Protein 1YFM (pdb70)

Foldseek 3Di:
DFDWAADPVGTDTHRPPAQFGDLLVVQLVVPCPPHQVQQFDLLLQLLLLLLLLLVLVLCVVVVQDDPLLNVLLNVLSNVSVVPNNSVQRRDGLPGWLLQQNSNLSSLRRSASSSVVVHDSCCRSQQQAASQQPNLQSLLLSLLCLCVPFNLVLLVLLLVLLLVVLVVQQVAKFFDADVHDTAAIDTVSVVSVLLSVLSVVLSCLLVVLNVVSLAGLRQCHPFHNNPSHDPCSQVSSSCSSCVSRVHHHHHHPRNQCSFQFDVSLLRSLVSLLSSLVSLLVVLVCVQQCCDDDPPGNNFKHWDAPDDDDPVDPSDHHSVLSVLSNVLSVLSNVLSVVQVVLRVQGDRRHRSNSSSRSSSSSSNSVSNSVSSNCCSVRTSNDMDGPSVSRVVVVQQDLNLLVLCCVVFHPVLSVQLVVVCVVVSHGSQVSCVVDVGDDPVCCCVRRDSVVPD

Organism: Saccharomyces cerevisiae (strain ATCC 204508 / S288c) (NCBI:txid559292)

InterPro domains:
  IPR000362 Fumarate lyase family [PR00149] (159-177)
  IPR000362 Fumarate lyase family [PR00149] (205-223)
  IPR000362 Fumarate lyase family [PR00149] (296-323)
  IPR000362 Fumarate lyase family [PR00149] (342-358)
  IPR005677 Fumarate hydratase, class II [MF_00743] (28-487)
  IPR005677 Fumarate hydratase, class II [PTHR11444] (20-488)
  IPR005677 Fumarate hydratase, class II [TIGR00979] (28-486)
  IPR005677 Fumarate hydratase, class II [cd01362] (29-484)
  IPR008948 L-Aspartase-like [SSF48557] (28-485)
  IPR018951 Fumarase C, C-terminal [PF10415] (433-485)
  IPR020557 Fumarate lyase, conserved site [PS00163] (342-351)
  IPR022761 Fumarate lyase, N-terminal [PF00206] (36-367)
  IPR024083 Fumarase/histidase, N-terminal [G3DSA:1.10.275.10] (29-163)

Structure (mmCIF, N/CA/C/O backbone):
data_1YFM
#
_entry.id   1YFM
#
_cell.length_a   95.190
_cell.length_b   95.190
_cell.length_c   100.560
_cell.angle_alpha   90.00
_cell.angle_beta   90.00
_cell.angle_gamma   90.00
#
_symmetry.space_group_name_H-M   'P 42 21 2'
#
loop_
_atom_site.group_PDB
_atom_site.id
_atom_site.type_symbol
_atom_site.label_atom_id
_atom_site.label_alt_id
_atom_site.label_comp_id
_atom_site.label_asym_id
_atom_site.label_entity_id
_atom_site.label_seq_id
_atom_site.pdbx_PDB_ins_code
_atom_site.Cartn_x
_atom_site.Cartn_y
_atom_site.Cartn_z
_atom_site.occupancy
_atom_site.B_iso_or_equiv
_atom_site.auth_seq_id
_atom_site.auth_comp_id
_atom_site.auth_asym_id
_atom_site.auth_atom_id
_atom_site.pdbx_PDB_model_num
ATOM 1 N N . SER A 1 27 ? 87.574 82.574 195.793 1.00 59.85 27 SER A N 1
ATOM 2 C CA . SER A 1 27 ? 86.111 82.399 196.003 1.00 59.85 27 SER A CA 1
ATOM 3 C C . SER A 1 27 ? 85.314 82.484 194.706 1.00 59.85 27 SER A C 1
ATOM 4 O O . SER A 1 27 ? 85.625 83.272 193.802 1.00 25.15 27 SER A O 1
ATOM 7 N N . PHE A 1 28 ? 84.283 81.652 194.626 1.00 20.94 28 PHE A N 1
ATOM 8 C CA . PHE A 1 28 ? 83.427 81.609 193.460 1.00 20.94 28 PHE A CA 1
ATOM 9 C C . PHE A 1 28 ? 81.973 81.698 193.852 1.00 20.94 28 PHE A C 1
ATOM 10 O O . PHE A 1 28 ? 81.633 82.052 194.977 1.00 56.19 28 PHE A O 1
ATOM 18 N N . ARG A 1 29 ? 81.117 81.349 192.911 1.00 33.20 29 ARG A N 1
ATOM 19 C CA . ARG A 1 29 ? 79.691 81.401 193.124 1.00 33.20 29 ARG A CA 1
ATOM 20 C C . ARG A 1 29 ? 79.061 80.552 192.044 1.00 33.20 29 ARG A C 1
ATOM 21 O O . ARG A 1 29 ? 79.044 80.922 190.869 1.00 40.47 29 ARG A O 1
ATOM 29 N N . THR A 1 30 ? 78.580 79.389 192.452 1.00 52.62 30 THR A N 1
ATOM 30 C CA . THR A 1 30 ? 77.952 78.475 191.527 1.00 52.62 30 THR A CA 1
ATOM 31 C C . THR A 1 30 ? 76.708 79.136 190.937 1.00 52.62 30 THR A C 1
ATOM 32 O O . THR A 1 30 ? 76.014 79.904 191.611 1.00 33.94 30 THR A O 1
ATOM 36 N N . GLU A 1 31 ? 76.487 78.888 189.651 1.00 40.52 31 GLU A N 1
ATOM 37 C CA . GLU A 1 31 ? 75.347 79.439 188.936 1.00 40.52 31 GLU A CA 1
ATOM 38 C C . GLU A 1 31 ? 74.878 78.413 187.903 1.00 40.52 31 GLU A C 1
ATOM 39 O O . GLU A 1 31 ? 75.473 77.336 187.781 1.00 35.81 31 GLU A O 1
ATOM 45 N N . THR A 1 32 ? 73.667 78.649 187.230 1.00 55.05 32 THR A N 1
ATOM 46 C CA . THR A 1 32 ? 73.080 77.719 186.279 1.00 55.05 32 THR A CA 1
ATOM 47 C C . THR A 1 32 ? 72.763 78.411 184.965 1.00 55.05 32 THR A C 1
ATOM 48 O O . THR A 1 32 ? 72.817 79.639 184.838 1.00 25.60 32 THR A O 1
ATOM 52 N N . ASP A 1 33 ? 72.655 77.661 183.834 1.00 76.25 33 ASP A N 1
ATOM 53 C CA . ASP A 1 33 ? 72.228 78.158 182.539 1.00 76.25 33 ASP A CA 1
ATOM 54 C C . ASP A 1 33 ? 71.378 77.134 181.779 1.00 76.25 33 ASP A C 1
ATOM 55 O O . ASP A 1 33 ? 70.202 77.374 181.502 1.00 65.06 33 ASP A O 1
ATOM 60 N N . ALA A 1 34 ? 71.990 75.998 181.456 1.00 41.91 34 ALA A N 1
ATOM 61 C CA . ALA A 1 34 ? 71.338 74.915 180.714 1.00 41.91 34 ALA A CA 1
ATOM 62 C C . ALA A 1 34 ? 72.335 73.764 180.630 1.00 41.91 34 ALA A C 1
ATOM 63 O O . ALA A 1 34 ? 71.987 72.602 180.854 1.00 32.10 34 ALA A O 1
ATOM 65 N N . PHE A 1 35 ? 73.580 74.101 180.297 1.00 54.20 35 PHE A N 1
ATOM 66 C CA . PHE A 1 35 ? 74.640 73.108 180.225 1.00 54.20 35 PHE A CA 1
ATOM 67 C C . PHE A 1 35 ? 75.079 72.746 181.639 1.00 54.20 35 PHE A C 1
ATOM 68 O O . PHE A 1 35 ? 76.104 72.088 181.840 1.00 54.65 35 PHE A O 1
ATOM 76 N N . GLY A 1 36 ? 74.300 73.219 182.611 1.00 50.02 36 GLY A N 1
ATOM 77 C CA . GLY A 1 36 ? 74.554 72.914 184.003 1.00 50.02 36 GLY A CA 1
ATOM 78 C C . GLY A 1 36 ? 75.262 73.910 184.898 1.00 50.02 36 GLY A C 1
ATOM 79 O O . GLY A 1 36 ? 75.195 75.127 184.711 1.00 49.02 36 GLY A O 1
ATOM 80 N N . GLU A 1 37 ? 75.910 73.335 185.909 1.00 58.84 37 GLU A N 1
ATOM 81 C CA . GLU A 1 37 ? 76.670 74.024 186.951 1.00 58.84 37 GLU A CA 1
ATOM 82 C C . GLU A 1 37 ? 78.004 74.588 186.457 1.00 58.84 37 GLU A C 1
ATOM 83 O O . GLU A 1 37 ? 78.677 73.980 185.616 1.00 84.29 37 GLU A O 1
ATOM 89 N N . ILE A 1 38 ? 78.395 75.732 187.018 1.00 60.24 38 ILE A N 1
ATOM 90 C CA . ILE A 1 38 ? 79.650 76.388 186.654 1.00 60.24 38 ILE A CA 1
ATOM 91 C C . ILE A 1 38 ? 80.085 77.408 187.703 1.00 60.24 38 ILE A C 1
ATOM 92 O O . ILE A 1 38 ? 79.275 78.183 188.217 1.00 26.93 38 ILE A O 1
ATOM 97 N N . HIS A 1 39 ? 81.375 77.411 188.016 1.00 38.08 39 HIS A N 1
ATOM 98 C CA . HIS A 1 39 ? 81.885 78.340 189.000 1.00 38.08 39 HIS A CA 1
ATOM 99 C C . HIS A 1 39 ? 82.200 79.720 188.460 1.00 38.08 39 HIS A C 1
ATOM 100 O O . HIS A 1 39 ? 83.146 79.906 187.691 1.00 61.11 39 HIS A O 1
ATOM 107 N N . VAL A 1 40 ? 81.366 80.675 188.861 1.00 21.49 40 VAL A N 1
ATOM 108 C CA . VAL A 1 40 ? 81.504 82.075 188.478 1.00 21.49 40 VAL A CA 1
ATOM 109 C C . VAL A 1 40 ? 82.177 82.828 189.628 1.00 21.49 40 VAL A C 1
ATOM 110 O O . VAL A 1 40 ? 81.750 82.698 190.779 1.00 43.85 40 VAL A O 1
ATOM 114 N N . PRO A 1 41 ? 83.238 83.621 189.338 1.00 27.53 41 PRO A N 1
ATOM 115 C CA . PRO A 1 41 ? 83.944 84.388 190.374 1.00 27.53 41 PRO A CA 1
ATOM 116 C C . PRO A 1 41 ? 82.951 85.095 191.285 1.00 27.53 41 PRO A C 1
ATOM 117 O O . PRO A 1 41 ? 81.886 85.533 190.844 1.00 28.72 41 PRO A O 1
ATOM 121 N N . ALA A 1 42 ? 83.292 85.183 192.561 1.00 18.64 42 ALA A N 1
ATOM 122 C CA . ALA A 1 42 ? 82.409 85.795 193.540 1.00 18.64 42 ALA A CA 1
ATOM 123 C C . ALA A 1 42 ? 82.128 87.280 193.319 1.00 18.64 42 ALA A C 1
ATOM 124 O O . ALA A 1 42 ? 80.975 87.717 193.374 1.00 52.63 42 ALA A O 1
ATOM 126 N N . ASP A 1 43 ? 83.182 88.040 193.038 1.00 37.96 43 ASP A N 1
ATOM 127 C CA . ASP A 1 43 ? 83.085 89.489 192.851 1.00 37.96 43 ASP A CA 1
ATOM 128 C C . ASP A 1 43 ? 82.631 90.039 191.504 1.00 37.96 43 ASP A C 1
ATOM 129 O O . ASP A 1 43 ? 82.404 91.237 191.382 1.00 27.61 43 ASP A O 1
ATOM 134 N N . LYS A 1 44 ? 82.501 89.185 190.495 1.00 38.18 44 LYS A N 1
ATOM 135 C CA . LYS A 1 44 ? 82.076 89.644 189.175 1.00 38.18 44 LYS A CA 1
ATOM 136 C C . LYS A 1 44 ? 80.559 89.579 188.980 1.00 38.18 44 LYS A C 1
ATOM 137 O O . LYS A 1 44 ? 79.894 88.716 189.538 1.00 33.80 44 LYS A O 1
ATOM 143 N N . TYR A 1 45 ? 80.025 90.502 188.186 1.00 21.90 45 TYR A N 1
ATOM 144 C CA . TYR A 1 45 ? 78.586 90.597 187.929 1.00 21.90 45 TYR A CA 1
ATOM 145 C C . TYR A 1 45 ? 78.000 89.743 186.799 1.00 21.90 45 TYR A C 1
ATOM 146 O O . TYR A 1 45 ? 76.787 89.774 186.582 1.00 48.72 45 TYR A O 1
ATOM 155 N N . TRP A 1 46 ? 78.833 88.996 186.074 1.00 16.65 46 TRP A N 1
ATOM 156 C CA . TRP A 1 46 ? 78.340 88.181 184.962 1.00 16.65 46 TRP A CA 1
ATOM 157 C C . TRP A 1 46 ? 77.808 86.818 185.361 1.00 16.65 46 TRP A C 1
ATOM 158 O O . TRP A 1 46 ? 78.001 86.370 186.496 1.00 18.50 46 TRP A O 1
ATOM 169 N N . GLY A 1 47 ? 77.175 86.147 184.402 1.00 12.65 47 GLY A N 1
ATOM 170 C CA . GLY A 1 47 ? 76.606 84.844 184.668 1.00 12.65 47 GLY A CA 1
ATOM 171 C C . GLY A 1 47 ? 77.330 83.692 184.016 1.00 12.65 47 GLY A C 1
ATOM 172 O O . GLY A 1 47 ? 78.446 83.834 183.533 1.00 12.33 47 GLY A O 1
ATOM 173 N N . ALA A 1 48 ? 76.654 82.552 183.973 1.00 20.46 48 ALA A N 1
ATOM 174 C CA . ALA A 1 48 ? 77.208 81.342 183.401 1.00 20.46 48 ALA A CA 1
ATOM 175 C C . ALA A 1 48 ? 77.672 81.494 181.951 1.00 20.46 48 ALA A C 1
ATOM 176 O O . ALA A 1 48 ? 78.855 81.307 181.653 1.00 18.91 48 ALA A O 1
ATOM 178 N N . GLN A 1 49 ? 76.747 81.846 181.061 1.00 13.94 49 GLN A N 1
ATOM 179 C CA . GLN A 1 49 ? 77.062 82.007 179.642 1.00 13.94 49 GLN A CA 1
ATOM 180 C C . GLN A 1 49 ? 78.336 82.791 179.352 1.00 13.94 49 GLN A C 1
ATOM 181 O O . GLN A 1 49 ? 79.106 82.421 178.462 1.00 29.64 49 GLN A O 1
ATOM 187 N N . THR A 1 50 ? 78.544 83.874 180.097 1.00 24.06 50 THR A N 1
ATOM 188 C CA . THR A 1 50 ? 79.731 84.696 179.921 1.00 24.06 50 THR A CA 1
ATOM 189 C C . THR A 1 50 ? 80.938 83.917 180.410 1.00 24.06 50 THR A C 1
ATOM 190 O O . THR A 1 50 ? 81.970 83.874 179.738 1.00 19.27 50 THR A O 1
ATOM 194 N N . GLN A 1 51 ? 80.787 83.249 181.546 1.00 36.42 51 GLN A N 1
ATOM 195 C CA . GLN A 1 51 ? 81.884 82.463 182.096 1.00 36.42 51 GLN A CA 1
ATOM 196 C C . GLN A 1 51 ? 82.277 81.287 181.170 1.00 36.42 51 GLN A C 1
ATOM 197 O O . GLN A 1 51 ? 83.471 81.040 180.966 1.00 27.12 51 GLN A O 1
ATOM 203 N N . ARG A 1 52 ? 81.291 80.603 180.578 1.00 25.40 52 ARG A N 1
ATOM 204 C CA . ARG A 1 52 ? 81.574 79.475 179.674 1.00 25.40 52 ARG A CA 1
ATOM 205 C C . ARG A 1 52 ? 82.234 79.910 178.363 1.00 25.40 52 ARG A C 1
ATOM 206 O O . ARG A 1 52 ? 83.116 79.221 177.845 1.00 29.94 52 ARG A O 1
ATOM 214 N N . SER A 1 53 ? 81.788 81.043 177.825 1.00 37.76 53 SER A N 1
ATOM 215 C CA . SER A 1 53 ? 82.332 81.563 176.574 1.00 37.76 53 SER A CA 1
ATOM 216 C C . SER A 1 53 ? 83.722 82.149 176.768 1.00 37.76 53 SER A C 1
ATOM 217 O O . SER A 1 53 ? 84.550 82.123 175.845 1.00 21.93 53 SER A O 1
ATOM 220 N N . PHE A 1 54 ? 83.953 82.693 177.965 1.00 30.22 54 PHE A N 1
ATOM 221 C CA . PHE A 1 54 ? 85.230 83.307 178.346 1.00 30.22 54 PHE A CA 1
ATOM 222 C C . PHE A 1 54 ? 86.363 82.280 178.341 1.00 30.22 54 PHE A C 1
ATOM 223 O O . PHE A 1 54 ? 87.526 82.609 178.090 1.00 33.86 54 PHE A O 1
ATOM 231 N N . GLN A 1 55 ? 85.995 81.033 178.611 1.00 34.74 55 GLN A N 1
ATOM 232 C CA . GLN A 1 55 ? 86.940 79.929 178.659 1.00 34.74 55 GLN A CA 1
ATOM 233 C C . GLN A 1 55 ? 86.941 79.132 177.359 1.00 34.74 55 GLN A C 1
ATOM 234 O O . GLN A 1 55 ? 87.577 78.091 177.269 1.00 41.33 55 GLN A O 1
ATOM 240 N N . ASN A 1 56 ? 86.195 79.596 176.368 1.00 22.61 56 ASN A N 1
ATOM 241 C CA . ASN A 1 56 ? 86.139 78.911 175.082 1.00 22.61 56 ASN A CA 1
ATOM 242 C C . ASN A 1 56 ? 86.790 79.738 173.979 1.00 22.61 56 ASN A C 1
ATOM 243 O O . ASN A 1 56 ? 87.260 79.193 172.977 1.00 29.74 56 ASN A O 1
ATOM 248 N N . PHE A 1 57 ? 86.802 81.055 174.165 1.00 17.35 57 PHE A N 1
ATOM 249 C CA . PHE A 1 57 ? 87.380 81.945 173.176 1.00 17.35 57 PHE A CA 1
ATOM 250 C C . PHE A 1 57 ? 88.342 82.907 173.850 1.00 17.35 57 PHE A C 1
ATOM 251 O O . PHE A 1 57 ? 88.011 84.070 174.082 1.00 27.50 57 PHE A O 1
ATOM 259 N N . LYS A 1 58 ? 89.528 82.414 174.187 1.00 7.12 58 LYS A N 1
ATOM 260 C CA . LYS A 1 58 ? 90.529 83.254 174.830 1.00 7.12 58 LYS A CA 1
ATOM 261 C C . LYS A 1 58 ? 91.543 83.753 173.792 1.00 7.12 58 LYS A C 1
ATOM 262 O O . LYS A 1 58 ? 92.692 84.069 174.117 1.00 47.56 58 LYS A O 1
ATOM 268 N N . ILE A 1 59 ? 91.092 83.838 172.545 1.00 14.52 59 ILE A N 1
ATOM 269 C CA . ILE A 1 59 ? 91.920 84.264 171.427 1.00 14.52 59 ILE A CA 1
ATOM 270 C C . ILE A 1 59 ? 92.529 85.649 171.639 1.00 14.52 59 ILE A C 1
ATOM 271 O O . ILE A 1 59 ? 91.816 86.616 171.894 1.00 13.87 59 ILE A O 1
ATOM 276 N N . GLY A 1 60 ? 93.851 85.730 171.550 1.00 13.19 60 GLY A N 1
ATOM 277 C CA . GLY A 1 60 ? 94.535 87.003 171.693 1.00 13.19 60 GLY A CA 1
ATOM 278 C C . GLY A 1 60 ? 94.793 87.590 173.068 1.00 13.19 60 GLY A C 1
ATOM 279 O O . GLY A 1 60 ? 95.521 88.562 173.190 1.00 13.27 60 GLY A O 1
ATOM 280 N N . GLY A 1 61 ? 94.205 87.031 174.110 1.00 9.93 61 GLY A N 1
ATOM 281 C CA . GLY A 1 61 ? 94.448 87.580 175.427 1.00 9.93 61 GLY A CA 1
ATOM 282 C C . GLY A 1 61 ? 93.782 88.925 175.629 1.00 9.93 61 GLY A C 1
ATOM 283 O O . GLY A 1 61 ? 93.063 89.421 174.752 1.00 22.12 61 GLY A O 1
ATOM 284 N N . ALA A 1 62 ? 94.054 89.526 176.782 1.00 29.40 62 ALA A N 1
ATOM 285 C CA . ALA A 1 62 ? 93.484 90.810 177.179 1.00 29.40 62 ALA A CA 1
ATOM 286 C C . ALA A 1 62 ? 93.617 91.955 176.179 1.00 29.40 62 ALA A C 1
ATOM 287 O O . ALA A 1 62 ? 92.884 92.943 176.267 1.00 32.02 62 ALA A O 1
ATOM 289 N N . ARG A 1 63 ? 94.576 91.856 175.263 1.00 13.18 63 ARG A N 1
ATOM 290 C CA . ARG A 1 63 ? 94.749 92.907 174.273 1.00 13.18 63 ARG A CA 1
ATOM 291 C C . ARG A 1 63 ? 93.544 92.965 173.327 1.00 13.18 63 ARG A C 1
ATOM 292 O O . ARG A 1 63 ? 93.173 94.034 172.844 1.00 15.81 63 ARG A O 1
ATOM 300 N N . GLU A 1 64 ? 92.932 91.815 173.066 1.00 18.81 64 GLU A N 1
ATOM 301 C CA . GLU A 1 64 ? 91.784 91.756 172.167 1.00 18.81 64 GLU A CA 1
ATOM 302 C C . GLU A 1 64 ? 90.460 91.901 172.908 1.00 18.81 64 GLU A C 1
ATOM 303 O O . GLU A 1 64 ? 89.391 91.715 172.325 1.00 17.65 64 GLU A O 1
ATOM 309 N N . ARG A 1 65 ? 90.535 92.221 174.194 1.00 29.25 65 ARG A N 1
ATOM 310 C CA . ARG A 1 65 ? 89.342 92.380 175.010 1.00 29.25 65 ARG A CA 1
ATOM 311 C C . ARG A 1 65 ? 88.416 93.380 174.323 1.00 29.25 65 ARG A C 1
ATOM 312 O O . ARG A 1 65 ? 88.843 94.475 173.946 1.00 53.12 65 ARG A O 1
ATOM 320 N N . MET A 1 66 ? 87.180 92.943 174.082 1.00 20.51 66 MET A N 1
ATOM 321 C CA . MET A 1 66 ? 86.140 93.733 173.424 1.00 20.51 66 MET A CA 1
ATOM 322 C C . MET A 1 66 ? 86.250 95.237 173.704 1.00 20.51 66 MET A C 1
ATOM 323 O O . MET A 1 66 ? 86.163 95.669 174.854 1.00 38.78 66 MET A O 1
ATOM 328 N N . PRO A 1 67 ? 86.467 96.048 172.651 1.00 16.15 67 PRO A N 1
ATOM 329 C CA . PRO A 1 67 ? 86.605 97.516 172.710 1.00 16.15 67 PRO A CA 1
ATOM 330 C C . PRO A 1 67 ? 85.600 98.198 173.639 1.00 16.15 67 PRO A C 1
ATOM 331 O O . PRO A 1 67 ? 84.392 98.146 173.417 1.00 16.58 67 PRO A O 1
ATOM 335 N N . LEU A 1 68 ? 86.122 98.865 174.664 1.00 17.56 68 LEU A N 1
ATOM 336 C CA . LEU A 1 68 ? 85.297 99.536 175.661 1.00 17.56 68 LEU A CA 1
ATOM 337 C C . LEU A 1 68 ? 84.139 100.377 175.155 1.00 17.56 68 LEU A C 1
ATOM 338 O O . LEU A 1 68 ? 83.025 100.217 175.640 1.00 33.23 68 LEU A O 1
ATOM 343 N N . PRO A 1 69 ? 84.381 101.309 174.205 1.00 16.20 69 PRO A N 1
ATOM 344 C CA . PRO A 1 69 ? 83.258 102.118 173.711 1.00 16.20 69 PRO A CA 1
ATOM 345 C C . PRO A 1 69 ? 82.069 101.298 173.173 1.00 16.20 69 PRO A C 1
ATOM 346 O O . PRO A 1 69 ? 80.979 101.835 172.949 1.00 17.20 69 PRO A O 1
ATOM 350 N N . LEU A 1 70 ? 82.282 99.997 172.994 1.00 33.86 70 LEU A N 1
ATOM 351 C CA . LEU A 1 70 ? 81.237 99.095 172.522 1.00 33.86 70 LEU A CA 1
ATOM 352 C C . LEU A 1 70 ? 80.447 98.629 173.750 1.00 33.86 70 LEU A C 1
ATOM 353 O O . LEU A 1 70 ? 79.230 98.440 173.687 1.00 32.47 70 LEU A O 1
ATOM 358 N N . VAL A 1 71 ? 81.162 98.447 174.861 1.00 24.79 71 VAL A N 1
ATOM 359 C CA . VAL A 1 71 ? 80.579 98.034 176.141 1.00 24.79 71 VAL A CA 1
ATOM 360 C C . VAL A 1 71 ? 79.599 99.110 176.620 1.00 24.79 71 VAL A C 1
ATOM 361 O O . VAL A 1 71 ? 78.487 98.803 177.053 1.00 22.00 71 VAL A O 1
ATOM 365 N N . HIS A 1 72 ? 80.035 100.368 176.522 1.00 4.44 72 HIS A N 1
ATOM 366 C CA . HIS A 1 72 ? 79.253 101.543 176.914 1.00 4.44 72 HIS A CA 1
ATOM 367 C C . HIS A 1 72 ? 77.997 101.678 176.078 1.00 4.44 72 HIS A C 1
ATOM 368 O O . HIS A 1 72 ? 76.953 102.070 176.590 1.00 17.50 72 HIS A O 1
ATOM 375 N N . ALA A 1 73 ? 78.097 101.360 174.790 1.00 9.82 73 ALA A N 1
ATOM 376 C CA . ALA A 1 73 ? 76.941 101.458 173.903 1.00 9.82 73 ALA A CA 1
ATOM 377 C C . ALA A 1 73 ? 75.854 100.464 174.295 1.00 9.82 73 ALA A C 1
ATOM 378 O O . ALA A 1 73 ? 74.672 100.747 174.119 1.00 12.01 73 ALA A O 1
ATOM 380 N N . PHE A 1 74 ? 76.254 99.305 174.821 1.00 16.67 74 PHE A N 1
ATOM 381 C CA . PHE A 1 74 ? 75.289 98.302 175.273 1.00 16.67 74 PHE A CA 1
ATOM 382 C C . PHE A 1 74 ? 74.426 98.889 176.395 1.00 16.67 74 PHE A C 1
ATOM 383 O O . PHE A 1 74 ? 73.233 98.588 176.491 1.00 20.19 74 PHE A O 1
ATOM 391 N N . GLY A 1 75 ? 75.035 99.719 177.242 1.00 20.08 75 GLY A N 1
ATOM 392 C CA . GLY A 1 75 ? 74.295 100.347 178.322 1.00 20.08 75 GLY A CA 1
ATOM 393 C C . GLY A 1 75 ? 73.204 101.232 177.749 1.00 20.08 75 GLY A C 1
ATOM 394 O O . GLY A 1 75 ? 72.034 101.110 178.109 1.00 37.74 75 GLY A O 1
ATOM 395 N N . VAL A 1 76 ? 73.599 102.101 176.824 1.00 24.29 76 VAL A N 1
ATOM 396 C CA . VAL A 1 76 ? 72.689 103.018 176.147 1.00 24.29 76 VAL A CA 1
ATOM 397 C C . VAL A 1 76 ? 71.541 102.242 175.506 1.00 24.29 76 VAL A C 1
ATOM 398 O O . VAL A 1 76 ? 70.377 102.618 175.628 1.00 22.70 76 VAL A O 1
ATOM 402 N N . LEU A 1 77 ? 71.877 101.138 174.851 1.00 9.44 77 LEU A N 1
ATOM 403 C CA . LEU A 1 77 ? 70.885 100.301 174.195 1.00 9.44 77 LEU A CA 1
ATOM 404 C C . LEU A 1 77 ? 69.970 99.544 175.148 1.00 9.44 77 LEU A C 1
ATOM 405 O O . LEU A 1 77 ? 68.775 99.426 174.898 1.00 12.05 77 LEU A O 1
ATOM 410 N N . LYS A 1 78 ? 70.551 98.958 176.188 1.00 9.70 78 LYS A N 1
ATOM 411 C CA . LYS A 1 78 ? 69.778 98.199 177.160 1.00 9.70 78 LYS A CA 1
ATOM 412 C C . LYS A 1 78 ? 68.919 99.135 178.000 1.00 9.70 78 LYS A C 1
ATOM 413 O O . LYS A 1 78 ? 67.774 98.815 178.325 1.00 13.33 78 LYS A O 1
ATOM 419 N N . LYS A 1 79 ? 69.470 100.301 178.331 1.00 19.56 79 LYS A N 1
ATOM 420 C CA . LYS A 1 79 ? 68.733 101.300 179.092 1.00 19.56 79 LYS A CA 1
ATOM 421 C C . LYS A 1 79 ? 67.553 101.714 178.229 1.00 19.56 79 LYS A C 1
ATOM 422 O O . LYS A 1 79 ? 66.415 101.751 178.691 1.00 31.27 79 LYS A O 1
ATOM 428 N N . SER A 1 80 ? 67.831 101.993 176.960 1.00 23.81 80 SER A N 1
ATOM 429 C CA . SER A 1 80 ? 66.797 102.379 176.007 1.00 23.81 80 SER A CA 1
ATOM 430 C C . SER A 1 80 ? 65.818 101.233 175.752 1.00 23.81 80 SER A C 1
ATOM 431 O O . SER A 1 80 ? 64.639 101.476 175.500 1.00 20.81 80 SER A O 1
ATOM 434 N N . ALA A 1 81 ? 66.317 99.993 175.775 1.00 43.87 81 ALA A N 1
ATOM 435 C CA . ALA A 1 81 ? 65.479 98.814 175.556 1.00 43.87 81 ALA A CA 1
ATOM 436 C C . ALA A 1 81 ? 64.444 98.760 176.669 1.00 43.87 81 ALA A C 1
ATOM 437 O O . ALA A 1 81 ? 63.287 98.416 176.439 1.00 29.44 81 ALA A O 1
ATOM 439 N N . ALA A 1 82 ? 64.857 99.153 177.868 1.00 29.89 82 ALA A N 1
ATOM 440 C CA . ALA A 1 82 ? 63.962 99.173 179.014 1.00 29.89 82 ALA A CA 1
ATOM 441 C C . ALA A 1 82 ? 62.825 100.174 178.790 1.00 29.89 82 ALA A C 1
ATOM 442 O O . ALA A 1 82 ? 61.659 99.783 178.712 1.00 28.35 82 ALA A O 1
ATOM 444 N N . ILE A 1 83 ? 63.181 101.451 178.632 1.00 34.32 83 ILE A N 1
ATOM 445 C CA . ILE A 1 83 ? 62.213 102.536 178.424 1.00 34.32 83 ILE A CA 1
ATOM 446 C C . ILE A 1 83 ? 61.168 102.232 177.351 1.00 34.32 83 ILE A C 1
ATOM 447 O O . ILE A 1 83 ? 59.961 102.359 177.590 1.00 23.86 83 ILE A O 1
ATOM 452 N N . VAL A 1 84 ? 61.638 101.802 176.184 1.00 50.50 84 VAL A N 1
ATOM 453 C CA . VAL A 1 84 ? 60.751 101.508 175.066 1.00 50.50 84 VAL A CA 1
ATOM 454 C C . VAL A 1 84 ? 59.898 100.263 175.234 1.00 50.50 84 VAL A C 1
ATOM 455 O O . VAL A 1 84 ? 58.810 100.197 174.676 1.00 18.04 84 VAL A O 1
ATOM 459 N N . ASN A 1 85 ? 60.389 99.267 175.967 1.00 25.99 85 ASN A N 1
ATOM 460 C CA . ASN A 1 85 ? 59.594 98.062 176.189 1.00 25.99 85 ASN A CA 1
ATOM 461 C C . ASN A 1 85 ? 58.599 98.294 177.325 1.00 25.99 85 ASN A C 1
ATOM 462 O O . ASN A 1 85 ? 57.532 97.672 177.359 1.00 33.85 85 ASN A O 1
ATOM 467 N N . GLU A 1 86 ? 58.945 99.197 178.244 1.00 18.56 86 GLU A N 1
ATOM 468 C CA . GLU A 1 86 ? 58.062 99.534 179.357 1.00 18.56 86 GLU A CA 1
ATOM 469 C C . GLU A 1 86 ? 56.899 100.351 178.780 1.00 18.56 86 GLU A C 1
ATOM 470 O O . GLU A 1 86 ? 55.767 100.283 179.268 1.00 54.13 86 GLU A O 1
ATOM 476 N N . SER A 1 87 ? 57.205 101.128 177.741 1.00 38.94 87 SER A N 1
ATOM 477 C CA . SER A 1 87 ? 56.226 101.958 177.040 1.00 38.94 87 SER A CA 1
ATOM 478 C C . SER A 1 87 ? 55.185 101.051 176.400 1.00 38.94 87 SER A C 1
ATOM 479 O O . SER A 1 87 ? 53.981 101.267 176.540 1.00 50.25 87 SER A O 1
ATOM 482 N N . LEU A 1 88 ? 55.669 100.030 175.700 1.00 45.36 88 LEU A N 1
ATOM 483 C CA . LEU A 1 88 ? 54.807 99.067 175.033 1.00 45.36 88 LEU A CA 1
ATOM 484 C C . LEU A 1 88 ? 54.144 98.138 176.065 1.00 45.36 88 LEU A C 1
ATOM 485 O O . LEU A 1 88 ? 53.512 97.140 175.707 1.00 46.17 88 LEU A O 1
ATOM 490 N N . GLY A 1 89 ? 54.301 98.484 177.346 1.00 17.91 89 GLY A N 1
ATOM 491 C CA . GLY A 1 89 ? 53.712 97.722 178.439 1.00 17.91 89 GLY A CA 1
ATOM 492 C C . GLY A 1 89 ? 54.224 96.313 178.655 1.00 17.91 89 GLY A C 1
ATOM 493 O O . GLY A 1 89 ? 53.649 95.563 179.439 1.00 10.62 89 GLY A O 1
ATOM 494 N N . GLY A 1 90 ? 55.324 95.968 177.994 1.00 35.09 90 GLY A N 1
ATOM 495 C CA . GLY A 1 90 ? 55.880 94.636 178.117 1.00 35.09 90 GLY A CA 1
ATOM 496 C C . GLY A 1 90 ? 56.643 94.333 179.392 1.00 35.09 90 GLY A C 1
ATOM 497 O O . GLY A 1 90 ? 56.880 93.162 179.705 1.00 59.25 90 GLY A O 1
ATOM 498 N N . LEU A 1 91 ? 56.999 95.360 180.156 1.00 23.04 91 LEU A N 1
ATOM 499 C CA . LEU A 1 91 ? 57.765 95.123 181.379 1.00 23.04 91 LEU A CA 1
ATOM 500 C C . LEU A 1 91 ? 57.292 95.911 182.603 1.00 23.04 91 LEU A C 1
ATOM 501 O O . LEU A 1 91 ? 56.834 97.049 182.486 1.00 47.13 91 LEU A O 1
ATOM 506 N N . ASP A 1 92 ? 57.413 95.280 183.774 1.00 34.04 92 ASP A N 1
ATOM 507 C CA . ASP A 1 92 ? 57.023 95.871 185.054 1.00 34.04 92 ASP A CA 1
ATOM 508 C C . ASP A 1 92 ? 57.963 97.029 185.407 1.00 34.04 92 ASP A C 1
ATOM 509 O O . ASP A 1 92 ? 59.182 96.853 185.470 1.00 57.87 92 ASP A O 1
ATOM 514 N N . PRO A 1 93 ? 57.401 98.228 185.655 1.00 36.08 93 PRO A N 1
ATOM 515 C CA . PRO A 1 93 ? 58.134 99.450 186.004 1.00 36.08 93 PRO A CA 1
ATOM 516 C C . PRO A 1 93 ? 59.247 99.301 187.053 1.00 36.08 93 PRO A C 1
ATOM 517 O O . PRO A 1 93 ? 60.298 99.932 186.939 1.00 34.20 93 PRO A O 1
ATOM 521 N N . LYS A 1 94 ? 59.013 98.479 188.070 1.00 25.81 94 LYS A N 1
ATOM 522 C CA . LYS A 1 94 ? 60.010 98.248 189.112 1.00 25.81 94 LYS A CA 1
ATOM 523 C C . LYS A 1 94 ? 61.265 97.655 188.468 1.00 25.81 94 LYS A C 1
ATOM 524 O O . LYS A 1 94 ? 62.368 98.169 188.649 1.00 49.06 94 LYS A O 1
ATOM 530 N N . ILE A 1 95 ? 61.071 96.606 187.672 1.00 47.45 95 ILE A N 1
ATOM 531 C CA . ILE A 1 95 ? 62.157 95.925 186.967 1.00 47.45 95 ILE A CA 1
ATOM 532 C C . ILE A 1 95 ? 62.917 96.906 186.071 1.00 47.45 95 ILE A C 1
ATOM 533 O O . ILE A 1 95 ? 64.154 96.901 186.021 1.00 33.20 95 ILE A O 1
ATOM 538 N N . SER A 1 96 ? 62.155 97.751 185.381 1.00 26.83 96 SER A N 1
ATOM 539 C CA . SER A 1 96 ? 62.702 98.760 184.482 1.00 26.83 96 SER A CA 1
ATOM 540 C C . SER A 1 96 ? 63.618 99.755 185.194 1.00 26.83 96 SER A C 1
ATOM 541 O O . SER A 1 96 ? 64.769 99.938 184.791 1.00 48.78 96 SER A O 1
ATOM 544 N N . LYS A 1 97 ? 63.112 100.398 186.242 1.00 29.13 97 LYS A N 1
ATOM 545 C CA . LYS A 1 97 ? 63.908 101.366 186.986 1.00 29.13 97 LYS A CA 1
ATOM 546 C C . LYS A 1 97 ? 65.229 100.743 187.439 1.00 29.13 97 LYS A C 1
ATOM 547 O O . LYS A 1 97 ? 66.243 101.436 187.554 1.00 37.44 97 LYS A O 1
ATOM 553 N N . ALA A 1 98 ? 65.210 99.430 187.669 1.00 32.11 98 ALA A N 1
ATOM 554 C CA . ALA A 1 98 ? 66.395 98.693 188.094 1.00 32.11 98 ALA A CA 1
ATOM 555 C C . ALA A 1 98 ? 67.368 98.477 186.931 1.00 32.11 98 ALA A C 1
ATOM 556 O O . ALA A 1 98 ? 68.554 98.791 187.041 1.00 29.53 98 ALA A O 1
ATOM 558 N N . ILE A 1 99 ? 66.867 97.943 185.820 1.00 36.68 99 ILE A N 1
ATOM 559 C CA . ILE A 1 99 ? 67.710 97.698 184.657 1.00 36.68 99 ILE A CA 1
ATOM 560 C C . ILE A 1 99 ? 68.311 99.010 184.148 1.00 36.68 99 ILE A C 1
ATOM 561 O O . ILE A 1 99 ? 69.495 99.059 183.801 1.00 39.36 99 ILE A O 1
ATOM 566 N N . GLN A 1 100 ? 67.506 100.076 184.160 1.00 25.82 100 GLN A N 1
ATOM 567 C CA . GLN A 1 100 ? 67.925 101.396 183.679 1.00 25.82 100 GLN A CA 1
ATOM 568 C C . GLN A 1 100 ? 69.151 101.946 184.371 1.00 25.82 100 GLN A C 1
ATOM 569 O O . GLN A 1 100 ? 70.094 102.400 183.720 1.00 37.58 100 GLN A O 1
ATOM 575 N N . GLN A 1 101 ? 69.122 101.923 185.695 1.00 45.07 101 GLN A N 1
ATOM 576 C CA . GLN A 1 101 ? 70.234 102.417 186.499 1.00 45.07 101 GLN A CA 1
ATOM 577 C C . GLN A 1 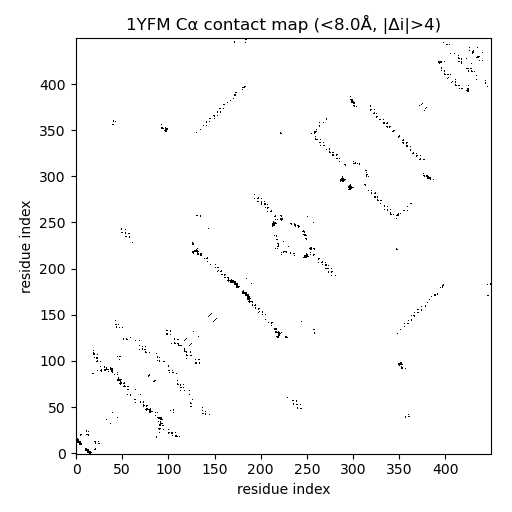101 ? 71.493 101.581 186.229 1.00 45.07 101 GLN A C 1
ATOM 578 O O . GLN A 1 101 ? 72.573 102.129 185.980 1.00 54.87 101 GLN A O 1
ATOM 584 N N . ALA A 1 102 ? 71.325 100.258 186.246 1.00 29.03 102 ALA A N 1
ATOM 585 C CA . ALA A 1 102 ? 72.409 99.310 186.002 1.00 29.03 102 ALA A CA 1
ATOM 586 C C . ALA A 1 102 ? 72.976 99.486 184.594 1.00 29.03 102 ALA A C 1
ATOM 587 O O . ALA A 1 102 ? 74.193 99.436 184.395 1.00 26.83 102 ALA A O 1
ATOM 589 N N . ALA A 1 103 ? 72.080 99.676 183.625 1.00 8.14 103 ALA A N 1
ATOM 590 C CA . ALA A 1 103 ? 72.460 99.879 182.230 1.00 8.14 103 ALA A CA 1
ATOM 591 C C . ALA A 1 103 ? 73.259 101.169 182.059 1.00 8.14 103 ALA A C 1
ATOM 592 O O . ALA A 1 103 ? 74.306 101.171 181.414 1.00 35.16 103 ALA A O 1
ATOM 594 N N . ASP A 1 104 ? 72.769 102.260 182.649 1.00 28.54 104 ASP A N 1
ATOM 595 C CA . ASP A 1 104 ? 73.445 103.557 182.555 1.00 28.54 104 ASP A CA 1
ATOM 596 C C . ASP A 1 104 ? 74.785 103.596 183.305 1.00 28.54 104 ASP A C 1
ATOM 597 O O . ASP A 1 104 ? 75.590 104.499 183.087 1.00 48.23 104 ASP A O 1
ATOM 602 N N . GLU A 1 105 ? 75.000 102.634 184.202 1.00 14.60 105 GLU A N 1
ATOM 603 C CA . GLU A 1 105 ? 76.258 102.526 184.951 1.00 14.60 105 GLU A CA 1
ATOM 604 C C . GLU A 1 105 ? 77.321 101.824 184.100 1.00 14.60 105 GLU A C 1
ATOM 605 O O . GLU A 1 105 ? 78.510 101.814 184.434 1.00 34.44 105 GLU A O 1
ATOM 611 N N . VAL A 1 106 ? 76.857 101.178 183.035 1.00 42.99 106 VAL A N 1
ATOM 612 C CA . VAL A 1 106 ? 77.726 100.516 182.078 1.00 42.99 106 VAL A CA 1
ATOM 613 C C . VAL A 1 106 ? 78.153 101.677 181.182 1.00 42.99 106 VAL A C 1
ATOM 614 O O . VAL A 1 106 ? 79.341 101.985 181.083 1.00 26.61 106 VAL A O 1
ATOM 618 N N . ALA A 1 107 ? 77.159 102.384 180.638 1.00 21.22 107 ALA A N 1
ATOM 619 C CA . ALA A 1 107 ? 77.389 103.540 179.778 1.00 21.22 107 ALA A CA 1
ATOM 620 C C . ALA A 1 107 ? 78.301 104.523 180.491 1.00 21.22 107 ALA A C 1
ATOM 621 O O . ALA A 1 107 ? 79.093 105.208 179.851 1.00 17.10 107 ALA A O 1
ATOM 623 N N . SER A 1 108 ? 78.210 104.544 181.821 1.00 30.52 108 SER A N 1
ATOM 624 C CA . SER A 1 108 ? 79.021 105.421 182.666 1.00 30.52 108 SER A CA 1
ATOM 625 C C . SER A 1 108 ? 80.482 104.999 182.685 1.00 30.52 108 SER A C 1
ATOM 626 O O . SER A 1 108 ? 81.371 105.850 182.677 1.00 64.02 108 SER A O 1
ATOM 629 N N . GLY A 1 109 ? 80.722 103.688 182.713 1.00 17.66 109 GLY A N 1
ATOM 630 C CA . GLY A 1 109 ? 82.082 103.172 182.734 1.00 17.66 109 GLY A CA 1
ATOM 631 C C . GLY A 1 109 ? 82.520 102.609 184.080 1.00 17.66 109 GLY A C 1
ATOM 632 O O . GLY A 1 109 ? 83.720 102.402 184.313 1.00 21.78 109 GLY A O 1
ATOM 633 N N . LYS A 1 110 ? 81.556 102.344 184.963 1.00 36.25 110 LYS A N 1
ATOM 634 C CA . LYS A 1 110 ? 81.842 101.806 186.299 1.00 36.25 110 LYS A CA 1
ATOM 635 C C . LYS A 1 110 ? 81.946 100.292 186.345 1.00 36.25 110 LYS A C 1
ATOM 636 O O . LYS A 1 110 ? 82.676 99.737 187.175 1.00 34.00 110 LYS A O 1
ATOM 642 N N . LEU A 1 111 ? 81.201 99.629 185.463 1.00 43.72 111 LEU A N 1
ATOM 643 C CA . LEU A 1 111 ? 81.196 98.173 185.405 1.00 43.72 111 LEU A CA 1
ATOM 644 C C . LEU A 1 111 ? 81.978 97.616 184.216 1.00 43.72 111 LEU A C 1
ATOM 645 O O . LEU A 1 111 ? 81.632 96.554 183.691 1.00 25.31 111 LEU A O 1
ATOM 650 N N . ASP A 1 112 ? 83.046 98.314 183.822 1.00 32.67 112 ASP A N 1
ATOM 651 C CA . ASP A 1 112 ? 83.889 97.894 182.698 1.00 32.67 112 ASP A CA 1
ATOM 652 C C . ASP A 1 112 ? 84.627 96.575 182.925 1.00 32.67 112 ASP A C 1
ATOM 653 O O . ASP A 1 112 ? 84.792 95.789 181.994 1.00 29.56 112 ASP A O 1
ATOM 658 N N . ASP A 1 113 ? 85.056 96.332 184.161 1.00 25.91 113 ASP A N 1
ATOM 659 C CA . ASP A 1 113 ? 85.790 95.112 184.520 1.00 25.91 113 ASP A CA 1
ATOM 660 C C . ASP A 1 113 ? 84.942 93.848 184.560 1.00 25.91 113 ASP A C 1
ATOM 661 O O . ASP A 1 113 ? 85.378 92.812 185.074 1.00 55.15 113 ASP A O 1
ATOM 666 N N . HIS A 1 114 ? 83.726 93.939 184.039 1.00 34.60 114 HIS A N 1
ATOM 667 C CA . HIS A 1 114 ? 82.820 92.805 184.029 1.00 34.60 114 HIS A CA 1
ATOM 668 C C . HIS A 1 114 ? 82.537 92.339 182.612 1.00 34.60 114 HIS A C 1
ATOM 669 O O . HIS A 1 114 ? 81.664 91.496 182.377 1.00 24.58 114 HIS A O 1
ATOM 676 N N . PHE A 1 115 ? 83.307 92.886 181.673 1.00 16.81 115 PHE A N 1
ATOM 677 C CA . PHE A 1 115 ? 83.200 92.530 180.268 1.00 16.81 115 PHE A CA 1
ATOM 678 C C . PHE A 1 115 ? 84.574 92.011 179.880 1.00 16.81 115 PHE A C 1
ATOM 679 O O . PHE A 1 115 ? 85.409 92.766 179.383 1.00 27.59 115 PHE A O 1
ATOM 687 N N . PRO A 1 116 ? 84.851 90.724 180.178 1.00 28.96 116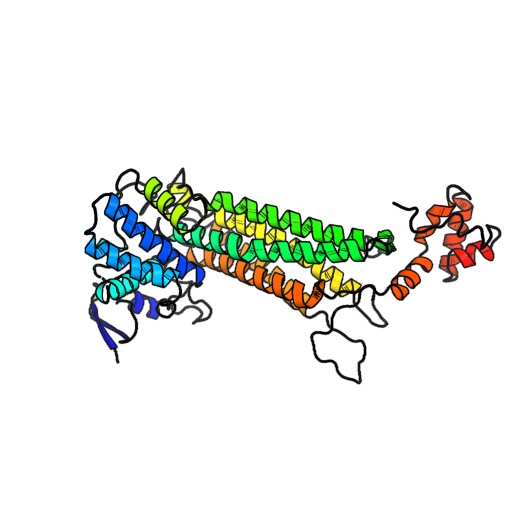 PRO A N 1
ATOM 688 C CA . PRO A 1 116 ? 86.132 90.070 179.881 1.00 28.96 116 PRO A CA 1
ATOM 689 C C . PRO A 1 116 ? 86.207 89.366 178.536 1.00 28.96 116 PRO A C 1
ATOM 690 O O . PRO A 1 116 ? 87.197 88.675 178.261 1.00 7.39 116 PRO A O 1
ATOM 694 N N . LEU A 1 117 ? 85.181 89.530 177.707 1.00 14.74 117 LEU A N 1
ATOM 695 C CA . LEU A 1 117 ? 85.145 88.850 176.412 1.00 14.74 117 LEU A CA 1
ATOM 696 C C . LEU A 1 117 ? 86.009 89.457 175.305 1.00 14.74 117 LEU A C 1
ATOM 697 O O . LEU A 1 117 ? 86.179 90.677 175.220 1.00 22.20 117 LEU A O 1
ATOM 702 N N . VAL A 1 118 ? 86.589 88.582 174.486 1.00 17.90 118 VAL A N 1
ATOM 703 C CA . VAL A 1 118 ? 87.446 89.010 173.391 1.00 17.90 118 VAL A CA 1
ATOM 704 C C . VAL A 1 118 ? 86.655 89.237 172.104 1.00 17.90 118 VAL A C 1
ATOM 705 O O . VAL A 1 118 ? 85.454 88.964 172.037 1.00 7.34 118 VAL A O 1
ATOM 709 N N . VAL A 1 119 ? 87.335 89.768 171.095 1.00 21.58 119 VAL A N 1
ATOM 710 C CA . VAL A 1 119 ? 86.725 90.060 169.801 1.00 21.58 119 VAL A CA 1
ATOM 711 C C . VAL A 1 119 ? 86.386 88.799 169.010 1.00 21.58 119 VAL A C 1
ATOM 712 O O . VAL A 1 119 ? 85.318 88.692 168.409 1.00 10.22 119 VAL A O 1
ATOM 716 N N . PHE A 1 120 ? 87.306 87.847 169.020 1.00 11.32 120 PHE A N 1
ATOM 717 C CA . PHE A 1 120 ? 87.120 86.611 168.291 1.00 11.32 120 PHE A CA 1
ATOM 718 C C . PHE A 1 120 ? 86.314 85.655 169.147 1.00 11.32 120 PHE A C 1
ATOM 719 O O . PHE A 1 120 ? 86.851 84.862 169.924 1.00 22.63 120 PHE A O 1
ATOM 727 N N . GLN A 1 121 ? 85.002 85.853 169.064 1.00 18.64 121 GLN A N 1
ATOM 728 C CA . GLN A 1 121 ? 83.988 85.082 169.773 1.00 18.64 121 GLN A CA 1
ATOM 729 C C . GLN A 1 121 ? 82.995 84.735 168.668 1.00 18.64 121 GLN A C 1
ATOM 730 O O . GLN A 1 121 ? 83.401 84.589 167.517 1.00 22.48 121 GLN A O 1
ATOM 736 N N . THR A 1 122 ? 81.711 84.608 168.996 1.00 27.71 122 THR A N 1
ATOM 737 C CA . THR A 1 122 ? 80.704 84.310 167.977 1.00 27.71 122 THR A CA 1
ATOM 738 C C . THR A 1 122 ? 80.646 85.508 167.023 1.00 27.71 122 THR A C 1
ATOM 739 O O . THR A 1 122 ? 80.596 86.658 167.464 1.00 19.04 122 THR A O 1
ATOM 743 N N . GLY A 1 123 ? 80.650 85.232 165.720 1.00 14.86 123 GLY A N 1
ATOM 744 C CA . GLY A 1 123 ? 80.621 86.291 164.726 1.00 14.86 123 GLY A CA 1
ATOM 745 C C . GLY A 1 123 ? 79.411 87.211 164.708 1.00 14.86 123 GLY A C 1
ATOM 746 O O . GLY A 1 123 ? 79.380 88.170 163.939 1.00 21.46 123 GLY A O 1
ATOM 747 N N . SER A 1 124 ? 78.408 86.916 165.525 1.00 17.79 124 SER A N 1
ATOM 748 C CA . SER A 1 124 ? 77.197 87.730 165.595 1.00 17.79 124 SER A CA 1
ATOM 749 C C . SER A 1 124 ? 77.236 88.664 166.805 1.00 17.79 124 SER A C 1
ATOM 750 O O . SER A 1 124 ? 76.351 89.504 166.990 1.00 19.36 124 SER A O 1
ATOM 753 N N . GLY A 1 125 ? 78.258 88.495 167.636 1.00 27.02 125 GLY A N 1
ATOM 754 C CA . GLY A 1 125 ? 78.392 89.307 168.830 1.00 27.02 125 GLY A CA 1
ATOM 755 C C . GLY A 1 125 ? 77.480 88.827 169.945 1.00 27.02 125 GLY A C 1
ATOM 756 O O . GLY A 1 125 ? 77.316 89.525 170.942 1.00 2.00 125 GLY A O 1
ATOM 757 N N . THR A 1 126 ? 76.908 87.632 169.779 1.00 17.99 126 THR A N 1
ATOM 758 C CA . THR A 1 126 ? 75.994 87.049 170.760 1.00 17.99 126 THR A CA 1
ATOM 759 C C . THR A 1 126 ? 76.541 86.998 172.186 1.00 17.99 126 THR A C 1
ATOM 760 O O . THR A 1 126 ? 75.836 87.324 173.150 1.00 22.82 126 THR A O 1
ATOM 764 N N . GLN A 1 127 ? 77.799 86.591 172.303 1.00 10.49 127 GLN A N 1
ATOM 765 C CA . GLN A 1 127 ? 78.457 86.445 173.593 1.00 10.49 127 GLN A CA 1
ATOM 766 C C . GLN A 1 127 ? 78.602 87.734 174.406 1.00 10.49 127 GLN A C 1
ATOM 767 O O . GLN A 1 127 ? 78.461 87.708 175.632 1.00 43.25 127 GLN A O 1
ATOM 773 N N . SER A 1 128 ? 78.903 88.849 173.737 1.00 31.47 128 SER A N 1
ATOM 774 C CA . SER A 1 128 ? 79.043 90.137 174.420 1.00 31.47 128 SER A CA 1
ATOM 775 C C . SER A 1 128 ? 77.674 90.702 174.752 1.00 31.47 128 SER A C 1
ATOM 776 O O . SER A 1 128 ? 77.514 91.390 175.757 1.00 18.18 128 SER A O 1
ATOM 779 N N . ASN A 1 129 ? 76.687 90.421 173.905 1.00 16.18 129 ASN A N 1
ATOM 780 C CA . ASN A 1 129 ? 75.328 90.888 174.163 1.00 16.18 129 ASN A CA 1
ATOM 781 C C . ASN A 1 129 ? 74.800 90.186 175.404 1.00 16.18 129 ASN A C 1
ATOM 782 O O . ASN A 1 129 ? 74.089 90.790 176.208 1.00 29.49 129 ASN A O 1
ATOM 787 N N . MET A 1 130 ? 75.121 88.896 175.528 1.00 45.26 130 MET A N 1
ATOM 788 C CA . MET A 1 130 ? 74.691 88.091 176.668 1.00 45.26 130 MET A CA 1
ATOM 789 C C . MET A 1 130 ? 75.503 88.497 177.898 1.00 45.26 130 MET A C 1
ATOM 790 O O . MET A 1 130 ? 75.049 88.349 179.034 1.00 44.75 130 MET A O 1
ATOM 795 N N . ASN A 1 131 ? 76.689 89.052 177.651 1.00 11.74 131 ASN A N 1
ATOM 796 C CA . ASN A 1 131 ? 77.571 89.517 178.707 1.00 11.74 131 ASN A CA 1
ATOM 797 C C . ASN A 1 131 ? 76.922 90.753 179.310 1.00 11.74 131 ASN A C 1
ATOM 798 O O . ASN A 1 131 ? 76.848 90.895 180.536 1.00 27.07 131 ASN A O 1
ATOM 803 N N . ALA A 1 132 ? 76.444 91.640 178.441 1.00 30.75 132 ALA A N 1
ATOM 804 C CA . ALA A 1 132 ? 75.787 92.870 178.873 1.00 30.75 132 ALA A CA 1
ATOM 805 C C . ALA A 1 132 ? 74.545 92.524 179.693 1.00 30.75 132 ALA A C 1
ATOM 806 O O . ALA A 1 132 ? 74.341 93.044 180.795 1.00 3.60 132 ALA A O 1
ATOM 808 N N . ASN A 1 133 ? 73.744 91.605 179.159 1.00 26.20 133 ASN A N 1
ATOM 809 C CA . ASN A 1 133 ? 72.525 91.165 179.820 1.00 26.20 133 ASN A CA 1
ATOM 810 C C . ASN A 1 133 ? 72.768 90.542 181.191 1.00 26.20 133 ASN A C 1
ATOM 811 O O . ASN A 1 133 ? 72.135 90.948 182.162 1.00 28.63 133 ASN A O 1
ATOM 816 N N . GLU A 1 134 ? 73.713 89.606 181.278 1.00 17.83 134 GLU A N 1
ATOM 817 C CA . GLU A 1 134 ? 74.017 88.960 182.548 1.00 17.83 134 GLU A CA 1
ATOM 818 C C . GLU A 1 134 ? 74.422 89.959 183.633 1.00 17.83 134 GLU A C 1
ATOM 819 O O . GLU A 1 134 ? 73.864 89.933 184.730 1.00 27.15 134 GLU A O 1
ATOM 825 N N . VAL A 1 135 ? 75.305 90.902 183.307 1.00 9.04 135 VAL A N 1
ATOM 826 C CA . VAL A 1 135 ? 75.742 91.872 184.311 1.00 9.04 135 VAL A CA 1
ATOM 827 C C . VAL A 1 135 ? 74.726 92.963 184.625 1.00 9.04 135 VAL A C 1
ATOM 828 O O . VAL A 1 135 ? 74.626 93.392 185.768 1.00 29.25 135 VAL A O 1
ATOM 832 N N . ILE A 1 136 ? 73.986 93.418 183.613 1.00 33.39 136 ILE A N 1
ATOM 833 C CA . ILE A 1 136 ? 72.966 94.449 183.803 1.00 33.39 136 ILE A CA 1
ATOM 834 C C . ILE A 1 136 ? 71.782 93.817 184.538 1.00 33.39 136 ILE A C 1
ATOM 835 O O . ILE A 1 136 ? 70.908 94.513 185.059 1.00 30.58 136 ILE A O 1
ATOM 840 N N . SER A 1 137 ? 71.776 92.486 184.591 1.00 26.72 137 SER A N 1
ATOM 841 C CA . SER A 1 137 ? 70.723 91.746 185.273 1.00 26.72 137 SER A CA 1
ATOM 842 C C . SER A 1 137 ? 71.096 91.567 186.741 1.00 26.72 137 SER A C 1
ATOM 843 O O . SER A 1 137 ? 70.283 91.812 187.632 1.00 32.31 137 SER A O 1
ATOM 846 N N . ASN A 1 138 ? 72.335 91.152 186.987 1.00 45.36 138 ASN A N 1
ATOM 847 C CA . ASN A 1 138 ? 72.809 90.942 188.349 1.00 45.36 138 ASN A CA 1
ATOM 848 C C . ASN A 1 138 ? 72.994 92.243 189.125 1.00 45.36 138 ASN A C 1
ATOM 849 O O . ASN A 1 138 ? 73.068 92.231 190.351 1.00 27.28 138 ASN A O 1
ATOM 854 N N . ARG A 1 139 ? 73.090 93.360 188.413 1.00 37.87 139 ARG A N 1
ATOM 855 C CA . ARG A 1 139 ? 73.216 94.662 189.060 1.00 37.87 139 ARG A CA 1
ATOM 856 C C . ARG A 1 139 ? 71.783 95.126 189.365 1.00 37.87 139 ARG A C 1
ATOM 857 O O . ARG A 1 139 ? 71.510 95.670 190.438 1.00 47.06 139 ARG A O 1
ATOM 865 N N . ALA A 1 140 ? 70.869 94.853 188.432 1.00 32.65 140 ALA A N 1
ATOM 866 C CA . ALA A 1 140 ? 69.465 95.218 188.574 1.00 32.65 140 ALA A CA 1
ATOM 867 C C . ALA A 1 140 ? 68.906 94.618 189.863 1.00 32.65 140 ALA A C 1
ATOM 868 O O . ALA A 1 140 ? 68.202 95.306 190.619 1.00 30.80 140 ALA A O 1
ATOM 870 N N . ILE A 1 141 ? 69.252 93.350 190.114 1.00 27.34 141 ILE A N 1
ATOM 871 C CA . ILE A 1 141 ? 68.814 92.605 191.299 1.00 27.34 141 ILE A CA 1
ATOM 872 C C . ILE A 1 141 ? 69.275 93.415 192.509 1.00 27.34 141 ILE A C 1
ATOM 873 O O . ILE A 1 141 ? 68.471 93.974 193.258 1.00 34.43 141 ILE A O 1
ATOM 878 N N . GLU A 1 142 ? 70.598 93.477 192.630 1.00 14.21 142 GLU A N 1
ATOM 879 C CA . GLU A 1 142 ? 71.295 94.190 193.687 1.00 14.21 142 GLU A CA 1
ATOM 880 C C . GLU A 1 142 ? 70.658 95.531 194.077 1.00 14.21 142 GLU A C 1
ATOM 881 O O . GLU A 1 142 ? 70.586 95.862 195.225 1.00 39.76 142 GLU A O 1
ATOM 887 N N . ILE A 1 143 ? 70.311 96.338 193.086 1.00 42.43 143 ILE A N 1
ATOM 888 C CA . ILE A 1 143 ? 69.678 97.654 193.315 1.00 42.43 143 ILE A CA 1
ATOM 889 C C . ILE A 1 143 ? 68.428 97.677 194.255 1.00 42.43 143 ILE A C 1
ATOM 890 O O . ILE A 1 143 ? 67.539 96.805 194.080 1.00 19.88 143 ILE A O 1
ATOM 895 N N . VAL A 1 153 ? 65.302 91.364 186.571 1.00 35.01 153 VAL A N 1
ATOM 896 C CA . VAL A 1 153 ? 65.889 90.131 187.169 1.00 35.01 153 VAL A CA 1
ATOM 897 C C . VAL A 1 153 ? 66.336 89.105 186.133 1.00 35.01 153 VAL A C 1
ATOM 898 O O . VAL A 1 153 ? 67.408 88.522 186.288 1.00 20.88 153 VAL A O 1
ATOM 902 N N . HIS A 1 154 ? 65.561 88.923 185.061 1.00 47.01 154 HIS A N 1
ATOM 903 C CA . HIS A 1 154 ? 65.885 87.919 184.032 1.00 47.01 154 HIS A CA 1
ATOM 904 C C . HIS A 1 154 ? 66.758 88.383 182.871 1.00 47.01 154 HIS A C 1
ATOM 905 O O . HIS A 1 154 ? 66.387 89.284 182.121 1.00 33.90 154 HIS A O 1
ATOM 912 N N . PRO A 1 155 ? 67.894 87.702 182.653 1.00 30.36 155 PRO A N 1
ATOM 913 C CA . PRO A 1 155 ? 68.821 88.050 181.574 1.00 30.36 155 PRO A CA 1
ATOM 914 C C . PRO A 1 155 ? 68.177 88.004 180.182 1.00 30.36 155 PRO A C 1
ATOM 915 O O . PRO A 1 155 ? 68.395 88.896 179.361 1.00 19.00 155 PRO A O 1
ATOM 919 N N . ASN A 1 156 ? 67.369 86.981 179.919 1.00 19.13 156 ASN A N 1
ATOM 920 C CA . ASN A 1 156 ? 66.736 86.879 178.614 1.00 19.13 156 ASN A CA 1
ATOM 921 C C . ASN A 1 156 ? 65.395 87.610 178.488 1.00 19.13 156 ASN A C 1
ATOM 922 O O . ASN A 1 156 ? 65.248 88.493 177.640 1.00 45.68 156 ASN A O 1
ATOM 927 N N . ASN A 1 157 ? 64.444 87.295 179.365 1.00 45.91 157 ASN A N 1
ATOM 928 C CA . ASN A 1 157 ? 63.112 87.906 179.306 1.00 45.91 157 ASN A CA 1
ATOM 929 C C . ASN A 1 157 ? 62.995 89.393 179.600 1.00 45.91 157 ASN A C 1
ATOM 930 O O . ASN A 1 157 ? 62.080 90.048 179.100 1.00 42.70 157 ASN A O 1
ATOM 935 N N . HIS A 1 158 ? 63.887 89.925 180.424 1.00 24.76 158 HIS A N 1
ATOM 936 C CA . HIS A 1 158 ? 63.821 91.343 180.756 1.00 24.76 158 HIS A CA 1
ATOM 937 C C . HIS A 1 158 ? 64.750 92.243 179.937 1.00 24.76 158 HIS A C 1
ATOM 938 O O . HIS A 1 158 ? 64.275 93.036 179.119 1.00 31.60 158 HIS A O 1
ATOM 945 N N . CYS A 1 159 ? 66.061 92.087 180.119 1.00 18.16 159 CYS A N 1
ATOM 946 C CA . CYS A 1 159 ? 67.060 92.899 179.413 1.00 18.16 159 CYS A CA 1
ATOM 947 C C . CYS A 1 159 ? 67.103 92.693 177.899 1.00 18.16 159 CYS A C 1
ATOM 948 O O . CYS A 1 159 ? 67.319 93.647 177.138 1.00 33.15 159 CYS A O 1
ATOM 951 N N . ASN A 1 160 ? 66.917 91.448 177.463 1.00 21.14 160 ASN A N 1
ATOM 952 C CA . ASN A 1 160 ? 66.932 91.153 176.041 1.00 21.14 160 ASN A CA 1
ATOM 953 C C . ASN A 1 160 ? 65.532 91.100 175.462 1.00 21.14 160 ASN A C 1
ATOM 954 O O . ASN A 1 160 ? 65.337 90.614 174.346 1.00 28.17 160 ASN A O 1
ATOM 959 N N . GLN A 1 161 ? 64.564 91.634 176.201 1.00 14.84 161 GLN A N 1
ATOM 960 C CA . GLN A 1 161 ? 63.178 91.642 175.750 1.00 14.84 161 GLN A CA 1
ATOM 961 C C . GLN A 1 161 ? 63.021 92.412 174.445 1.00 14.84 161 GLN A C 1
ATOM 962 O O . GLN A 1 161 ? 63.596 93.493 174.278 1.00 29.97 161 GLN A O 1
ATOM 968 N N . SER A 1 162 ? 62.274 91.806 173.520 1.00 17.79 162 SER A N 1
ATOM 969 C CA . SER A 1 162 ? 61.975 92.351 172.188 1.00 17.79 162 SER A CA 1
ATOM 970 C C . SER A 1 162 ? 63.207 92.590 171.291 1.00 17.79 162 SER A C 1
ATOM 971 O O . SER A 1 162 ? 63.185 93.431 170.388 1.00 43.89 162 SER A O 1
ATOM 974 N N . GLN A 1 163 ? 64.261 91.807 171.508 1.00 29.56 163 GLN A N 1
ATOM 975 C CA . GLN A 1 163 ? 65.495 91.959 170.740 1.00 29.56 163 GLN A CA 1
ATOM 976 C C . GLN A 1 163 ? 66.273 90.657 170.585 1.00 29.56 163 GLN A C 1
ATOM 977 O O . GLN A 1 163 ? 66.130 89.723 171.377 1.00 14.01 163 GLN A O 1
ATOM 983 N N . SER A 1 164 ? 67.071 90.593 169.529 1.00 42.93 164 SER A N 1
ATOM 984 C CA . SER A 1 164 ? 67.887 89.421 169.240 1.00 42.93 164 SER A CA 1
ATOM 985 C C . SER A 1 164 ? 69.348 89.811 169.367 1.00 42.93 164 SER A C 1
ATOM 986 O O . SER A 1 164 ? 69.659 90.970 169.633 1.00 19.51 164 SER A O 1
ATOM 989 N N . SER A 1 165 ? 70.242 88.840 169.201 1.00 15.18 165 SER A N 1
ATOM 990 C CA . SER A 1 165 ? 71.677 89.113 169.257 1.00 15.18 165 SER A CA 1
ATOM 991 C C . SER A 1 165 ? 72.088 89.580 167.866 1.00 15.18 165 SER A C 1
ATOM 992 O O . SER A 1 165 ? 73.199 90.079 167.663 1.00 52.63 165 SER A O 1
ATOM 995 N N . ASN A 1 166 ? 71.148 89.468 166.930 1.00 8.13 166 ASN A N 1
ATOM 996 C CA . ASN A 1 166 ? 71.384 89.819 165.542 1.00 8.13 166 ASN A CA 1
ATOM 997 C C . ASN A 1 166 ? 71.097 91.256 165.140 1.00 8.13 166 ASN A C 1
ATOM 998 O O . ASN A 1 166 ? 71.850 91.837 164.359 1.00 14.84 166 ASN A O 1
ATOM 1003 N N . ASP A 1 167 ? 69.983 91.808 165.613 1.00 26.78 167 ASP A N 1
ATOM 1004 C CA . ASP A 1 167 ? 69.634 93.183 165.270 1.00 26.78 167 ASP A CA 1
ATOM 1005 C C . ASP A 1 167 ? 70.284 94.115 166.268 1.00 26.78 167 ASP A C 1
ATOM 1006 O O . ASP A 1 167 ? 70.674 95.227 165.933 1.00 26.30 167 ASP A O 1
ATOM 1011 N N . THR A 1 168 ? 70.386 93.550 167.491 1.00 21.58 168 THR A N 1
ATOM 1012 C CA . THR A 1 168 ? 70.965 94.333 168.570 1.00 21.58 168 THR A CA 1
ATOM 1013 C C . THR A 1 168 ? 72.436 94.705 168.408 1.00 21.58 168 THR A C 1
ATOM 1014 O O . THR A 1 168 ? 72.791 95.868 168.586 1.00 10.10 168 THR A O 1
ATOM 1018 N N . PHE A 1 169 ? 73.342 93.817 168.034 1.00 12.29 169 PHE A N 1
ATOM 1019 C CA . PHE A 1 169 ? 74.779 94.091 167.900 1.00 12.29 169 PHE A CA 1
ATOM 1020 C C . PHE A 1 169 ? 75.142 95.158 166.861 1.00 12.29 169 PHE A C 1
ATOM 1021 O O . PHE A 1 169 ? 75.890 96.089 167.158 1.00 10.96 169 PHE A O 1
ATOM 1029 N N . PRO A 1 170 ? 74.644 95.028 165.622 1.00 33.95 170 PRO A N 1
ATOM 1030 C CA . PRO A 1 170 ? 74.976 96.050 164.618 1.00 33.95 170 PRO A CA 1
ATOM 1031 C C . PRO A 1 170 ? 74.405 97.441 164.937 1.00 33.95 170 PRO A C 1
ATOM 1032 O O . PRO A 1 170 ? 74.624 98.398 164.195 1.00 37.07 170 PRO A O 1
ATOM 1036 N N . THR A 1 171 ? 73.662 97.528 166.039 1.00 30.64 171 THR A N 1
ATOM 1037 C CA . THR A 1 171 ? 73.062 98.775 166.517 1.00 30.64 171 THR A CA 1
ATOM 1038 C C . THR A 1 171 ? 74.043 99.375 167.521 1.00 30.64 171 THR A C 1
ATOM 1039 O O . THR A 1 171 ? 74.172 100.590 167.642 1.00 7.25 171 THR A O 1
ATOM 1043 N N . VAL A 1 172 ? 74.734 98.505 168.243 1.00 17.64 172 VAL A N 1
ATOM 1044 C CA . VAL A 1 172 ? 75.698 98.936 169.243 1.00 17.64 172 VAL A CA 1
ATOM 1045 C C . VAL A 1 172 ? 76.964 99.418 168.519 1.00 17.64 172 VAL A C 1
ATOM 1046 O O . VAL A 1 172 ? 77.662 100.322 168.988 1.00 20.74 172 VAL A O 1
ATOM 1050 N N . MET A 1 173 ? 77.201 98.848 167.338 1.00 21.86 173 MET A N 1
ATOM 1051 C CA . MET A 1 173 ? 78.342 99.190 166.500 1.00 21.86 173 MET A CA 1
ATOM 1052 C C . MET A 1 173 ? 78.192 100.622 166.015 1.00 21.86 173 MET A C 1
ATOM 1053 O O . MET A 1 173 ? 79.081 101.439 166.230 1.00 17.62 173 MET A O 1
ATOM 1058 N N . HIS A 1 174 ? 77.045 100.920 165.400 1.00 20.52 174 HIS A N 1
ATOM 1059 C CA . HIS A 1 174 ? 76.733 102.248 164.860 1.00 20.52 174 HIS A CA 1
ATOM 1060 C C . HIS A 1 174 ? 76.711 103.367 165.898 1.00 20.52 174 HIS A C 1
ATOM 1061 O O . HIS A 1 174 ? 77.137 104.492 165.615 1.00 24.41 174 HIS A O 1
ATOM 1068 N N . ILE A 1 175 ? 76.172 103.062 167.078 1.00 5.75 175 ILE A N 1
ATOM 1069 C CA . ILE A 1 175 ? 76.093 104.021 168.177 1.00 5.75 175 ILE A CA 1
ATOM 1070 C C . ILE A 1 175 ? 77.485 104.400 168.662 1.00 5.75 175 ILE A C 1
ATOM 1071 O O . ILE A 1 175 ? 77.828 105.575 168.712 1.00 19.88 175 ILE A O 1
ATOM 1076 N N . ALA A 1 176 ? 78.274 103.401 169.037 1.00 27.18 176 ALA A N 1
ATOM 1077 C CA . ALA A 1 176 ? 79.628 103.639 169.521 1.00 27.18 176 ALA A CA 1
ATOM 1078 C C . ALA A 1 176 ? 80.453 104.370 168.474 1.00 27.18 176 ALA A C 1
ATOM 1079 O O . ALA A 1 176 ? 81.019 105.417 168.756 1.00 17.92 176 ALA A O 1
ATOM 1081 N N . ALA A 1 177 ? 80.493 103.830 167.260 1.00 16.77 177 ALA A N 1
ATOM 1082 C CA . ALA A 1 177 ? 81.246 104.448 166.172 1.00 16.77 177 ALA A CA 1
ATOM 1083 C C . ALA A 1 177 ? 80.869 105.923 166.022 1.00 16.77 177 ALA A C 1
ATOM 1084 O O . ALA A 1 177 ? 81.745 106.793 165.975 1.00 6.28 177 ALA A O 1
ATOM 1086 N N . SER A 1 178 ? 79.566 106.199 165.998 1.00 10.52 178 SER A N 1
ATOM 1087 C CA . SER A 1 178 ? 79.067 107.561 165.851 1.00 10.52 178 SER A CA 1
ATOM 1088 C C . SER A 1 178 ? 79.553 108.446 166.991 1.00 10.52 178 SER A C 1
ATOM 1089 O O . SER A 1 178 ? 79.933 109.601 166.770 1.00 10.35 178 SER A O 1
ATOM 1092 N N . LEU A 1 179 ? 79.587 107.876 168.195 1.00 7.92 179 LEU A N 1
ATOM 1093 C CA . LEU A 1 179 ? 80.022 108.587 169.393 1.00 7.92 179 LEU A CA 1
ATOM 1094 C C . LEU A 1 179 ? 81.535 108.835 169.440 1.00 7.92 179 LEU A C 1
ATOM 1095 O O . LEU A 1 179 ? 81.990 109.863 169.954 1.00 7.21 179 LEU A O 1
ATOM 1100 N N . GLN A 1 180 ? 82.315 107.901 168.905 1.00 25.86 180 GLN A N 1
ATOM 1101 C CA . GLN A 1 180 ? 83.770 108.049 168.884 1.00 25.86 180 GLN A CA 1
ATOM 1102 C C . GLN A 1 180 ? 84.198 109.103 167.872 1.00 25.86 180 GLN A C 1
ATOM 1103 O O . GLN A 1 180 ? 85.241 109.743 168.006 1.00 18.82 180 GLN A O 1
ATOM 1109 N N . ILE A 1 181 ? 83.373 109.282 166.857 1.00 23.26 181 ILE A N 1
ATOM 1110 C CA . ILE A 1 181 ? 83.655 110.244 165.817 1.00 23.26 181 ILE A CA 1
ATOM 1111 C C . ILE A 1 181 ? 83.180 111.648 166.191 1.00 23.26 181 ILE A C 1
ATOM 1112 O O . ILE A 1 181 ? 83.962 112.596 166.216 1.00 13.83 181 ILE A O 1
ATOM 1117 N N . GLN A 1 182 ? 81.906 111.761 166.544 1.00 39.09 182 GLN A N 1
ATOM 1118 C CA . GLN A 1 182 ? 81.319 113.045 166.898 1.00 39.09 182 GLN A CA 1
ATOM 1119 C C . GLN A 1 182 ? 81.943 113.672 168.136 1.00 39.09 182 GLN A C 1
ATOM 1120 O O . GLN A 1 182 ? 82.205 114.875 168.167 1.00 29.19 182 GLN A O 1
ATOM 1126 N N . ASN A 1 183 ? 82.208 112.838 169.135 1.00 11.97 183 ASN A N 1
ATOM 1127 C CA . ASN A 1 183 ? 82.749 113.291 170.413 1.00 11.97 183 ASN A CA 1
ATOM 1128 C C . ASN A 1 183 ? 84.265 113.264 170.566 1.00 11.97 183 ASN A C 1
ATOM 1129 O O . ASN A 1 183 ? 84.823 114.069 171.310 1.00 24.94 183 ASN A O 1
ATOM 1134 N N . GLU A 1 184 ? 84.929 112.326 169.894 1.00 12.57 184 GLU A N 1
ATOM 1135 C CA . GLU A 1 184 ? 86.378 112.192 170.013 1.00 12.57 184 GLU A CA 1
ATOM 1136 C C . GLU A 1 184 ? 87.171 112.656 168.816 1.00 12.57 184 GLU A C 1
ATOM 1137 O O . GLU A 1 184 ? 87.978 113.575 168.912 1.00 18.82 184 GLU A O 1
ATOM 1143 N N . LEU A 1 185 ? 86.958 111.983 167.694 1.00 4.29 185 LEU A N 1
ATOM 1144 C CA . LEU A 1 185 ? 87.679 112.275 166.480 1.00 4.29 185 LEU A CA 1
ATOM 1145 C C . LEU A 1 185 ? 87.507 113.690 165.961 1.00 4.29 185 LEU A C 1
ATOM 1146 O O . LEU A 1 185 ? 88.409 114.518 166.122 1.00 13.89 185 LEU A O 1
ATOM 1151 N N . ILE A 1 186 ? 86.351 113.961 165.343 1.00 2.00 186 ILE A N 1
ATOM 1152 C CA . ILE A 1 186 ? 86.035 115.274 164.772 1.00 2.00 186 ILE A CA 1
ATOM 1153 C C . ILE A 1 186 ? 86.572 116.449 165.587 1.00 2.00 186 ILE A C 1
ATOM 1154 O O . ILE A 1 186 ? 87.214 117.338 165.034 1.00 29.27 186 ILE A O 1
ATOM 1159 N N . PRO A 1 187 ? 86.304 116.478 166.908 1.00 3.88 187 PRO A N 1
ATOM 1160 C CA . PRO A 1 187 ? 86.785 117.562 167.768 1.00 3.88 187 PRO A CA 1
ATOM 1161 C C . PRO A 1 187 ? 88.297 117.756 167.650 1.00 3.88 187 PRO A C 1
ATOM 1162 O O . PRO A 1 187 ? 88.764 118.834 167.299 1.00 23.81 187 PRO A O 1
ATOM 1166 N N . GLU A 1 188 ? 89.055 116.693 167.910 1.00 2.78 188 GLU A N 1
ATOM 1167 C CA . GLU A 1 188 ? 90.521 116.741 167.847 1.00 2.78 188 GLU A CA 1
ATOM 1168 C C . GLU A 1 188 ? 91.068 116.947 166.438 1.00 2.78 188 GLU A C 1
ATOM 1169 O O . GLU A 1 188 ? 92.207 117.363 166.259 1.00 29.42 188 GLU A O 1
ATOM 1175 N N . LEU A 1 189 ? 90.243 116.643 165.447 1.00 15.27 189 LEU A N 1
ATOM 1176 C CA . LEU A 1 189 ? 90.596 116.797 164.043 1.00 15.27 189 LEU A CA 1
ATOM 1177 C C . LEU A 1 189 ? 90.520 118.282 163.655 1.00 15.27 189 LEU A C 1
ATOM 1178 O O . LEU A 1 189 ? 91.288 118.761 162.826 1.00 20.57 189 LEU A O 1
ATOM 1183 N N . THR A 1 190 ? 89.581 118.998 164.263 1.00 10.28 190 THR A N 1
ATOM 1184 C CA . THR A 1 190 ? 89.392 120.420 164.012 1.00 10.28 190 THR A CA 1
ATOM 1185 C C . THR A 1 190 ? 90.552 121.210 164.609 1.00 10.28 190 THR A C 1
ATOM 1186 O O . THR A 1 190 ? 91.043 122.163 164.002 1.00 20.97 190 THR A O 1
ATOM 1190 N N . ASN A 1 191 ? 90.972 120.817 165.809 1.00 15.98 191 ASN A N 1
ATOM 1191 C CA . ASN A 1 191 ? 92.077 121.483 166.488 1.00 15.98 191 ASN A CA 1
ATOM 1192 C C . ASN A 1 191 ? 93.320 121.346 165.634 1.00 15.98 191 ASN A C 1
ATOM 1193 O O . ASN A 1 191 ? 94.115 122.271 165.514 1.00 20.46 191 ASN A O 1
ATOM 1198 N N . LEU A 1 192 ? 93.478 120.163 165.057 1.00 19.66 192 LEU A N 1
ATOM 1199 C CA . LEU A 1 192 ? 94.610 119.853 164.207 1.00 19.66 192 LEU A CA 1
ATOM 1200 C C . LEU A 1 192 ? 94.620 120.803 163.009 1.00 19.66 192 LEU A C 1
ATOM 1201 O O . LEU A 1 192 ? 95.672 121.286 162.607 1.00 7.28 192 LEU A O 1
ATOM 1206 N N . LYS A 1 193 ? 93.433 121.112 162.493 1.00 21.33 193 LYS A N 1
ATOM 1207 C CA . LYS A 1 193 ? 93.274 122.012 161.353 1.00 21.33 193 LYS A CA 1
ATOM 1208 C C . LYS A 1 193 ? 93.523 123.468 161.758 1.00 21.33 193 LYS A C 1
ATOM 1209 O O . LYS A 1 193 ? 94.129 124.237 161.009 1.00 24.14 193 LYS A O 1
ATOM 1215 N N . ASN A 1 194 ? 93.040 123.854 162.932 1.00 17.82 194 ASN A N 1
ATOM 1216 C CA . ASN A 1 194 ? 93.236 125.221 163.386 1.00 17.82 194 ASN A CA 1
ATOM 1217 C C . ASN A 1 194 ? 94.725 125.482 163.660 1.00 17.82 194 ASN A C 1
ATOM 1218 O O . ASN A 1 194 ? 95.279 126.476 163.194 1.00 12.76 194 ASN A O 1
ATOM 1223 N N . ALA A 1 195 ? 95.378 124.559 164.364 1.00 23.64 195 ALA A N 1
ATOM 1224 C CA . ALA A 1 195 ? 96.803 124.686 164.683 1.00 23.64 195 ALA A CA 1
ATOM 1225 C C . ALA A 1 195 ? 97.638 124.760 163.401 1.00 23.64 195 ALA A C 1
ATOM 1226 O O . ALA A 1 195 ? 98.658 125.456 163.343 1.00 27.42 195 ALA A O 1
ATOM 1228 N N . LEU A 1 196 ? 97.203 124.019 162.386 1.00 11.23 196 LEU A N 1
ATOM 1229 C CA . LEU A 1 196 ? 97.868 124.025 161.092 1.00 11.23 196 LEU A CA 1
ATOM 1230 C C . LEU A 1 196 ? 97.609 125.351 160.384 1.00 11.23 196 LEU A C 1
ATOM 1231 O O . LEU A 1 196 ? 98.506 125.878 159.735 1.00 10.12 196 LEU A O 1
ATOM 1236 N N . GLU A 1 197 ? 96.386 125.874 160.492 1.00 2.00 197 GLU A N 1
ATOM 1237 C CA . GLU A 1 197 ? 96.034 127.140 159.843 1.00 2.00 197 GLU A CA 1
ATOM 1238 C C . GLU A 1 197 ? 96.680 128.391 160.486 1.00 2.00 197 GLU A C 1
ATOM 1239 O O . GLU A 1 197 ? 96.864 129.420 159.828 1.00 27.36 197 GLU A O 1
ATOM 1245 N N . ALA A 1 198 ? 97.013 128.290 161.770 1.00 22.72 198 ALA A N 1
ATOM 1246 C CA . ALA A 1 198 ? 97.649 129.375 162.505 1.00 22.72 198 ALA A CA 1
ATOM 1247 C C . ALA A 1 198 ? 99.032 129.588 161.910 1.00 22.72 198 ALA A C 1
ATOM 1248 O O . ALA A 1 198 ? 99.411 130.710 161.575 1.00 32.70 198 ALA A O 1
ATOM 1250 N N . LYS A 1 199 ? 99.764 128.484 161.774 1.00 22.53 199 LYS A N 1
ATOM 1251 C CA . LYS A 1 199 ? 101.114 128.457 161.222 1.00 22.53 199 LYS A CA 1
ATOM 1252 C C . LYS A 1 199 ? 101.100 128.854 159.744 1.00 22.53 199 LYS A C 1
ATOM 1253 O O . LYS A 1 199 ? 102.059 129.444 159.230 1.00 35.22 199 LYS A O 1
ATOM 1259 N N . SER A 1 200 ? 100.022 128.482 159.057 1.00 12.23 200 SER A N 1
ATOM 1260 C CA . SER A 1 200 ? 99.832 128.820 157.657 1.00 12.23 200 SER A CA 1
ATOM 1261 C C . SER A 1 200 ? 99.829 130.344 157.594 1.00 12.23 200 SER A C 1
ATOM 1262 O O . SER A 1 200 ? 100.509 130.931 156.755 1.00 22.31 200 SER A O 1
ATOM 1265 N N . LYS A 1 201 ? 99.096 130.973 158.522 1.00 12.66 201 LYS A N 1
ATOM 1266 C CA . LYS A 1 201 ? 98.995 132.435 158.620 1.00 12.66 201 LYS A CA 1
ATOM 1267 C C . LYS A 1 201 ? 100.340 132.997 159.037 1.00 12.66 201 LYS A C 1
ATOM 1268 O O . LYS A 1 201 ? 100.798 134.005 158.508 1.00 35.90 201 LYS A O 1
ATOM 1274 N N . GLU A 1 202 ? 100.965 132.322 1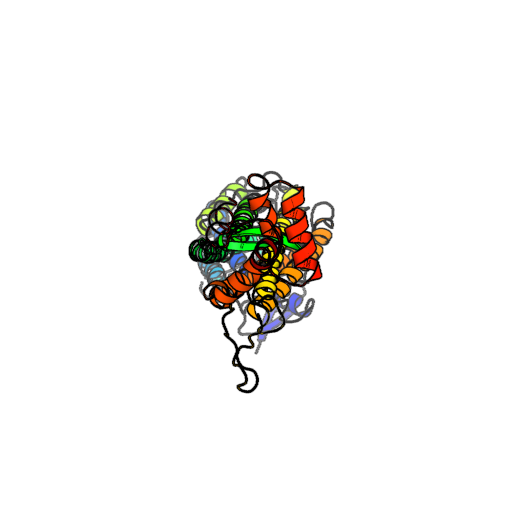59.990 1.00 13.77 202 GLU A N 1
ATOM 1275 C CA . GLU A 1 202 ? 102.259 132.709 160.534 1.00 13.77 202 GLU A CA 1
ATOM 1276 C C . GLU A 1 202 ? 103.438 132.704 159.553 1.00 13.77 202 GLU A C 1
ATOM 1277 O O . GLU A 1 202 ? 104.365 133.507 159.686 1.00 27.35 202 GLU A O 1
ATOM 1283 N N . PHE A 1 203 ? 103.418 131.795 158.585 1.00 11.33 203 PHE A N 1
ATOM 1284 C CA . PHE A 1 203 ? 104.503 131.703 157.611 1.00 11.33 203 PHE A CA 1
ATOM 1285 C C . PHE A 1 203 ? 104.062 132.226 156.263 1.00 11.33 203 PHE A C 1
ATOM 1286 O O . PHE A 1 203 ? 104.724 131.962 155.256 1.00 16.48 203 PHE A O 1
ATOM 1294 N N . ASP A 1 204 ? 102.946 132.950 156.230 1.00 25.87 204 ASP A N 1
ATOM 1295 C CA . ASP A 1 204 ? 102.413 133.466 154.967 1.00 25.87 204 ASP A CA 1
ATOM 1296 C C . ASP A 1 204 ? 103.311 134.434 154.189 1.00 25.87 204 ASP A C 1
ATOM 1297 O O . ASP A 1 204 ? 103.173 134.557 152.970 1.00 31.34 204 ASP A O 1
ATOM 1302 N N . HIS A 1 205 ? 104.252 135.075 154.881 1.00 16.21 205 HIS A N 1
ATOM 1303 C CA . HIS A 1 205 ? 105.172 136.032 154.263 1.00 16.21 205 HIS A CA 1
ATOM 1304 C C . HIS A 1 205 ? 106.455 135.392 153.730 1.00 16.21 205 HIS A C 1
ATOM 1305 O O . HIS A 1 205 ? 107.187 136.002 152.946 1.00 23.86 205 HIS A O 1
ATOM 1312 N N . ILE A 1 206 ? 106.732 134.174 154.188 1.00 18.53 206 ILE A N 1
ATOM 1313 C CA . ILE A 1 206 ? 107.940 133.453 153.813 1.00 18.53 206 ILE A CA 1
ATOM 1314 C C . ILE A 1 206 ? 107.836 132.755 152.476 1.00 18.53 206 ILE A C 1
ATOM 1315 O O . ILE A 1 206 ? 107.062 131.821 152.317 1.00 20.37 206 ILE A O 1
ATOM 1320 N N . VAL A 1 207 ? 108.651 133.206 151.526 1.00 16.50 207 VAL A N 1
ATOM 1321 C CA . VAL A 1 207 ? 108.679 132.654 150.176 1.00 16.50 207 VAL A CA 1
ATOM 1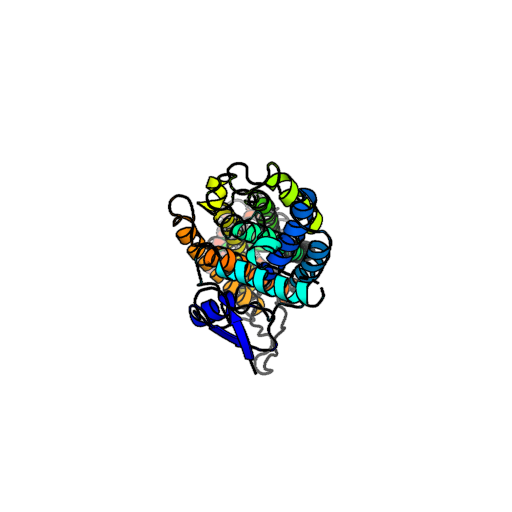322 C C . VAL A 1 207 ? 109.678 131.504 150.124 1.00 16.50 207 VAL A C 1
ATOM 1323 O O . VAL A 1 207 ? 110.806 131.640 150.597 1.00 18.25 207 VAL A O 1
ATOM 1327 N N . LYS A 1 208 ? 109.268 130.370 149.559 1.00 9.39 208 LYS A N 1
ATOM 1328 C CA . LYS A 1 208 ? 110.147 129.201 149.474 1.00 9.39 208 LYS A CA 1
ATOM 1329 C C . LYS A 1 208 ? 110.088 128.575 148.083 1.00 9.39 208 LYS A C 1
ATOM 1330 O O . LYS A 1 208 ? 109.257 128.969 147.259 1.00 25.37 208 LYS A O 1
ATOM 1336 N N . ILE A 1 209 ? 110.970 127.604 147.832 1.00 41.58 209 ILE A N 1
ATOM 1337 C CA . ILE A 1 209 ? 111.032 126.890 146.548 1.00 41.58 209 ILE A CA 1
ATOM 1338 C C . ILE A 1 209 ? 110.094 125.678 146.521 1.00 41.58 209 ILE A C 1
ATOM 1339 O O . ILE A 1 209 ? 109.938 124.980 147.526 1.00 37.57 209 ILE A O 1
ATOM 1344 N N . GLY A 1 210 ? 109.450 125.457 145.377 1.00 18.53 210 GLY A N 1
ATOM 1345 C CA . GLY A 1 210 ? 108.550 124.326 145.233 1.00 18.53 210 GLY A CA 1
ATOM 1346 C C . GLY A 1 210 ? 109.313 123.095 144.779 1.00 18.53 210 GLY A C 1
ATOM 1347 O O . GLY A 1 210 ? 110.318 123.222 144.078 1.00 52.80 210 GLY A O 1
ATOM 1348 N N . ARG A 1 211 ? 108.844 121.906 145.154 1.00 23.53 211 ARG A N 1
ATOM 1349 C CA . ARG A 1 211 ? 109.534 120.684 144.767 1.00 23.53 211 ARG A CA 1
ATOM 1350 C C . ARG A 1 211 ? 108.707 119.572 144.103 1.00 23.53 211 ARG A C 1
ATOM 1351 O O . ARG A 1 211 ? 108.170 118.675 144.764 1.00 15.58 211 ARG A O 1
ATOM 1359 N N . THR A 1 212 ? 108.637 119.639 142.775 1.00 8.45 212 THR A N 1
ATOM 1360 C CA . THR A 1 212 ? 107.940 118.640 141.971 1.00 8.45 212 THR A CA 1
ATOM 1361 C C . THR A 1 212 ? 108.978 117.605 141.494 1.00 8.45 212 THR A C 1
ATOM 1362 O O . THR A 1 212 ? 110.106 117.967 141.167 1.00 8.95 212 THR A O 1
ATOM 1366 N N . HIS A 1 213 ? 108.598 116.326 141.464 1.00 13.46 213 HIS A N 1
ATOM 1367 C CA . HIS A 1 213 ? 109.516 115.252 141.074 1.00 13.46 213 HIS A CA 1
ATOM 1368 C C . HIS A 1 213 ? 110.743 115.363 141.975 1.00 13.46 213 HIS A C 1
ATOM 1369 O O . HIS A 1 213 ? 111.845 114.953 141.603 1.00 12.20 213 HIS A O 1
ATOM 1376 N N . LEU A 1 214 ? 110.528 115.949 143.154 1.00 3.81 214 LEU A N 1
ATOM 1377 C CA . LEU A 1 214 ? 111.564 116.193 144.159 1.00 3.81 214 LEU A CA 1
ATOM 1378 C C . LEU A 1 214 ? 112.588 117.229 143.692 1.00 3.81 214 LEU A C 1
ATOM 1379 O O . LEU A 1 214 ? 113.506 117.577 144.435 1.00 11.71 214 LEU A O 1
ATOM 1384 N N . GLN A 1 215 ? 112.405 117.732 142.471 1.00 17.61 215 GLN A N 1
ATOM 1385 C CA . GLN A 1 215 ? 113.301 118.722 141.867 1.00 17.61 215 GLN A CA 1
ATOM 1386 C C . GLN A 1 215 ? 112.910 120.175 142.153 1.00 17.61 215 GLN A C 1
ATOM 1387 O O . GLN A 1 215 ? 111.797 120.452 142.603 1.00 19.84 215 GLN A O 1
ATOM 1393 N N . ASP A 1 216 ? 113.842 121.090 141.878 1.00 27.75 216 ASP A N 1
ATOM 1394 C CA . ASP A 1 216 ? 113.650 122.534 142.063 1.00 27.75 216 ASP A CA 1
ATOM 1395 C C . ASP A 1 216 ? 112.560 123.039 141.099 1.00 27.75 216 ASP A C 1
ATOM 1396 O O . ASP A 1 216 ? 112.581 122.714 139.908 1.00 28.79 216 ASP A O 1
ATOM 1401 N N . ALA A 1 217 ? 111.630 123.842 141.615 1.00 13.40 217 ALA A N 1
ATOM 1402 C CA . ALA A 1 217 ? 110.531 124.404 140.817 1.00 13.40 217 ALA A CA 1
ATOM 1403 C C . ALA A 1 217 ? 110.336 125.886 141.139 1.00 13.40 217 ALA A C 1
ATOM 1404 O O . ALA A 1 217 ? 111.142 126.478 141.859 1.00 7.11 217 ALA A O 1
ATOM 1406 N N . THR A 1 218 ? 109.279 126.488 140.593 1.00 16.24 218 THR A N 1
ATOM 1407 C CA . THR A 1 218 ? 108.990 127.901 140.851 1.00 16.24 218 THR A CA 1
ATOM 1408 C C . THR A 1 218 ? 108.522 128.097 142.306 1.00 16.24 218 THR A C 1
ATOM 1409 O O . THR A 1 218 ? 108.028 127.154 142.934 1.00 28.64 218 THR A O 1
ATOM 1413 N N . PRO A 1 219 ? 108.654 129.323 142.853 1.00 34.33 219 PRO A N 1
ATOM 1414 C CA . PRO A 1 219 ? 108.271 129.651 144.235 1.00 34.33 219 PRO A CA 1
ATOM 1415 C C . PRO A 1 219 ? 106.804 129.649 144.670 1.00 34.33 219 PRO A C 1
ATOM 1416 O O . PRO A 1 219 ? 105.876 129.698 143.856 1.00 14.31 219 PRO A O 1
ATOM 1420 N N . LEU A 1 220 ? 106.637 129.599 145.990 1.00 7.88 220 LEU A N 1
ATOM 1421 C CA . LEU A 1 220 ? 105.343 129.647 146.674 1.00 7.88 220 LEU A CA 1
ATOM 1422 C C . LEU A 1 220 ? 105.656 129.956 148.133 1.00 7.88 220 LEU A C 1
ATOM 1423 O O . LEU A 1 220 ? 106.779 129.736 148.600 1.00 13.47 220 LEU A O 1
ATOM 1428 N N . THR A 1 221 ? 104.691 130.521 148.843 1.00 20.64 221 THR A N 1
ATOM 1429 C CA . THR A 1 221 ? 104.915 130.833 150.242 1.00 20.64 221 THR A CA 1
ATOM 1430 C C . THR A 1 221 ? 104.833 129.536 151.039 1.00 20.64 221 THR A C 1
ATOM 1431 O O . THR A 1 221 ? 104.163 128.589 150.620 1.00 20.86 221 THR A O 1
ATOM 1435 N N . LEU A 1 222 ? 105.561 129.474 152.150 1.00 26.19 222 LEU A N 1
ATOM 1436 C CA . LEU A 1 222 ? 105.532 128.298 153.018 1.00 26.19 222 LEU A CA 1
ATOM 1437 C C . LEU A 1 222 ? 104.125 128.182 153.626 1.00 26.19 222 LEU A C 1
ATOM 1438 O O . LEU A 1 222 ? 103.685 127.093 154.022 1.00 23.30 222 LEU A O 1
ATOM 1443 N N . GLY A 1 223 ? 103.428 129.320 153.664 1.00 23.58 223 GLY A N 1
ATOM 1444 C CA . GLY A 1 223 ? 102.078 129.379 154.185 1.00 23.58 223 GLY A CA 1
ATOM 1445 C C . GLY A 1 223 ? 101.129 128.692 153.227 1.00 23.58 223 GLY A C 1
ATOM 1446 O O . GLY A 1 223 ? 100.155 128.073 153.656 1.00 31.82 223 GLY A O 1
ATOM 1447 N N . GLN A 1 224 ? 101.395 128.823 151.929 1.00 19.98 224 GLN A N 1
ATOM 1448 C CA . GLN A 1 224 ? 100.571 128.171 150.912 1.00 19.98 224 GLN A CA 1
ATOM 1449 C C . GLN A 1 224 ? 100.798 126.671 150.967 1.00 19.98 224 GLN A C 1
ATOM 1450 O O . GLN A 1 224 ? 99.880 125.894 150.724 1.00 15.39 224 GLN A O 1
ATOM 1456 N N . GLU A 1 225 ? 102.029 126.275 151.289 1.00 10.64 225 GLU A N 1
ATOM 1457 C CA . GLU A 1 225 ? 102.387 124.869 151.415 1.00 10.64 225 GLU A CA 1
ATOM 1458 C C . GLU A 1 225 ? 101.553 124.279 152.529 1.00 10.64 225 GLU A C 1
ATOM 1459 O O . GLU A 1 225 ? 100.940 123.232 152.364 1.00 8.42 225 GLU A O 1
ATOM 1465 N N . PHE A 1 226 ? 101.520 124.986 153.656 1.00 5.98 226 PHE A N 1
ATOM 1466 C CA . PHE A 1 226 ? 100.758 124.566 154.820 1.00 5.98 226 PHE A CA 1
ATOM 1467 C C . PHE A 1 226 ? 99.253 124.707 154.660 1.00 5.98 226 PHE A C 1
ATOM 1468 O O . PHE A 1 226 ? 98.505 124.166 155.463 1.00 22.54 226 PHE A O 1
ATOM 1476 N N . SER A 1 227 ? 98.805 125.463 153.663 1.00 5.41 227 SER A N 1
ATOM 1477 C CA . SER A 1 227 ? 97.370 125.627 153.436 1.00 5.41 227 SER A CA 1
ATOM 1478 C C . SER A 1 227 ? 96.850 124.432 152.635 1.00 5.41 227 SER A C 1
ATOM 1479 O O . SER A 1 227 ? 95.644 124.272 152.432 1.00 12.92 227 SER A O 1
ATOM 1482 N N . GLY A 1 228 ? 97.786 123.619 152.149 1.00 4.13 228 GLY A N 1
ATOM 1483 C CA . GLY A 1 228 ? 97.445 122.421 151.403 1.00 4.13 228 GLY A CA 1
ATOM 1484 C C . GLY A 1 228 ? 97.204 121.353 152.447 1.00 4.13 228 GLY A C 1
ATOM 1485 O O . GLY A 1 228 ? 96.313 120.509 152.312 1.00 13.47 228 GLY A O 1
ATOM 1486 N N . TYR A 1 229 ? 98.000 121.411 153.510 1.00 2.00 229 TYR A N 1
ATOM 1487 C CA . TYR A 1 229 ? 97.881 120.475 154.607 1.00 2.00 229 TYR A CA 1
ATOM 1488 C C . TYR A 1 229 ? 96.532 120.756 155.269 1.00 2.00 229 TYR A C 1
ATOM 1489 O O . TYR A 1 229 ? 95.753 119.842 155.548 1.00 14.30 229 TYR A O 1
ATOM 1498 N N . VAL A 1 230 ? 96.248 122.037 155.481 1.00 11.46 230 VAL A N 1
ATOM 1499 C CA . VAL A 1 230 ? 94.998 122.477 156.105 1.00 11.46 230 VAL A CA 1
ATOM 1500 C C . VAL A 1 230 ? 93.764 122.030 155.320 1.00 11.46 230 VAL A C 1
ATOM 1501 O O . VAL A 1 230 ? 92.777 121.585 155.909 1.00 14.40 230 VAL A O 1
ATOM 1505 N N . GLN A 1 231 ? 93.833 122.136 153.992 1.00 4.88 231 GLN A N 1
ATOM 1506 C CA . GLN A 1 231 ? 92.718 121.753 153.130 1.00 4.88 231 GLN A CA 1
ATOM 1507 C C . GLN A 1 231 ? 92.493 120.253 153.179 1.00 4.88 231 GLN A C 1
ATOM 1508 O O . GLN A 1 231 ? 91.352 119.795 153.150 1.00 22.50 231 GLN A O 1
ATOM 1514 N N . GLN A 1 232 ? 93.582 119.490 153.236 1.00 10.24 232 GLN A N 1
ATOM 1515 C CA . GLN A 1 232 ? 93.487 118.037 153.295 1.00 10.24 232 GLN A CA 1
ATOM 1516 C C . GLN A 1 232 ? 92.789 117.643 154.576 1.00 10.24 232 GLN A C 1
ATOM 1517 O O . GLN A 1 232 ? 91.881 116.807 154.566 1.00 23.24 232 GLN A O 1
ATOM 1523 N N . VAL A 1 233 ? 93.192 118.274 155.674 1.00 16.27 233 VAL A N 1
ATOM 1524 C CA . VAL A 1 233 ? 92.577 118.002 156.960 1.00 16.27 233 VAL A CA 1
ATOM 1525 C C . VAL A 1 233 ? 91.093 118.369 156.928 1.00 16.27 233 VAL A C 1
ATOM 1526 O O . VAL A 1 233 ? 90.257 117.587 157.371 1.00 15.20 233 VAL A O 1
ATOM 1530 N N . GLU A 1 234 ? 90.769 119.537 156.376 1.00 25.26 234 GLU A N 1
ATOM 1531 C CA . GLU A 1 234 ? 89.380 119.989 156.271 1.00 25.26 234 GLU A CA 1
ATOM 1532 C C . GLU A 1 234 ? 88.521 118.973 155.494 1.00 25.26 234 GLU A C 1
ATOM 1533 O O . GLU A 1 234 ? 87.442 118.573 155.948 1.00 33.12 234 GLU A O 1
ATOM 1539 N N . ASN A 1 235 ? 89.012 118.555 154.330 1.00 21.74 235 ASN A N 1
ATOM 1540 C CA . ASN A 1 235 ? 88.311 117.582 153.508 1.00 21.74 235 ASN A CA 1
ATOM 1541 C C . ASN A 1 235 ? 88.126 116.309 154.299 1.00 21.74 235 ASN A C 1
ATOM 1542 O O . ASN A 1 235 ? 87.067 115.688 154.238 1.00 21.49 235 ASN A O 1
ATOM 1547 N N . GLY A 1 236 ? 89.154 115.949 155.066 1.00 6.86 236 GLY A N 1
ATOM 1548 C CA . GLY A 1 236 ? 89.108 114.738 155.869 1.00 6.86 236 GLY A CA 1
ATOM 1549 C C . GLY A 1 236 ? 87.976 114.740 156.871 1.00 6.86 236 GLY A C 1
ATOM 1550 O O . GLY A 1 236 ? 87.321 113.716 157.085 1.00 39.02 236 GLY A O 1
ATOM 1551 N N . ILE A 1 237 ? 87.731 115.906 157.460 1.00 15.37 237 ILE A N 1
ATOM 1552 C CA . ILE A 1 237 ? 86.674 116.081 158.448 1.00 15.37 237 ILE A CA 1
ATOM 1553 C C . ILE A 1 237 ? 85.307 115.859 157.804 1.00 15.37 237 ILE A C 1
ATOM 1554 O O . ILE A 1 237 ? 84.494 115.096 158.329 1.00 16.96 237 ILE A O 1
ATOM 1559 N N . GLN A 1 238 ? 85.072 116.509 156.663 1.00 13.34 238 GLN A N 1
ATOM 1560 C CA . GLN A 1 238 ? 83.799 116.384 155.952 1.00 13.34 238 GLN A CA 1
ATOM 1561 C C . GLN A 1 238 ? 83.577 114.947 155.483 1.00 13.34 238 GLN A C 1
ATOM 1562 O O . GLN A 1 238 ? 82.443 114.480 155.355 1.00 27.95 238 GLN A O 1
ATOM 1568 N N . ARG A 1 239 ? 84.676 114.247 155.234 1.00 7.08 239 ARG A N 1
ATOM 1569 C CA . ARG A 1 239 ? 84.608 112.880 154.778 1.00 7.08 239 ARG A CA 1
ATOM 1570 C C . ARG A 1 239 ? 84.152 111.938 155.877 1.00 7.08 239 ARG A C 1
ATOM 1571 O O . ARG A 1 239 ? 83.329 111.057 155.647 1.00 17.42 239 ARG A O 1
ATOM 1579 N N . VAL A 1 240 ? 84.688 112.119 157.074 1.00 16.16 240 VAL A N 1
ATOM 1580 C CA . VAL A 1 240 ? 84.295 111.272 158.187 1.00 16.16 240 VAL A CA 1
ATOM 1581 C C . VAL A 1 240 ? 82.964 111.746 158.768 1.00 16.16 240 VAL A C 1
ATOM 1582 O O . VAL A 1 240 ? 82.191 110.936 159.276 1.00 8.43 240 VAL A O 1
ATOM 1586 N N . ALA A 1 241 ? 82.713 113.056 158.710 1.00 11.36 241 ALA A N 1
ATOM 1587 C CA . ALA A 1 241 ? 81.470 113.631 159.220 1.00 11.36 241 ALA A CA 1
ATOM 1588 C C . ALA A 1 241 ? 80.314 113.121 158.366 1.00 11.36 241 ALA A C 1
ATOM 1589 O O . ALA A 1 241 ? 79.227 112.840 158.873 1.00 22.40 241 ALA A O 1
ATOM 1591 N N . HIS A 1 242 ? 80.570 112.983 157.069 1.00 25.40 242 HIS A N 1
ATOM 1592 C CA . HIS A 1 242 ? 79.570 112.495 156.135 1.00 25.40 242 HIS A CA 1
ATOM 1593 C C . HIS A 1 242 ? 79.235 111.037 156.414 1.00 25.40 242 HIS A C 1
ATOM 1594 O O . HIS A 1 242 ? 78.078 110.628 156.257 1.00 15.85 242 HIS A O 1
ATOM 1601 N N . SER A 1 243 ? 80.245 110.258 156.816 1.00 7.99 243 SER A N 1
ATOM 1602 C CA . SER A 1 243 ? 80.040 108.842 157.096 1.00 7.99 243 SER A CA 1
ATOM 1603 C C . SER A 1 243 ? 79.026 108.611 158.202 1.00 7.99 243 SER A C 1
ATOM 1604 O O . SER A 1 243 ? 78.372 107.571 158.221 1.00 21.50 243 SER A O 1
ATOM 1607 N N . LEU A 1 244 ? 78.860 109.599 159.083 1.00 6.72 244 LEU A N 1
ATOM 1608 C CA . LEU A 1 244 ? 77.898 109.528 160.186 1.00 6.72 244 LEU A CA 1
ATOM 1609 C C . LEU A 1 244 ? 76.493 109.214 159.686 1.00 6.72 244 LEU A C 1
ATOM 1610 O O . LEU A 1 244 ? 75.660 108.665 160.419 1.00 15.08 244 LEU A O 1
ATOM 1615 N N . LYS A 1 245 ? 76.242 109.579 158.433 1.00 10.61 245 LYS A N 1
ATOM 1616 C CA . LYS A 1 245 ? 74.952 109.376 157.806 1.00 10.61 245 LYS A CA 1
ATOM 1617 C C . LYS A 1 245 ? 74.557 107.923 157.623 1.00 10.61 245 LYS A C 1
ATOM 1618 O O . LYS A 1 245 ? 73.458 107.553 158.016 1.00 25.91 245 LYS A O 1
ATOM 1624 N N . THR A 1 246 ? 75.436 107.097 157.051 1.00 25.57 246 THR A N 1
ATOM 1625 C CA . THR A 1 246 ? 75.125 105.671 156.863 1.00 25.57 246 THR A CA 1
ATOM 1626 C C . THR A 1 246 ? 75.011 104.955 158.195 1.00 25.57 246 THR A C 1
ATOM 1627 O O . THR A 1 246 ? 74.320 103.938 158.306 1.00 16.78 246 THR A O 1
ATOM 1631 N N . LEU A 1 247 ? 75.714 105.490 159.192 1.00 17.87 247 LEU A N 1
ATOM 1632 C CA . LEU A 1 247 ? 75.709 104.937 160.537 1.00 17.87 247 LEU A CA 1
ATOM 1633 C C . LEU A 1 247 ? 74.455 105.366 161.300 1.00 17.87 247 LEU A C 1
ATOM 1634 O O . LEU A 1 247 ? 74.081 104.738 162.289 1.00 14.99 247 LEU A O 1
ATOM 1639 N N . SER A 1 248 ? 73.796 106.421 160.828 1.00 34.00 248 SER A N 1
ATOM 1640 C CA . SER A 1 248 ? 72.594 106.918 161.489 1.00 34.00 248 SER A CA 1
ATOM 1641 C C . SER A 1 248 ? 71.458 105.900 161.445 1.00 34.00 248 SER A C 1
ATOM 1642 O O . SER A 1 248 ? 70.575 105.912 162.305 1.00 11.92 248 SER A O 1
ATOM 1645 N N . PHE A 1 249 ? 71.500 105.004 160.461 1.00 11.94 249 PHE A N 1
ATOM 1646 C CA . PHE A 1 249 ? 70.472 103.972 160.309 1.00 11.94 249 PHE A CA 1
ATOM 1647 C C . PHE A 1 249 ? 70.761 102.772 161.200 1.00 11.94 249 PHE A C 1
ATOM 1648 O O . PHE A 1 249 ? 71.789 102.119 161.060 1.00 29.36 249 PHE A O 1
ATOM 1656 N N . LEU A 1 250 ? 69.835 102.502 162.115 1.00 18.76 250 LEU A N 1
ATOM 1657 C CA . LEU A 1 250 ? 69.947 101.417 163.082 1.00 18.76 250 LEU A CA 1
ATOM 1658 C C . LEU A 1 250 ? 69.101 100.178 162.777 1.00 18.76 250 LEU A C 1
ATOM 1659 O O . LEU A 1 250 ? 67.920 100.284 162.443 1.00 22.82 250 LEU A O 1
ATOM 1664 N N . ALA A 1 251 ? 69.708 99.007 162.975 1.00 29.64 251 ALA A N 1
ATOM 1665 C CA . ALA A 1 251 ? 69.074 97.705 162.735 1.00 29.64 251 ALA A CA 1
ATOM 1666 C C . ALA A 1 251 ? 68.005 97.328 163.746 1.00 29.64 251 ALA A C 1
ATOM 1667 O O . ALA A 1 251 ? 67.004 96.719 163.376 1.00 18.34 251 ALA A O 1
ATOM 1669 N N . GLN A 1 252 ? 68.226 97.677 165.012 1.00 10.60 252 GLN A N 1
ATOM 1670 C CA . GLN A 1 252 ? 67.284 97.364 166.085 1.00 10.60 252 GLN A CA 1
ATOM 1671 C C . GLN A 1 252 ? 65.836 97.361 165.599 1.00 10.60 252 GLN A C 1
ATOM 1672 O O . GLN A 1 252 ? 65.358 98.333 165.014 1.00 14.87 252 GLN A O 1
ATOM 1678 N N . GLY A 1 253 ? 65.177 96.223 165.778 1.00 13.21 253 GLY A N 1
ATOM 1679 C CA . GLY A 1 253 ? 63.801 96.081 165.354 1.00 13.21 253 GLY A CA 1
ATOM 1680 C C . GLY A 1 253 ? 63.670 94.991 164.314 1.00 13.21 253 GLY A C 1
ATOM 1681 O O . GLY A 1 253 ? 62.560 94.553 163.999 1.00 25.39 253 GLY A O 1
ATOM 1682 N N . GLY A 1 254 ? 64.809 94.543 163.795 1.00 8.77 254 GLY A N 1
ATOM 1683 C CA . GLY A 1 254 ? 64.811 93.508 162.775 1.00 8.77 254 GLY A CA 1
ATOM 1684 C C . GLY A 1 254 ? 65.024 92.108 163.306 1.00 8.77 254 GLY A C 1
ATOM 1685 O O . GLY A 1 254 ? 64.954 91.146 162.552 1.00 11.20 254 GLY A O 1
ATOM 1686 N N . THR A 1 255 ? 65.291 91.999 164.602 1.00 10.37 255 THR A N 1
ATOM 1687 C CA . THR A 1 255 ? 65.519 90.723 165.264 1.00 10.37 255 THR A CA 1
ATOM 1688 C C . THR A 1 255 ? 66.472 89.725 164.588 1.00 10.37 255 THR A C 1
ATOM 1689 O O . THR A 1 255 ? 67.555 90.093 164.134 1.00 11.14 255 THR A O 1
ATOM 1693 N N . ALA A 1 256 ? 66.050 88.463 164.532 1.00 20.70 256 ALA A N 1
ATOM 1694 C CA . ALA A 1 256 ? 66.852 87.374 163.982 1.00 20.70 256 ALA A CA 1
ATOM 1695 C C . ALA A 1 256 ? 67.132 87.351 162.489 1.00 20.70 256 ALA A C 1
ATOM 1696 O O . ALA A 1 256 ? 68.177 86.849 162.076 1.00 24.95 256 ALA A O 1
ATOM 1698 N N . VAL A 1 257 ? 66.232 87.886 161.671 1.00 28.70 257 VAL A N 1
ATOM 1699 C CA . VAL A 1 257 ? 66.456 87.845 160.226 1.00 28.70 257 VAL A CA 1
ATOM 1700 C C . VAL A 1 257 ? 66.134 89.121 159.441 1.00 28.70 257 VAL A C 1
ATOM 1701 O O . VAL A 1 257 ? 66.314 89.163 158.218 1.00 18.70 257 VAL A O 1
ATOM 1705 N N . GLY A 1 258 ? 65.723 90.174 160.143 1.00 23.51 258 GLY A N 1
ATOM 1706 C CA . GLY A 1 258 ? 65.367 91.418 159.477 1.00 23.51 258 GLY A CA 1
ATOM 1707 C C . GLY A 1 258 ? 63.858 91.515 159.378 1.00 23.51 258 GLY A C 1
ATOM 1708 O O . GLY A 1 258 ? 63.306 92.536 158.963 1.00 41.69 258 GLY A O 1
ATOM 1709 N N . THR A 1 259 ? 63.204 90.409 159.726 1.00 59.63 259 THR A N 1
ATOM 1710 C CA . THR A 1 259 ? 61.750 90.281 159.735 1.00 59.63 259 THR A CA 1
ATOM 1711 C C . THR A 1 259 ? 61.297 90.845 161.084 1.00 59.63 259 THR A C 1
ATOM 1712 O O . THR A 1 259 ? 62.000 90.713 162.082 1.00 18.96 259 THR A O 1
ATOM 1716 N N . GLY A 1 260 ? 60.145 91.494 161.118 1.00 27.78 260 GLY A N 1
ATOM 1717 C CA . GLY A 1 260 ? 59.689 92.070 162.373 1.00 27.78 260 GLY A CA 1
ATOM 1718 C C . GLY A 1 260 ? 59.370 91.155 163.555 1.00 27.78 260 GLY A C 1
ATOM 1719 O O . GLY A 1 260 ? 59.320 91.631 164.692 1.00 10.67 260 GLY A O 1
ATOM 1720 N N . LEU A 1 261 ? 59.180 89.858 163.301 1.00 35.54 261 LEU A N 1
ATOM 1721 C CA . LEU A 1 261 ? 58.832 88.873 164.330 1.00 35.54 261 LEU A CA 1
ATOM 1722 C C . LEU A 1 261 ? 59.450 89.063 165.719 1.00 35.54 261 LEU A C 1
ATOM 1723 O O . LEU A 1 261 ? 60.626 89.415 165.848 1.00 27.66 261 LEU A O 1
ATOM 1728 N N . ASN A 1 262 ? 58.640 88.783 166.744 1.00 28.63 262 ASN A N 1
ATOM 1729 C CA . ASN A 1 262 ? 59.004 88.891 168.163 1.00 28.63 262 ASN A CA 1
ATOM 1730 C C . ASN A 1 262 ? 59.265 90.320 168.625 1.00 28.63 262 ASN A C 1
ATOM 1731 O O . ASN A 1 262 ? 59.965 90.550 169.614 1.00 53.47 262 ASN A O 1
ATOM 1736 N N . THR A 1 263 ? 58.644 91.265 167.926 1.00 26.09 263 THR A N 1
ATOM 1737 C CA . THR A 1 263 ? 58.770 92.688 168.222 1.00 26.09 263 THR A CA 1
ATOM 1738 C C . THR A 1 263 ? 57.404 93.367 168.074 1.00 26.09 263 THR A C 1
ATOM 1739 O O . THR A 1 263 ? 56.617 92.998 167.198 1.00 28.22 263 THR A O 1
ATOM 1743 N N . LYS A 1 264 ? 57.113 94.346 168.929 1.00 44.83 264 LYS A N 1
ATOM 1744 C CA . LYS A 1 264 ? 55.848 95.070 168.818 1.00 44.83 264 LYS A CA 1
ATOM 1745 C C . LYS A 1 264 ? 56.007 96.084 167.691 1.00 44.83 264 LYS A C 1
ATOM 1746 O O . LYS A 1 264 ? 57.106 96.582 167.451 1.00 46.22 264 LYS A O 1
ATOM 1752 N N . PRO A 1 265 ? 54.916 96.369 166.956 1.00 33.77 265 PRO A N 1
ATOM 1753 C CA . PRO A 1 265 ? 54.978 97.333 165.847 1.00 33.77 265 PRO A CA 1
ATOM 1754 C C . PRO A 1 265 ? 55.347 98.741 166.294 1.00 33.77 265 PRO A C 1
ATOM 1755 O O . PRO A 1 265 ? 54.749 99.294 167.224 1.00 27.81 265 PRO A O 1
ATOM 1759 N N . GLY A 1 266 ? 56.360 99.301 165.632 1.00 38.01 266 GLY A N 1
ATOM 1760 C CA . GLY A 1 266 ? 56.832 100.633 165.961 1.00 38.01 266 GLY A CA 1
ATOM 1761 C C . GLY A 1 266 ? 57.956 100.626 166.982 1.00 38.01 266 GLY A C 1
ATOM 1762 O O . GLY A 1 266 ? 58.428 101.683 167.391 1.00 27.10 266 GLY A O 1
ATOM 1763 N N . PHE A 1 267 ? 58.377 99.442 167.414 1.00 14.95 267 PHE A N 1
ATOM 1764 C CA . PHE A 1 267 ? 59.458 99.337 168.386 1.00 14.95 267 PHE A CA 1
ATOM 1765 C C . PHE A 1 267 ? 60.707 99.967 167.787 1.00 14.95 267 PHE A C 1
ATOM 1766 O O . PHE A 1 267 ? 61.425 100.696 168.457 1.00 21.13 267 PHE A O 1
ATOM 1774 N N . ASP A 1 268 ? 60.950 99.692 166.515 1.00 33.16 268 ASP A N 1
ATOM 1775 C CA . ASP A 1 268 ? 62.106 100.248 165.829 1.00 33.16 268 ASP A CA 1
ATOM 1776 C C . ASP A 1 268 ? 62.120 101.773 165.960 1.00 33.16 268 ASP A C 1
ATOM 1777 O O . ASP A 1 268 ? 63.022 102.337 166.573 1.00 32.95 268 ASP A O 1
ATOM 1782 N N . VAL A 1 269 ? 61.066 102.414 165.463 1.00 24.91 269 VAL A N 1
ATOM 1783 C CA . VAL A 1 269 ? 60.919 103.868 165.498 1.00 24.91 269 VAL A CA 1
ATOM 1784 C C . VAL A 1 269 ? 61.019 104.476 166.899 1.00 24.91 269 VAL A C 1
ATOM 1785 O O . VAL A 1 269 ? 61.581 105.559 167.058 1.00 21.81 269 VAL A O 1
ATOM 1789 N N . LYS A 1 270 ? 60.453 103.793 167.897 1.00 11.07 270 LYS A N 1
ATOM 1790 C CA . LYS A 1 270 ? 60.469 104.247 169.291 1.00 11.07 270 LYS A CA 1
ATOM 1791 C C . LYS A 1 270 ? 61.863 104.102 169.883 1.00 11.07 270 LYS A C 1
ATOM 1792 O O . LYS A 1 270 ? 62.422 105.056 170.423 1.00 47.15 270 LYS A O 1
ATOM 1798 N N . ILE A 1 271 ? 62.423 102.902 169.771 1.00 23.14 271 ILE A N 1
ATOM 1799 C CA . ILE A 1 271 ? 63.756 102.623 170.293 1.00 23.14 271 ILE A CA 1
ATOM 1800 C C . ILE A 1 271 ? 64.818 103.509 169.623 1.00 23.14 271 ILE A C 1
ATOM 1801 O O . ILE A 1 271 ? 65.624 104.132 170.309 1.00 27.69 271 ILE A O 1
ATOM 1806 N N . ALA A 1 272 ? 64.770 103.617 168.295 1.00 19.14 272 ALA A N 1
ATOM 1807 C CA . ALA A 1 272 ? 65.733 104.428 167.538 1.00 19.14 272 ALA A CA 1
ATOM 1808 C C . ALA A 1 272 ? 65.548 105.906 167.819 1.00 19.14 272 ALA A C 1
ATOM 1809 O O . ALA A 1 272 ? 66.380 106.735 167.449 1.00 29.35 272 ALA A O 1
ATOM 1811 N N . GLU A 1 273 ? 64.420 106.223 168.436 1.00 27.03 273 GLU A N 1
ATOM 1812 C CA . GLU A 1 273 ? 64.070 107.581 168.785 1.00 27.03 273 GLU A CA 1
ATOM 1813 C C . GLU A 1 273 ? 64.556 107.790 170.206 1.00 27.03 273 GLU A C 1
ATOM 1814 O O . GLU A 1 273 ? 65.130 108.824 170.537 1.00 36.64 273 GLU A O 1
ATOM 1820 N N . GLN A 1 274 ? 64.334 106.773 171.034 1.00 12.98 274 GLN A N 1
ATOM 1821 C CA . GLN A 1 274 ? 64.734 106.804 172.431 1.00 12.98 274 GLN A CA 1
ATOM 1822 C C . GLN A 1 274 ? 66.248 106.861 172.562 1.00 12.98 274 GLN A C 1
ATOM 1823 O O . GLN A 1 274 ? 66.773 107.497 173.467 1.00 24.78 274 GLN A O 1
ATOM 1829 N N . ILE A 1 275 ? 66.933 106.203 171.632 1.00 35.10 275 ILE A N 1
ATOM 1830 C CA . ILE A 1 275 ? 68.394 106.160 171.598 1.00 35.10 275 ILE A CA 1
ATOM 1831 C C . ILE A 1 275 ? 68.956 107.513 171.151 1.00 35.10 275 ILE A C 1
ATOM 1832 O O . ILE A 1 275 ? 70.026 107.938 171.601 1.00 18.58 275 ILE A O 1
ATOM 1837 N N . SER A 1 276 ? 68.223 108.188 170.271 1.00 15.00 276 SER A N 1
ATOM 1838 C CA . SER A 1 276 ? 68.630 109.498 169.778 1.00 15.00 276 SER A CA 1
ATOM 1839 C C . SER A 1 276 ? 68.603 110.505 170.919 1.00 15.00 276 SER A C 1
ATOM 1840 O O . SER A 1 276 ? 69.465 111.377 171.008 1.00 31.85 276 SER A O 1
ATOM 1843 N N . LYS A 1 277 ? 67.602 110.384 171.788 1.00 12.03 277 LYS A N 1
ATOM 1844 C CA . LYS A 1 277 ? 67.470 111.295 172.915 1.00 12.03 277 LYS A CA 1
ATOM 1845 C C . LYS A 1 277 ? 68.499 110.971 173.985 1.00 12.03 277 LYS A C 1
ATOM 1846 O O . LYS A 1 277 ? 68.926 111.851 174.730 1.00 50.77 277 LYS A O 1
ATOM 1852 N N . GLU A 1 278 ? 68.910 109.706 174.037 1.00 34.16 278 GLU A N 1
ATOM 1853 C CA . GLU A 1 278 ? 69.893 109.240 175.012 1.00 34.16 278 GLU A CA 1
ATOM 1854 C C . GLU A 1 278 ? 71.342 109.590 174.649 1.00 34.16 278 GLU A C 1
ATOM 1855 O O . GLU A 1 278 ? 72.166 109.866 175.526 1.00 47.43 278 GLU A O 1
ATOM 1861 N N . THR A 1 279 ? 71.633 109.620 173.353 1.00 48.89 279 THR A N 1
ATOM 1862 C CA . THR A 1 279 ? 72.980 109.906 172.865 1.00 48.89 279 THR A CA 1
ATOM 1863 C C . THR A 1 279 ? 73.273 111.369 172.544 1.00 48.89 279 THR A C 1
ATOM 1864 O O . THR A 1 279 ? 74.414 111.824 172.674 1.00 32.31 279 THR A O 1
ATOM 1868 N N . GLY A 1 280 ? 72.242 112.098 172.131 1.00 15.09 280 GLY A N 1
ATOM 1869 C CA . GLY A 1 280 ? 72.408 113.497 171.772 1.00 15.09 280 GLY A CA 1
ATOM 1870 C C . GLY A 1 280 ? 72.597 113.619 170.271 1.00 15.09 280 GLY A C 1
ATOM 1871 O O . GLY A 1 280 ? 72.773 114.715 169.728 1.00 16.94 280 GLY A O 1
ATOM 1872 N N . LEU A 1 281 ? 72.586 112.462 169.613 1.00 17.03 281 LEU A N 1
ATOM 1873 C CA . LEU A 1 281 ? 72.750 112.362 168.171 1.00 17.03 281 LEU A CA 1
ATOM 1874 C C . LEU A 1 281 ? 71.461 111.829 167.554 1.00 17.03 281 LEU A C 1
ATOM 1875 O O . LEU A 1 281 ? 70.705 111.110 168.203 1.00 33.30 281 LEU A O 1
ATOM 1880 N N . LYS A 1 282 ? 71.222 112.181 166.294 1.00 29.52 282 LYS A N 1
ATOM 1881 C CA . LYS A 1 282 ? 70.023 111.750 165.583 1.00 29.52 282 LYS A CA 1
ATOM 1882 C C . LYS A 1 282 ? 70.269 110.427 164.860 1.00 29.52 282 LYS A C 1
ATOM 1883 O O . LYS A 1 282 ? 71.197 110.290 164.057 1.00 55.03 282 LYS A O 1
ATOM 1889 N N . PHE A 1 283 ? 69.422 109.452 165.165 1.00 39.10 283 PHE A N 1
ATOM 1890 C CA . PHE A 1 283 ? 69.510 108.126 164.581 1.00 39.10 283 PHE A CA 1
ATOM 1891 C C . PHE A 1 283 ? 68.142 107.725 164.041 1.00 39.10 283 PHE A C 1
ATOM 1892 O O . PHE A 1 283 ? 67.130 107.945 164.703 1.00 21.50 283 PHE A O 1
ATOM 1900 N N . GLN A 1 284 ? 68.118 107.172 162.830 1.00 20.99 284 GLN A N 1
ATOM 1901 C CA . GLN A 1 284 ? 66.888 106.669 162.213 1.00 20.99 284 GLN A CA 1
ATOM 1902 C C . GLN A 1 284 ? 67.003 105.160 162.282 1.00 20.99 284 GLN A C 1
ATOM 1903 O O . GLN A 1 284 ? 68.029 104.634 162.687 1.00 46.14 284 GLN A O 1
ATOM 1909 N N . THR A 1 285 ? 65.957 104.460 161.871 1.00 22.18 285 THR A N 1
ATOM 1910 C CA . THR A 1 285 ? 66.001 103.010 161.869 1.00 22.18 285 THR A CA 1
ATOM 1911 C C . THR A 1 285 ? 66.258 102.591 160.416 1.00 22.18 285 THR A C 1
ATOM 1912 O O . THR A 1 285 ? 65.894 103.315 159.486 1.00 13.48 285 THR A O 1
ATOM 1916 N N . ALA A 1 286 ? 66.821 101.544 160.270 1.00 14.35 286 ALA A N 1
ATOM 1917 C CA . ALA A 1 286 ? 67.167 101.114 158.924 1.00 14.35 286 ALA A CA 1
ATOM 1918 C C . ALA A 1 286 ? 65.940 100.810 158.051 1.00 14.35 286 ALA A C 1
ATOM 1919 O O . ALA A 1 286 ? 65.044 100.072 158.462 1.00 49.67 286 ALA A O 1
ATOM 1921 N N . PRO A 1 287 ? 65.930 101.376 156.832 1.00 20.61 287 PRO A N 1
ATOM 1922 C CA . PRO A 1 287 ? 64.784 101.215 155.929 1.00 20.61 287 PRO A CA 1
ATOM 1923 C C . PRO A 1 287 ? 64.585 99.765 155.515 1.00 20.61 287 PRO A C 1
ATOM 1924 O O . PRO A 1 287 ? 63.454 99.309 155.363 1.00 15.28 287 PRO A O 1
ATOM 1928 N N . ASN A 1 288 ? 65.689 99.058 155.295 1.00 12.36 288 ASN A N 1
ATOM 1929 C CA . ASN A 1 288 ? 65.651 97.641 154.939 1.00 12.36 288 ASN A CA 1
ATOM 1930 C C . ASN A 1 288 ? 66.458 96.884 155.996 1.00 12.36 288 ASN A C 1
ATOM 1931 O O . ASN A 1 288 ? 67.691 96.920 156.012 1.00 10.13 288 ASN A O 1
ATOM 1936 N N . ARG A 1 289 ? 65.742 96.232 156.905 1.00 16.39 289 ARG A N 1
ATOM 1937 C CA . ARG A 1 289 ? 66.370 95.505 157.993 1.00 16.39 289 ARG A CA 1
ATOM 1938 C C . ARG A 1 289 ? 67.234 94.309 157.574 1.00 16.39 289 ARG A C 1
ATOM 1939 O O . ARG A 1 289 ? 68.113 93.869 158.321 1.00 32.59 289 ARG A O 1
ATOM 1947 N N . PHE A 1 290 ? 67.004 93.802 156.371 1.00 2.13 290 PHE A N 1
ATOM 1948 C CA . PHE A 1 290 ? 67.756 92.665 155.868 1.00 2.13 290 PHE A CA 1
ATOM 1949 C C . PHE A 1 290 ? 69.160 93.116 155.491 1.00 2.13 290 PHE A C 1
ATOM 1950 O O . PHE A 1 290 ? 70.146 92.581 155.988 1.00 23.50 290 PHE A O 1
ATOM 1958 N N . GLU A 1 291 ? 69.236 94.150 154.662 1.00 10.34 291 GLU A N 1
ATOM 1959 C CA . GLU A 1 291 ? 70.501 94.720 154.227 1.00 10.34 291 GLU A CA 1
ATOM 1960 C C . GLU A 1 291 ? 71.340 95.098 155.451 1.00 10.34 291 GLU A C 1
ATOM 1961 O O . GLU A 1 291 ? 72.568 94.993 155.432 1.00 19.88 291 GLU A O 1
ATOM 1967 N N . ALA A 1 292 ? 70.663 95.525 156.513 1.00 9.45 292 ALA A N 1
ATOM 1968 C CA . ALA A 1 292 ? 71.315 95.937 157.761 1.00 9.45 292 ALA A CA 1
ATOM 1969 C C . ALA A 1 292 ? 71.934 94.812 158.613 1.00 9.45 292 ALA A C 1
ATOM 1970 O O . ALA A 1 292 ? 72.798 95.077 159.451 1.00 6.13 292 ALA A O 1
ATOM 1972 N N . LEU A 1 293 ? 71.475 93.575 158.429 1.00 21.11 293 LEU A N 1
ATOM 1973 C CA . LEU A 1 293 ? 72.019 92.438 159.178 1.00 21.11 293 LEU A CA 1
ATOM 1974 C C . LEU A 1 293 ? 72.946 91.590 158.295 1.00 21.11 293 LEU A C 1
ATOM 1975 O O . LEU A 1 293 ? 73.994 91.120 158.743 1.00 2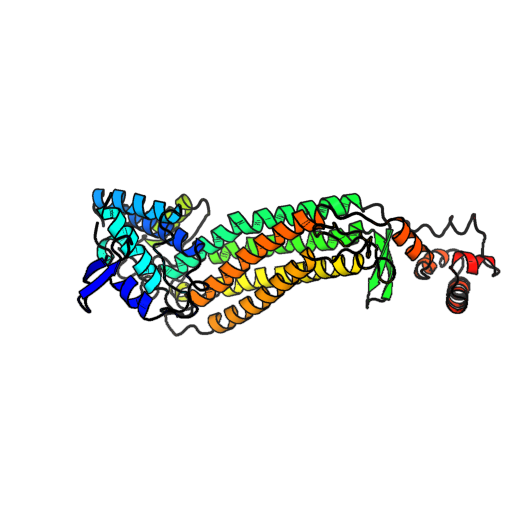9.53 293 LEU A O 1
ATOM 1980 N N . ALA A 1 294 ? 72.549 91.406 157.039 1.00 2.00 294 ALA A N 1
ATOM 1981 C CA . ALA A 1 294 ? 73.308 90.598 156.094 1.00 2.00 294 ALA A CA 1
ATOM 1982 C C . ALA A 1 294 ? 74.624 91.212 155.667 1.00 2.00 294 ALA A C 1
ATOM 1983 O O . ALA A 1 294 ? 75.486 90.518 155.136 1.00 10.32 294 ALA A O 1
ATOM 1985 N N . ALA A 1 295 ? 74.780 92.511 155.885 1.00 34.40 295 ALA A N 1
ATOM 1986 C CA . ALA A 1 295 ? 75.997 93.196 155.473 1.00 34.40 295 ALA A CA 1
ATOM 1987 C C . ALA A 1 295 ? 76.256 94.487 156.247 1.00 34.40 295 ALA A C 1
ATOM 1988 O O . ALA A 1 295 ? 75.326 95.191 156.668 1.00 8.02 295 ALA A O 1
ATOM 1990 N N . HIS A 1 296 ? 77.532 94.811 156.411 1.00 16.25 296 HIS A N 1
ATOM 1991 C CA . HIS A 1 296 ? 77.896 96.023 157.126 1.00 16.25 296 HIS A CA 1
ATOM 1992 C C . HIS A 1 296 ? 78.650 97.042 156.267 1.00 16.25 296 HIS A C 1
ATOM 1993 O O . HIS A 1 296 ? 79.648 97.630 156.672 1.00 16.45 296 HIS A O 1
ATOM 2000 N N . ASP A 1 297 ? 78.064 97.313 155.108 1.00 3.52 297 ASP A N 1
ATOM 2001 C CA . ASP A 1 297 ? 78.598 98.243 154.125 1.00 3.52 297 ASP A CA 1
ATOM 2002 C C . ASP A 1 297 ? 78.843 99.637 154.682 1.00 3.52 297 ASP A C 1
ATOM 2003 O O . ASP A 1 297 ? 79.683 100.369 154.173 1.00 16.20 297 ASP A O 1
ATOM 2008 N N . ALA A 1 298 ? 78.104 99.997 155.726 1.00 12.28 298 ALA A N 1
ATOM 2009 C CA . ALA A 1 298 ? 78.244 101.306 156.353 1.00 12.28 298 ALA A CA 1
ATOM 2010 C C . ALA A 1 298 ? 79.551 101.415 157.114 1.00 12.28 298 ALA A C 1
ATOM 2011 O O . ALA A 1 298 ? 79.995 102.521 157.410 1.00 12.94 298 ALA A O 1
ATOM 2013 N N . ILE A 1 299 ? 80.152 100.266 157.438 1.00 8.17 299 ILE A N 1
ATOM 2014 C CA . ILE A 1 299 ? 81.428 100.219 158.157 1.00 8.17 299 ILE A CA 1
ATOM 2015 C C . ILE A 1 299 ? 82.541 100.285 157.132 1.00 8.17 299 ILE A C 1
ATOM 2016 O O . ILE A 1 299 ? 83.560 100.931 157.355 1.00 25.57 299 ILE A O 1
ATOM 2021 N N . VAL A 1 300 ? 82.329 99.609 156.006 1.00 3.85 300 VAL A N 1
ATOM 2022 C CA . VAL A 1 300 ? 83.298 99.589 154.914 1.00 3.85 300 VAL A CA 1
ATOM 2023 C C . VAL A 1 300 ? 83.424 100.989 154.310 1.00 3.85 300 VAL A C 1
ATOM 2024 O O . VAL A 1 300 ? 84.509 101.395 153.892 1.00 13.41 300 VAL A O 1
ATOM 2028 N N . GLU A 1 301 ? 82.315 101.725 154.268 1.00 2.00 301 GLU A N 1
ATOM 2029 C CA . GLU A 1 301 ? 82.320 103.087 153.740 1.00 2.00 301 GLU A CA 1
ATOM 2030 C C . GLU A 1 301 ? 83.107 103.997 154.676 1.00 2.00 301 GLU A C 1
ATOM 2031 O O . GLU A 1 301 ? 84.088 104.635 154.276 1.00 20.26 301 GLU A O 1
ATOM 2037 N N . CYS A 1 302 ? 82.641 104.060 155.921 1.00 9.91 302 CYS A N 1
ATOM 2038 C CA . CYS A 1 302 ? 83.254 104.874 156.956 1.00 9.91 302 CYS A CA 1
ATOM 2039 C C . CYS A 1 302 ? 84.737 104.582 157.072 1.00 9.91 302 CYS A C 1
ATOM 2040 O O . CYS A 1 302 ? 85.551 105.491 157.171 1.00 18.43 302 CYS A O 1
ATOM 2043 N N . SER A 1 303 ? 85.083 103.304 157.058 1.00 2.22 303 SER A N 1
ATOM 2044 C CA . SER A 1 303 ? 86.469 102.913 157.155 1.00 2.22 303 SER A CA 1
ATOM 2045 C C . SER A 1 303 ? 87.208 103.490 155.956 1.00 2.22 303 SER A C 1
ATOM 2046 O O . SER A 1 303 ? 88.328 103.977 156.092 1.00 5.31 303 SER A O 1
ATOM 2049 N N . GLY A 1 304 ? 86.558 103.450 154.794 1.00 2.46 304 GLY A N 1
ATOM 2050 C CA . GLY A 1 304 ? 87.149 103.977 153.578 1.00 2.46 304 GLY A CA 1
ATOM 2051 C C . GLY A 1 304 ? 87.398 105.469 153.669 1.00 2.46 304 GLY A C 1
ATOM 2052 O O . GLY A 1 304 ? 88.258 105.997 152.974 1.00 17.31 304 GLY A O 1
ATOM 2053 N N . ALA A 1 305 ? 86.633 106.150 154.517 1.00 9.78 305 ALA A N 1
ATOM 2054 C CA . ALA A 1 305 ? 86.775 107.590 154.712 1.00 9.78 305 ALA A CA 1
ATOM 2055 C C . ALA A 1 305 ? 87.916 107.856 155.674 1.00 9.78 305 ALA A C 1
ATOM 2056 O O . ALA A 1 305 ? 88.640 108.842 155.535 1.00 8.97 305 ALA A O 1
ATOM 2058 N N . LEU A 1 306 ? 88.040 107.002 156.686 1.00 15.67 306 LEU A N 1
ATOM 2059 C CA . LEU A 1 306 ? 89.115 107.123 157.664 1.00 15.67 306 LEU A CA 1
ATOM 2060 C C . LEU A 1 306 ? 90.405 106.793 156.927 1.00 15.67 306 LEU A C 1
ATOM 2061 O O . LEU A 1 306 ? 91.440 107.405 157.165 1.00 15.66 306 LEU A O 1
ATOM 2066 N N . ASN A 1 307 ? 90.301 105.839 156.003 1.00 8.40 307 ASN A N 1
ATOM 2067 C CA . ASN A 1 307 ? 91.415 105.380 155.179 1.00 8.40 307 ASN A CA 1
ATOM 2068 C C . ASN A 1 307 ? 91.912 106.502 154.283 1.00 8.40 307 ASN A C 1
ATOM 2069 O O . ASN A 1 307 ? 93.110 106.638 154.050 1.00 19.01 307 ASN A O 1
ATOM 2074 N N . THR A 1 308 ? 90.988 107.306 153.772 1.00 29.49 308 THR A N 1
ATOM 2075 C CA . THR A 1 308 ? 91.360 108.429 152.924 1.00 29.49 308 THR A CA 1
ATOM 2076 C C . THR A 1 308 ? 92.082 109.477 153.785 1.00 29.49 308 THR A C 1
ATOM 2077 O O . THR A 1 308 ? 93.078 110.061 153.355 1.00 16.17 308 THR A O 1
ATOM 2081 N N . LEU A 1 309 ? 91.591 109.674 155.013 1.00 5.33 309 LEU A N 1
ATOM 2082 C CA . LEU A 1 309 ? 92.176 110.623 155.956 1.00 5.33 309 LEU A CA 1
ATOM 2083 C C . LEU A 1 309 ? 93.613 110.235 156.303 1.00 5.33 309 LEU A C 1
ATOM 2084 O O . LEU A 1 309 ? 94.497 111.094 156.366 1.00 13.90 309 LEU A O 1
ATOM 2089 N N . ALA A 1 310 ? 93.839 108.936 156.501 1.00 22.54 310 ALA A N 1
ATOM 2090 C CA . ALA A 1 310 ? 95.162 108.405 156.827 1.00 22.54 310 ALA A CA 1
ATOM 2091 C C . ALA A 1 310 ? 96.186 108.723 155.737 1.00 22.54 310 ALA A C 1
ATOM 2092 O O . ALA A 1 310 ? 97.358 108.982 156.036 1.00 8.66 310 ALA A O 1
ATOM 2094 N N . CYS A 1 311 ? 95.750 108.692 154.476 1.00 12.81 311 CYS A N 1
ATOM 2095 C CA . CYS A 1 311 ? 96.628 109.010 153.353 1.00 12.81 311 CYS A CA 1
ATOM 2096 C C . CYS A 1 311 ? 97.031 110.471 153.464 1.00 12.81 311 CYS A C 1
ATOM 2097 O O . CYS A 1 311 ? 98.206 110.813 153.334 1.00 19.24 311 CYS A O 1
ATOM 2100 N N . SER A 1 312 ? 96.043 111.322 153.736 1.00 7.72 312 SER A N 1
ATOM 2101 C CA . SER A 1 312 ? 96.256 112.759 153.865 1.00 7.72 312 SER A CA 1
ATOM 2102 C C . SER A 1 312 ? 97.228 113.111 154.968 1.00 7.72 312 SER A C 1
ATOM 2103 O O . SER A 1 312 ? 98.071 113.987 154.791 1.00 15.60 312 SER A O 1
ATOM 2106 N N . LEU A 1 313 ? 97.109 112.429 156.105 1.00 11.09 313 LEU A N 1
ATOM 2107 C CA . LEU A 1 313 ? 97.992 112.673 157.242 1.00 11.09 313 LEU A CA 1
ATOM 2108 C C . LEU A 1 313 ? 99.387 112.079 157.062 1.00 11.09 313 LEU A C 1
ATOM 2109 O O . LEU A 1 313 ? 100.334 112.517 157.712 1.00 11.49 313 LEU A O 1
ATOM 2114 N N . PHE A 1 314 ? 99.521 111.067 156.209 1.00 14.77 314 PHE A N 1
ATOM 2115 C CA . PHE A 1 314 ? 100.838 110.475 155.979 1.00 14.77 314 PHE A CA 1
ATOM 2116 C C . PHE A 1 314 ? 101.682 111.490 155.215 1.00 14.77 314 PHE A C 1
ATOM 2117 O O . PHE A 1 314 ? 102.814 111.774 155.606 1.00 19.93 314 PHE A O 1
ATOM 2125 N N . LYS A 1 315 ? 101.097 112.076 154.168 1.00 12.43 315 LYS A N 1
ATOM 2126 C CA . LYS A 1 315 ? 101.787 113.053 153.327 1.00 12.43 315 LYS A CA 1
ATOM 2127 C C . LYS A 1 315 ? 102.253 114.278 154.099 1.00 12.43 315 LYS A C 1
ATOM 2128 O O . LYS A 1 315 ? 103.386 114.726 153.931 1.00 14.74 315 LYS A O 1
ATOM 2134 N N . ILE A 1 316 ? 101.379 114.811 154.946 1.00 17.95 316 ILE A N 1
ATOM 2135 C CA . ILE A 1 316 ? 101.697 115.987 155.748 1.00 17.95 316 ILE A CA 1
ATOM 2136 C C . ILE A 1 316 ? 102.842 115.672 156.717 1.00 17.95 316 ILE A C 1
ATOM 2137 O O . ILE A 1 316 ? 103.817 116.427 156.812 1.00 3.77 316 ILE A O 1
ATOM 2142 N N . ALA A 1 317 ? 102.738 114.530 157.396 1.00 21.64 317 ALA A N 1
ATOM 2143 C CA . ALA A 1 317 ? 103.745 114.106 158.367 1.00 21.64 317 ALA A CA 1
ATOM 2144 C C . ALA A 1 317 ? 105.113 113.799 157.765 1.00 21.64 317 ALA A C 1
ATOM 2145 O O . ALA A 1 317 ? 106.136 114.042 158.402 1.00 19.34 317 ALA A O 1
ATOM 2147 N N . GLN A 1 318 ? 105.141 113.274 156.544 1.00 12.38 318 GLN A N 1
ATOM 2148 C CA . GLN A 1 318 ? 106.409 112.955 155.899 1.00 12.38 318 GLN A CA 1
ATOM 2149 C C . GLN A 1 318 ? 107.096 114.234 155.422 1.00 12.38 318 GLN A C 1
ATOM 2150 O O . GLN A 1 318 ? 108.310 114.370 155.550 1.00 24.39 318 GLN A O 1
ATOM 2156 N N . ASP A 1 319 ? 106.303 115.168 154.896 1.00 13.83 319 ASP A N 1
ATOM 2157 C CA . ASP A 1 319 ? 106.786 116.460 154.392 1.00 13.83 319 ASP A CA 1
ATOM 2158 C C . ASP A 1 319 ? 107.513 117.202 155.479 1.00 13.83 319 ASP A C 1
ATOM 2159 O O . ASP A 1 319 ? 108.643 117.641 155.310 1.00 14.56 319 ASP A O 1
ATOM 2164 N N . ILE A 1 320 ? 106.798 117.390 156.578 1.00 9.26 320 ILE A N 1
ATOM 2165 C CA . ILE A 1 320 ? 107.308 118.101 157.724 1.00 9.26 320 ILE A CA 1
ATOM 2166 C C . ILE A 1 320 ? 108.639 117.540 158.227 1.00 9.26 320 ILE A C 1
ATOM 2167 O O . ILE A 1 320 ? 109.559 118.306 158.497 1.00 16.18 320 ILE A O 1
ATOM 2172 N N . ARG A 1 321 ? 108.775 116.215 158.262 1.00 10.41 321 ARG A N 1
ATOM 2173 C CA . ARG A 1 321 ? 110.017 115.603 158.725 1.00 10.41 321 ARG A CA 1
ATOM 2174 C C . ARG A 1 321 ? 111.138 115.772 157.724 1.00 10.41 321 ARG A C 1
ATOM 2175 O O . ARG A 1 321 ? 112.305 115.851 158.111 1.00 20.91 321 ARG A O 1
ATOM 2183 N N . TYR A 1 322 ? 110.795 115.822 156.440 1.00 4.78 322 TYR A N 1
ATOM 2184 C CA . TYR A 1 322 ? 111.808 116.042 155.412 1.00 4.78 322 TYR A CA 1
ATOM 2185 C C . TYR A 1 322 ? 112.177 117.525 155.452 1.00 4.78 322 TYR A C 1
ATOM 2186 O O . TYR A 1 322 ? 113.347 117.873 155.545 1.00 9.71 322 TYR A O 1
ATOM 2195 N N . LEU A 1 323 ? 111.163 118.385 155.441 1.00 6.26 323 LEU A N 1
ATOM 2196 C CA . LEU A 1 323 ? 111.341 119.834 155.498 1.00 6.26 323 LEU A CA 1
ATOM 2197 C C . LEU A 1 323 ? 112.165 120.217 156.712 1.00 6.26 323 LEU A C 1
ATOM 2198 O O . LEU A 1 323 ? 112.984 121.121 156.640 1.00 17.98 323 LEU A O 1
ATOM 2203 N N . GLY A 1 324 ? 111.968 119.513 157.820 1.00 14.00 324 GLY A N 1
ATOM 2204 C CA . GLY A 1 324 ? 112.714 119.822 159.029 1.00 14.00 324 GLY A CA 1
ATOM 2205 C C . GLY A 1 324 ? 114.009 119.057 159.285 1.00 14.00 324 GLY A C 1
ATOM 2206 O O . GLY A 1 324 ? 114.636 119.263 160.329 1.00 21.53 324 GLY A O 1
ATOM 2207 N N . SER A 1 325 ? 114.427 118.205 158.346 1.00 25.37 325 SER A N 1
ATOM 2208 C CA . SER A 1 325 ? 115.648 117.404 158.505 1.00 25.37 325 SER A CA 1
ATOM 2209 C C . SER A 1 325 ? 116.951 118.199 158.428 1.00 25.37 325 SER A C 1
ATOM 2210 O O . SER A 1 325 ? 117.018 119.230 157.766 1.00 20.76 325 SER A O 1
ATOM 2213 N N . GLY A 1 326 ? 117.982 117.708 159.114 1.00 18.43 326 GLY A N 1
ATOM 2214 C CA . GLY A 1 326 ? 119.268 118.380 159.114 1.00 18.43 326 GLY A CA 1
ATOM 2215 C C . GLY A 1 326 ? 120.157 117.951 160.271 1.00 18.43 326 GLY A C 1
ATOM 2216 O O . GLY A 1 326 ? 120.144 116.780 160.653 1.00 17.91 326 GLY A O 1
ATOM 2217 N N . PRO A 1 327 ? 120.915 118.884 160.882 1.00 15.05 327 PRO A N 1
ATOM 2218 C CA . PRO A 1 327 ? 120.967 120.312 160.545 1.00 15.05 327 PRO A CA 1
ATOM 2219 C C . PRO A 1 327 ? 121.773 120.723 159.293 1.00 15.05 327 PRO A C 1
ATOM 2220 O O . PRO A 1 327 ? 121.378 121.646 158.575 1.00 31.11 327 PRO A O 1
ATOM 2224 N N . ARG A 1 328 ? 122.874 120.028 159.014 1.00 17.86 328 ARG A N 1
ATOM 2225 C CA . ARG A 1 328 ? 123.741 120.388 157.885 1.00 17.86 328 ARG A CA 1
ATOM 2226 C C . ARG A 1 328 ? 123.548 119.643 156.568 1.00 17.86 328 ARG A C 1
ATOM 2227 O O . ARG A 1 328 ? 123.873 120.180 155.506 1.00 34.34 328 ARG A O 1
ATOM 2235 N N . CYS A 1 329 ? 123.043 118.411 156.633 1.00 16.98 329 CYS A N 1
ATOM 2236 C CA . CYS A 1 329 ? 122.861 117.585 155.432 1.00 16.98 329 CYS A CA 1
ATOM 2237 C C . CYS A 1 329 ? 121.409 117.244 155.107 1.00 16.98 329 CYS A C 1
ATOM 2238 O O . CYS A 1 329 ? 121.090 116.102 154.805 1.00 18.53 329 CYS A O 1
ATOM 2241 N N . GLY A 1 330 ? 120.532 118.237 155.152 1.00 14.42 330 GLY A N 1
ATOM 2242 C CA . GLY A 1 330 ? 119.132 118.004 154.851 1.00 14.42 330 GLY A CA 1
ATOM 2243 C C . GLY A 1 330 ? 118.501 119.323 154.474 1.00 14.42 330 GLY A C 1
ATOM 2244 O O . GLY A 1 330 ? 119.205 120.333 154.367 1.00 35.63 330 GLY A O 1
ATOM 2245 N N . TYR A 1 331 ? 117.180 119.337 154.313 1.00 9.81 331 TYR A N 1
ATOM 2246 C CA . TYR A 1 331 ? 116.472 120.560 153.933 1.00 9.81 331 TYR A CA 1
ATOM 2247 C C . TYR A 1 331 ? 116.542 121.645 155.002 1.00 9.81 331 TYR A C 1
ATOM 2248 O O . TYR A 1 331 ? 116.842 122.800 154.695 1.00 21.69 331 TYR A O 1
ATOM 2257 N N . HIS A 1 332 ? 116.256 121.266 156.246 1.00 11.26 332 HIS A N 1
ATOM 2258 C CA . HIS A 1 332 ? 116.277 122.168 157.402 1.00 11.26 332 HIS A CA 1
ATOM 2259 C C . HIS A 1 332 ? 115.510 123.474 157.192 1.00 11.26 332 HIS A C 1
ATOM 2260 O O . HIS A 1 332 ? 115.930 124.536 157.660 1.00 31.53 332 HIS A O 1
ATOM 2267 N N . GLU A 1 333 ? 114.377 123.387 156.499 1.00 8.55 333 GLU A N 1
ATOM 2268 C CA . GLU A 1 333 ? 113.547 124.556 156.221 1.00 8.55 333 GLU A CA 1
ATOM 2269 C C . GLU A 1 333 ? 112.732 124.945 157.429 1.00 8.55 333 GLU A C 1
ATOM 2270 O O . GLU A 1 333 ? 112.493 126.125 157.677 1.00 13.85 333 GLU A O 1
ATOM 2276 N N . LEU A 1 334 ? 112.273 123.928 158.148 1.00 32.54 334 LEU A N 1
ATOM 2277 C CA . LEU A 1 334 ? 111.485 124.099 159.359 1.00 32.54 334 LEU A CA 1
ATOM 2278 C C . LEU A 1 334 ? 112.329 123.646 160.541 1.00 32.54 334 LEU A C 1
ATOM 2279 O O . LEU A 1 334 ? 113.331 122.947 160.373 1.00 10.22 334 LEU A O 1
ATOM 2284 N N . MET A 1 335 ? 111.941 124.082 161.732 1.00 5.20 335 MET A N 1
ATOM 2285 C CA . MET A 1 335 ? 112.631 123.685 162.946 1.00 5.20 335 MET A CA 1
ATOM 2286 C C . MET A 1 335 ? 111.599 123.031 163.858 1.00 5.20 335 MET A C 1
ATOM 2287 O O . MET A 1 335 ? 110.681 123.688 164.351 1.00 30.31 335 MET A O 1
ATOM 2292 N N . LEU A 1 336 ? 111.738 121.721 164.039 1.00 8.04 336 LEU A N 1
ATOM 2293 C CA . LEU A 1 336 ? 110.821 120.934 164.862 1.00 8.04 336 LEU A CA 1
ATOM 2294 C C . LEU A 1 336 ? 111.147 120.969 166.360 1.00 8.04 336 LEU A C 1
ATOM 2295 O O . LEU A 1 336 ? 112.319 121.008 166.755 1.00 9.81 336 LEU A O 1
ATOM 2300 N N . PRO A 1 337 ? 110.108 120.954 167.218 1.00 27.73 337 PRO A N 1
ATOM 2301 C CA . PRO A 1 337 ? 110.326 120.976 168.668 1.00 27.73 337 PRO A CA 1
ATOM 2302 C C . PRO A 1 337 ? 111.141 119.763 169.132 1.00 27.73 337 PRO A C 1
ATOM 2303 O O . PRO A 1 337 ? 111.115 118.695 168.506 1.00 16.82 337 PRO A O 1
ATOM 2307 N N . GLU A 1 338 ? 111.889 119.949 170.212 1.00 27.75 338 GLU A N 1
ATOM 2308 C CA . GLU A 1 338 ? 112.699 118.879 170.762 1.00 27.75 338 GLU A CA 1
ATOM 2309 C C . GLU A 1 338 ? 112.052 118.375 172.045 1.00 27.75 338 GLU A C 1
ATOM 2310 O O . GLU A 1 338 ? 112.473 118.730 173.151 1.00 56.13 338 GLU A O 1
ATOM 2316 N N . ASN A 1 339 ? 110.984 117.596 171.888 1.00 56.36 339 ASN A N 1
ATOM 2317 C CA . ASN A 1 339 ? 110.275 117.040 173.032 1.00 56.36 339 ASN A CA 1
ATOM 2318 C C . ASN A 1 339 ? 111.069 115.911 173.698 1.00 56.36 339 ASN A C 1
ATOM 2319 O O . ASN A 1 339 ? 110.765 115.511 174.822 1.00 44.92 339 ASN A O 1
ATOM 2324 N N . GLU A 1 340 ? 112.113 115.439 173.018 1.00 70.73 340 GLU A N 1
ATOM 2325 C CA . GLU A 1 340 ? 112.969 114.375 173.544 1.00 70.73 340 GLU A CA 1
ATOM 2326 C C . GLU A 1 340 ? 114.313 114.928 174.036 1.00 70.73 340 GLU A C 1
ATOM 2327 O O . GLU A 1 340 ? 114.838 115.884 173.462 1.00 65.59 340 GLU A O 1
ATOM 2333 N N . PRO A 1 341 ? 114.870 114.353 175.124 1.00 75.02 341 PRO A N 1
ATOM 2334 C CA . PRO A 1 341 ? 116.155 114.789 175.697 1.00 75.02 341 PRO A CA 1
ATOM 2335 C C . PRO A 1 341 ? 117.359 114.514 174.788 1.00 75.02 341 PRO A C 1
ATOM 2336 O O . PRO A 1 341 ? 117.651 113.364 174.459 1.00 57.27 341 PRO A O 1
ATOM 2340 N N . GLY A 1 342 ? 118.063 115.576 174.405 1.00 77.02 342 GLY A N 1
ATOM 2341 C CA . GLY A 1 342 ? 119.216 115.434 173.526 1.00 77.02 342 GLY A CA 1
ATOM 2342 C C . GLY A 1 342 ? 120.597 115.394 174.166 1.00 77.02 342 GLY A C 1
ATOM 2343 O O . GLY A 1 342 ? 120.853 116.058 175.177 1.00 53.19 342 GLY A O 1
ATOM 2344 N N . SER A 1 343 ? 121.498 114.625 173.554 1.00 60.71 343 SER A N 1
ATOM 2345 C CA . SER A 1 343 ? 122.871 114.486 174.031 1.00 60.71 343 SER A CA 1
ATOM 2346 C C . SER A 1 343 ? 123.664 115.745 173.672 1.00 60.71 343 SER A C 1
ATOM 2347 O O . SER A 1 343 ? 123.567 116.244 172.548 1.00 49.87 343 SER A O 1
ATOM 2350 N N . SER A 1 344 ? 124.434 116.257 174.634 1.00 64.62 344 SER A N 1
ATOM 2351 C CA . SER A 1 344 ? 125.239 117.467 174.443 1.00 64.62 344 SER A CA 1
ATOM 2352 C C . SER A 1 344 ? 126.225 117.376 173.280 1.00 64.62 344 SER A C 1
ATOM 2353 O O . SER A 1 344 ? 126.500 118.374 172.606 1.00 80.74 344 SER A O 1
ATOM 2356 N N . ILE A 1 345 ? 126.750 116.173 173.058 1.00 71.37 345 ILE A N 1
ATOM 2357 C CA . ILE A 1 345 ? 127.713 115.909 171.989 1.00 71.37 345 ILE A CA 1
ATOM 2358 C C . ILE A 1 345 ? 127.088 116.099 170.600 1.00 71.37 345 ILE A C 1
ATOM 2359 O O . ILE A 1 345 ? 127.797 116.350 169.623 1.00 69.36 345 ILE A O 1
ATOM 2364 N N . MET A 1 346 ? 125.761 115.992 170.526 1.00 30.99 346 MET A N 1
ATOM 2365 C CA . MET A 1 346 ? 125.027 116.147 169.269 1.00 30.99 346 MET A CA 1
ATOM 2366 C C . MET A 1 346 ? 124.025 117.287 169.432 1.00 30.99 346 MET A C 1
ATOM 2367 O O . MET A 1 346 ? 122.847 117.042 169.711 1.00 51.89 346 MET A O 1
ATOM 2372 N N . PRO A 1 347 ? 124.491 118.548 169.363 1.00 58.40 347 PRO A N 1
ATOM 2373 C CA . PRO A 1 347 ? 123.537 119.654 169.512 1.00 58.40 347 PRO A CA 1
ATOM 2374 C C . PRO A 1 347 ? 122.711 119.846 168.240 1.00 58.40 347 PRO A C 1
ATOM 2375 O O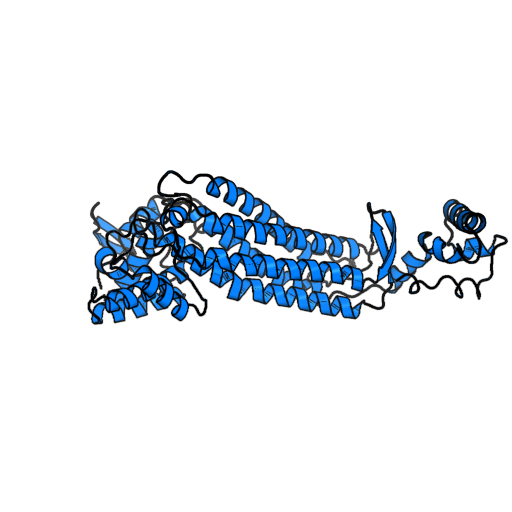 . PRO A 1 347 ? 123.056 119.325 167.181 1.00 22.16 347 PRO A O 1
ATOM 2379 N N . GLY A 1 348 ? 121.585 120.536 168.364 1.00 79.44 348 GLY A N 1
ATOM 2380 C CA . GLY A 1 348 ? 120.739 120.779 167.207 1.00 79.44 348 GLY A CA 1
ATOM 2381 C C . GLY A 1 348 ? 120.130 119.574 166.499 1.00 79.44 348 GLY A C 1
ATOM 2382 O O . GLY A 1 348 ? 119.525 119.732 165.431 1.00 62.63 348 GLY A O 1
ATOM 2383 N N . LYS A 1 349 ? 120.317 118.375 167.051 1.00 41.46 349 LYS A N 1
ATOM 2384 C CA . LYS A 1 349 ? 119.737 117.172 166.458 1.00 41.46 349 LYS A CA 1
ATOM 2385 C C . LYS A 1 349 ? 118.410 116.838 167.132 1.00 41.46 349 LYS A C 1
ATOM 2386 O O . LYS A 1 349 ? 118.335 116.662 168.351 1.00 52.17 349 LYS A O 1
ATOM 2392 N N . VAL A 1 350 ? 117.359 116.774 166.323 1.00 22.87 350 VAL A N 1
ATOM 2393 C CA . VAL A 1 350 ? 116.033 116.454 166.808 1.00 22.87 350 VAL A CA 1
ATOM 2394 C C . VAL A 1 350 ? 115.337 115.518 165.832 1.00 22.87 350 VAL A C 1
ATOM 2395 O O . VAL A 1 350 ? 115.200 115.817 164.642 1.00 12.98 350 VAL A O 1
ATOM 2399 N N . ASN A 1 351 ? 115.013 114.333 166.336 1.00 22.60 351 ASN A N 1
ATOM 2400 C CA . ASN A 1 351 ? 114.325 113.319 165.561 1.00 22.60 351 ASN A CA 1
ATOM 2401 C C . ASN A 1 351 ? 112.847 113.648 165.622 1.00 22.60 351 ASN A C 1
ATOM 2402 O O . ASN A 1 351 ? 112.316 113.933 166.698 1.00 22.48 351 ASN A O 1
ATOM 2407 N N . PRO A 1 352 ? 112.180 113.680 164.456 1.00 22.69 352 PRO A N 1
ATOM 2408 C CA . PRO A 1 352 ? 110.749 113.978 164.328 1.00 22.69 352 PRO A CA 1
ATOM 2409 C C . PRO A 1 352 ? 109.934 112.793 164.821 1.00 22.69 352 PRO A C 1
ATOM 2410 O O . PRO A 1 352 ? 109.231 112.141 164.055 1.00 24.27 352 PRO A O 1
ATOM 2414 N N . THR A 1 353 ? 110.017 112.543 166.120 1.00 6.97 353 THR A N 1
ATOM 2415 C CA . THR A 1 353 ? 109.336 111.418 166.730 1.00 6.97 353 THR A CA 1
ATOM 2416 C C . THR A 1 353 ? 107.815 111.465 166.715 1.00 6.97 353 THR A C 1
ATOM 2417 O O . THR A 1 353 ? 107.170 110.419 166.811 1.00 30.43 353 THR A O 1
ATOM 2421 N N . GLN A 1 354 ? 107.230 112.656 166.611 1.00 24.58 354 GLN A N 1
ATOM 2422 C CA . GLN A 1 354 ? 105.770 112.745 166.550 1.00 24.58 354 GLN A CA 1
ATOM 2423 C C . GLN A 1 354 ? 105.313 112.438 165.122 1.00 24.58 354 GLN A C 1
ATOM 2424 O O . GLN A 1 354 ? 104.139 112.147 164.875 1.00 13.45 354 GLN A O 1
ATOM 2430 N N . ASN A 1 355 ? 106.308 112.418 164.185 1.00 15.37 355 ASN A N 1
ATOM 2431 C CA . ASN A 1 355 ? 106.031 112.153 162.790 1.00 15.37 355 ASN A CA 1
ATOM 2432 C C . ASN A 1 355 ? 106.138 110.670 162.527 1.00 15.37 355 ASN A C 1
ATOM 2433 O O . ASN A 1 355 ? 105.434 110.113 161.687 1.00 14.32 355 ASN A O 1
ATOM 2438 N N . GLU A 1 356 ? 106.980 110.117 163.275 1.00 11.17 356 GLU A N 1
ATOM 2439 C CA . GLU A 1 356 ? 107.238 108.704 163.128 1.00 11.17 356 GLU A CA 1
ATOM 2440 C C . GLU A 1 356 ? 106.079 107.936 163.732 1.00 11.17 356 GLU A C 1
ATOM 2441 O O . GLU A 1 356 ? 105.565 106.995 163.130 1.00 19.62 356 GLU A O 1
ATOM 2447 N N . ALA A 1 357 ? 105.590 108.418 164.867 1.00 20.23 357 ALA A N 1
ATOM 2448 C CA . ALA A 1 357 ? 104.476 107.770 165.544 1.00 20.23 357 ALA A CA 1
ATOM 2449 C C . ALA A 1 357 ? 103.178 107.919 164.743 1.00 20.23 357 ALA A C 1
ATOM 2450 O O . ALA A 1 357 ? 102.357 107.004 164.682 1.00 24.65 357 ALA A O 1
ATOM 2452 N N . LEU A 1 358 ? 103.025 109.067 164.100 1.00 7.68 358 LEU A N 1
ATOM 2453 C CA . LEU A 1 358 ? 101.845 109.382 163.301 1.00 7.68 358 LEU A CA 1
ATOM 2454 C C . LEU A 1 358 ? 101.788 108.511 162.042 1.00 7.68 358 LEU A C 1
ATOM 2455 O O . LEU A 1 358 ? 100.742 107.955 161.720 1.00 35.55 358 LEU A O 1
ATOM 2460 N N . THR A 1 359 ? 102.925 108.371 161.356 1.00 9.80 359 THR A N 1
ATOM 2461 C CA . THR A 1 359 ? 103.001 107.572 160.134 1.00 9.80 359 THR A CA 1
ATOM 2462 C C . THR A 1 359 ? 102.845 106.092 160.424 1.00 9.80 359 THR A C 1
ATOM 2463 O O . THR A 1 359 ? 102.442 105.318 159.554 1.00 8.74 359 THR A O 1
ATOM 2467 N N . GLN A 1 360 ? 103.221 105.692 161.632 1.00 7.14 360 GLN A N 1
ATOM 2468 C CA . GLN A 1 360 ? 103.094 104.295 162.024 1.00 7.14 360 GLN A CA 1
ATOM 2469 C C . GLN A 1 360 ? 101.615 104.003 162.231 1.00 7.14 360 GLN A C 1
ATOM 2470 O O . GLN A 1 360 ? 101.126 102.930 161.893 1.00 11.54 360 GLN A O 1
ATOM 2476 N N . VAL A 1 361 ? 100.913 104.991 162.775 1.00 13.31 361 VAL A N 1
ATOM 2477 C CA . VAL A 1 361 ? 99.484 104.890 163.028 1.00 13.31 361 VAL A CA 1
ATOM 2478 C C . VAL A 1 361 ? 98.768 104.760 161.684 1.00 13.31 361 VAL A C 1
ATOM 2479 O O . VAL A 1 361 ? 98.069 103.777 161.428 1.00 2.00 361 VAL A O 1
ATOM 2483 N N . CYS A 1 362 ? 99.022 105.727 160.807 1.00 14.37 362 CYS A N 1
ATOM 2484 C CA . CYS A 1 362 ? 98.418 105.773 159.482 1.00 14.37 362 CYS A CA 1
ATOM 2485 C C . CYS A 1 362 ? 98.468 104.461 158.714 1.00 14.37 362 CYS A C 1
ATOM 2486 O O . CYS A 1 362 ? 97.485 104.060 158.097 1.00 19.30 362 CYS A O 1
ATOM 2489 N N . VAL A 1 363 ? 99.612 103.795 158.738 1.00 15.27 363 VAL A N 1
ATOM 2490 C CA . VAL A 1 363 ? 99.743 102.533 158.039 1.00 15.27 363 VAL A CA 1
ATOM 2491 C C . VAL A 1 363 ? 98.811 101.483 158.656 1.00 15.27 363 VAL A C 1
ATOM 2492 O O . VAL A 1 363 ? 98.099 100.778 157.940 1.00 12.73 363 VAL A O 1
ATOM 2496 N N . GLN A 1 364 ? 98.788 101.436 159.988 1.00 8.48 364 GLN A N 1
ATOM 2497 C CA . GLN A 1 364 ? 97.952 100.510 160.743 1.00 8.48 364 GLN A CA 1
ATOM 2498 C C . GLN A 1 364 ? 96.517 100.603 160.248 1.00 8.48 364 GLN A C 1
ATOM 2499 O O . GLN A 1 364 ? 95.828 99.594 160.106 1.00 5.94 364 GLN A O 1
ATOM 2505 N N . VAL A 1 365 ? 96.077 101.823 159.972 1.00 13.73 365 VAL A N 1
ATOM 2506 C CA . VAL A 1 365 ? 94.722 102.063 159.495 1.00 13.73 365 VAL A CA 1
ATOM 2507 C C . VAL A 1 365 ? 94.528 101.499 158.092 1.00 13.73 365 VAL A C 1
ATOM 2508 O O . VAL A 1 365 ? 93.482 100.937 157.772 1.00 18.44 365 VAL A O 1
ATOM 2512 N N . MET A 1 366 ? 95.544 101.639 157.258 1.00 10.61 366 MET A N 1
ATOM 2513 C CA . MET A 1 366 ? 95.460 101.122 155.910 1.00 10.61 366 MET A CA 1
ATOM 2514 C C . MET A 1 366 ? 95.265 99.615 155.988 1.00 10.61 366 MET A C 1
ATOM 2515 O O . MET A 1 366 ? 94.456 99.050 155.253 1.00 21.70 366 MET A O 1
ATOM 2520 N N . GLY A 1 367 ? 95.965 98.995 156.939 1.00 11.51 367 GLY A N 1
ATOM 2521 C CA . GLY A 1 367 ? 95.874 97.560 157.143 1.00 11.51 367 GLY A CA 1
ATOM 2522 C C . GLY A 1 367 ? 94.540 97.161 157.739 1.00 11.51 367 GLY A C 1
ATOM 2523 O O . GLY A 1 367 ? 93.921 96.180 157.324 1.00 18.79 367 GLY A O 1
ATOM 2524 N N . ASN A 1 368 ? 94.105 97.924 158.730 1.00 2.02 368 ASN A N 1
ATOM 2525 C CA . ASN A 1 368 ? 92.833 97.678 159.378 1.00 2.02 368 ASN A CA 1
ATOM 2526 C C . ASN A 1 368 ? 91.692 97.765 158.357 1.00 2.02 368 ASN A C 1
ATOM 2527 O O . ASN A 1 368 ? 90.789 96.931 158.364 1.00 22.02 368 ASN A O 1
ATOM 2532 N N . ASN A 1 369 ? 91.755 98.742 157.454 1.00 6.36 369 ASN A N 1
ATOM 2533 C CA 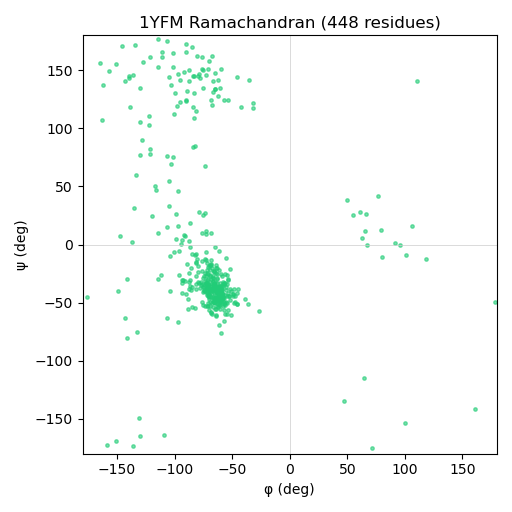. ASN A 1 369 ? 90.715 98.897 156.433 1.00 6.36 369 ASN A CA 1
ATOM 2534 C C . ASN A 1 369 ? 90.704 97.662 155.523 1.00 6.36 369 ASN A C 1
ATOM 2535 O O . ASN A 1 369 ? 89.641 97.158 155.159 1.00 12.21 369 ASN A O 1
ATOM 2540 N N . ALA A 1 370 ? 91.895 97.161 155.196 1.00 12.52 370 ALA A N 1
ATOM 2541 C CA . ALA A 1 370 ? 92.032 95.983 154.346 1.00 12.52 370 ALA A CA 1
ATOM 2542 C C . ALA A 1 370 ? 91.273 94.851 155.006 1.00 12.52 370 ALA A C 1
ATOM 2543 O O . ALA A 1 370 ? 90.400 94.238 154.399 1.00 4.13 370 ALA A O 1
ATOM 2545 N N . ALA A 1 371 ? 91.566 94.630 156.281 1.00 7.84 371 ALA A N 1
ATOM 2546 C CA . ALA A 1 371 ? 90.912 93.581 157.038 1.00 7.84 371 ALA A CA 1
ATOM 2547 C C . ALA A 1 371 ? 89.392 93.768 157.039 1.00 7.84 371 ALA A C 1
ATOM 2548 O O . ALA A 1 371 ? 88.633 92.800 157.005 1.00 2.00 371 ALA A O 1
ATOM 2550 N N . ILE A 1 372 ? 88.959 95.026 157.027 1.00 2.00 372 ILE A N 1
ATOM 2551 C CA . ILE A 1 372 ? 87.542 95.361 157.051 1.00 2.00 372 ILE A CA 1
ATOM 2552 C C . ILE A 1 372 ? 86.797 95.093 155.748 1.00 2.00 372 ILE A C 1
ATOM 2553 O O . ILE A 1 372 ? 85.626 94.716 155.769 1.00 25.31 372 ILE A O 1
ATOM 2558 N N . THR A 1 373 ? 87.466 95.253 154.614 1.00 9.33 373 THR A N 1
ATOM 2559 C CA . THR A 1 373 ? 86.775 95.019 153.361 1.00 9.33 373 THR A CA 1
ATOM 2560 C C . THR A 1 373 ? 86.537 93.543 153.037 1.00 9.33 373 THR A C 1
ATOM 2561 O O . THR A 1 373 ? 85.465 93.207 152.541 1.00 25.90 373 THR A O 1
ATOM 2565 N N . PHE A 1 374 ? 87.477 92.657 153.371 1.00 10.57 374 PHE A N 1
ATOM 2566 C CA . PHE A 1 374 ? 87.288 91.220 153.088 1.00 10.57 374 PHE A CA 1
ATOM 2567 C C . PHE A 1 374 ? 86.126 90.717 153.931 1.00 10.57 374 PHE A C 1
ATOM 2568 O O . PHE A 1 374 ? 85.209 90.062 153.430 1.00 43.13 374 PHE A O 1
ATOM 2576 N N . ALA A 1 375 ? 86.189 91.033 155.221 1.00 12.85 375 ALA A N 1
ATOM 2577 C CA . ALA A 1 375 ? 85.158 90.656 156.167 1.00 12.85 375 ALA A CA 1
ATOM 2578 C C . ALA A 1 375 ? 83.841 91.245 155.681 1.00 12.85 375 ALA A C 1
ATOM 2579 O O . ALA A 1 375 ? 82.788 90.623 155.816 1.00 14.61 375 ALA A O 1
ATOM 2581 N N . GLY A 1 376 ? 83.933 92.425 155.064 1.00 16.29 376 GLY A N 1
ATOM 2582 C CA . GLY A 1 376 ? 82.769 93.121 154.541 1.00 16.29 376 GLY A CA 1
ATOM 2583 C C . GLY A 1 376 ? 82.091 92.469 153.348 1.00 16.29 376 GLY A C 1
ATOM 2584 O O . GLY A 1 376 ? 80.953 92.802 153.020 1.00 39.11 376 GLY A O 1
ATOM 2585 N N . SER A 1 377 ? 82.793 91.558 152.684 1.00 28.99 377 SER A N 1
ATOM 2586 C CA . SER A 1 377 ? 82.234 90.856 151.533 1.00 28.99 377 SER A CA 1
ATOM 2587 C C . SER A 1 377 ? 81.832 89.447 151.924 1.00 28.99 377 SER A C 1
ATOM 2588 O O . SER A 1 377 ? 81.143 88.772 151.163 1.00 8.85 377 SER A O 1
ATOM 2591 N N . GLN A 1 378 ? 82.219 89.028 153.130 1.00 7.29 378 GLN A N 1
ATOM 2592 C CA . GLN A 1 378 ? 81.945 87.672 153.589 1.00 7.29 378 GLN A CA 1
ATOM 2593 C C . GLN A 1 378 ? 80.609 87.369 154.261 1.00 7.29 378 GLN A C 1
ATOM 2594 O O . GLN A 1 378 ? 80.468 86.342 154.931 1.00 21.81 378 GLN A O 1
ATOM 2600 N N . GLY A 1 379 ? 79.621 88.237 154.054 1.00 11.80 379 GLY A N 1
ATOM 2601 C CA . GLY A 1 379 ? 78.300 88.012 154.622 1.00 11.80 379 GLY A CA 1
ATOM 2602 C C . GLY A 1 379 ? 77.687 86.772 153.997 1.00 11.80 379 GLY A C 1
ATOM 2603 O O . GLY A 1 379 ? 77.931 86.484 152.829 1.00 35.89 379 GLY A O 1
ATOM 2604 N N . GLN A 1 380 ? 76.882 86.041 154.758 1.00 32.49 380 GLN A N 1
ATOM 2605 C CA . GLN A 1 380 ? 76.276 84.815 154.252 1.00 32.49 380 GLN A CA 1
ATOM 2606 C C . GLN A 1 380 ? 74.757 84.729 154.475 1.00 32.49 380 GLN A C 1
ATOM 2607 O O . GLN A 1 380 ? 74.287 84.470 155.587 1.00 14.32 380 GLN A O 1
ATOM 2613 N N . PHE A 1 381 ? 74.005 84.916 153.390 1.00 20.64 381 PHE A N 1
ATOM 2614 C CA . PHE A 1 381 ? 72.541 84.877 153.391 1.00 20.64 381 PHE A CA 1
ATOM 2615 C C . PHE A 1 381 ? 71.916 85.989 154.228 1.00 20.64 381 PHE A C 1
ATOM 2616 O O . PHE A 1 381 ? 72.065 87.171 153.910 1.00 13.49 381 PHE A O 1
ATOM 2624 N N . GLU A 1 382 ? 71.231 85.603 155.302 1.00 18.87 382 GLU A N 1
ATOM 2625 C CA . GLU A 1 382 ? 70.562 86.542 156.195 1.00 18.87 382 GLU A CA 1
ATOM 2626 C C . GLU A 1 382 ? 71.431 87.229 157.249 1.00 18.87 382 GLU A C 1
ATOM 2627 O O . GLU A 1 382 ? 71.018 88.246 157.808 1.00 19.44 382 GLU A O 1
ATOM 2633 N N . LEU A 1 383 ? 72.631 86.711 157.502 1.00 23.20 383 LEU A N 1
ATOM 2634 C CA . LEU A 1 383 ? 73.490 87.309 158.518 1.00 23.20 383 LEU A CA 1
ATOM 2635 C C . LEU A 1 383 ? 74.983 87.313 158.188 1.00 23.20 383 LEU A C 1
ATOM 2636 O O . LEU A 1 383 ? 75.512 86.361 157.612 1.00 13.35 383 LEU A O 1
ATOM 2641 N N . ASN A 1 384 ? 75.641 88.418 158.532 1.00 10.96 384 ASN A N 1
ATOM 2642 C CA . ASN A 1 384 ? 77.073 88.568 158.330 1.00 10.96 384 ASN A CA 1
ATOM 2643 C C . ASN A 1 384 ? 77.668 88.295 159.704 1.00 10.96 384 ASN A C 1
ATOM 2644 O O . ASN A 1 384 ? 77.441 89.050 160.653 1.00 10.91 384 ASN A O 1
ATOM 2649 N N . VAL A 1 385 ? 78.390 87.184 159.807 1.00 24.66 385 VAL A N 1
ATOM 2650 C CA . VAL A 1 385 ? 79.018 86.775 161.054 1.00 24.66 385 VAL A CA 1
ATOM 2651 C C . VAL A 1 385 ? 80.492 87.183 161.153 1.00 24.66 385 VAL A C 1
ATOM 2652 O O . VAL A 1 385 ? 81.357 86.387 161.510 1.00 3.25 385 VAL A O 1
ATOM 2656 N N . PHE A 1 386 ? 80.767 88.431 160.801 1.00 7.14 386 PHE A N 1
ATOM 2657 C CA . PHE A 1 386 ? 82.110 88.984 160.867 1.00 7.14 386 PHE A CA 1
ATOM 2658 C C . PHE A 1 386 ? 81.970 90.368 161.504 1.00 7.14 386 PHE A C 1
ATOM 2659 O O . PHE A 1 386 ? 82.752 91.279 161.213 1.00 18.69 386 PHE A O 1
ATOM 2667 N N . LYS A 1 387 ? 80.980 90.510 162.387 1.00 11.16 387 LYS A N 1
ATOM 2668 C CA . LYS A 1 387 ? 80.711 91.782 163.052 1.00 11.16 387 LYS A CA 1
ATOM 2669 C C . LYS A 1 387 ? 81.792 92.231 164.035 1.00 11.16 387 LYS A C 1
ATOM 2670 O O . LYS A 1 387 ? 82.396 93.291 163.855 1.00 9.05 387 LYS A O 1
ATOM 2676 N N . PRO A 1 388 ? 82.070 91.417 165.073 1.00 3.20 388 PRO A N 1
ATOM 2677 C CA . PRO A 1 388 ? 83.084 91.776 166.071 1.00 3.20 388 PRO A CA 1
ATOM 2678 C C . PRO A 1 388 ? 84.390 92.259 165.492 1.00 3.20 388 PRO A C 1
ATOM 2679 O O . PRO A 1 388 ? 84.883 93.311 165.887 1.00 11.57 388 PRO A O 1
ATOM 2683 N N . VAL A 1 389 ? 84.935 91.510 164.537 1.00 4.56 389 VAL A N 1
ATOM 2684 C CA . VAL A 1 389 ? 86.204 91.879 163.934 1.00 4.56 389 VAL A CA 1
ATOM 2685 C C . VAL A 1 389 ? 86.109 93.172 163.120 1.00 4.56 389 VAL A C 1
ATOM 2686 O O . VAL A 1 389 ? 87.068 93.946 163.080 1.00 11.43 389 VAL A O 1
ATOM 2690 N N . MET A 1 390 ? 84.947 93.437 162.520 1.00 2.00 390 MET A N 1
ATOM 2691 C CA . MET A 1 390 ? 84.769 94.657 161.738 1.00 2.00 390 MET A CA 1
ATOM 2692 C C . MET A 1 390 ? 84.705 95.925 162.577 1.00 2.00 390 MET A C 1
ATOM 2693 O O . MET A 1 390 ? 85.459 96.868 162.333 1.00 20.53 390 MET A O 1
ATOM 2698 N N . ILE A 1 391 ? 83.823 95.946 163.573 1.00 18.78 391 ILE A N 1
ATOM 2699 C CA . ILE A 1 391 ? 83.686 97.121 164.428 1.00 18.78 391 ILE A CA 1
ATOM 2700 C C . ILE A 1 391 ? 84.890 97.385 165.353 1.00 18.78 391 ILE A C 1
ATOM 2701 O O . ILE A 1 391 ? 85.079 98.516 165.824 1.00 18.38 391 ILE A O 1
ATOM 2706 N N . ALA A 1 392 ? 85.678 96.342 165.622 1.00 8.08 392 ALA A N 1
ATOM 2707 C CA . ALA A 1 392 ? 86.864 96.448 166.470 1.00 8.08 392 ALA A CA 1
ATOM 2708 C C . ALA A 1 392 ? 87.917 97.257 165.730 1.00 8.08 392 ALA A C 1
ATOM 2709 O O . ALA A 1 392 ? 88.386 98.281 166.231 1.00 5.40 392 ALA A O 1
ATOM 2711 N N . ASN A 1 393 ? 88.274 96.792 164.532 1.00 19.44 393 ASN A N 1
ATOM 2712 C CA . ASN A 1 393 ? 89.247 97.478 163.691 1.00 19.44 393 ASN A CA 1
ATOM 2713 C C . ASN A 1 393 ? 88.805 98.918 163.424 1.00 19.44 393 ASN A C 1
ATOM 2714 O O . ASN A 1 393 ? 89.645 99.815 163.316 1.00 12.81 393 ASN A O 1
ATOM 2719 N N . LEU A 1 394 ? 87.489 99.138 163.342 1.00 6.07 394 LEU A N 1
ATOM 2720 C CA . LEU A 1 394 ? 86.948 100.472 163.078 1.00 6.07 394 LEU A CA 1
ATOM 2721 C C . LEU A 1 394 ? 87.125 101.353 164.301 1.00 6.07 394 LEU A C 1
ATOM 2722 O O . LEU A 1 394 ? 87.493 102.517 164.179 1.00 14.52 394 LEU A O 1
ATOM 2727 N N . LEU A 1 395 ? 86.880 100.781 165.480 1.00 8.16 395 LEU A N 1
ATOM 2728 C CA . LEU A 1 395 ? 87.013 101.494 166.742 1.00 8.16 395 LEU A CA 1
ATOM 2729 C C . LEU A 1 395 ? 88.479 101.723 167.045 1.00 8.16 395 LEU A C 1
ATOM 2730 O O . LEU A 1 395 ? 88.865 102.783 167.535 1.00 17.00 395 LEU A O 1
ATOM 2735 N N . ASN A 1 396 ? 89.297 100.733 166.715 1.00 10.16 396 ASN A N 1
ATOM 2736 C CA . ASN A 1 396 ? 90.740 100.817 166.934 1.00 10.16 396 ASN A CA 1
ATOM 2737 C C . ASN A 1 396 ? 91.348 101.907 166.054 1.00 10.16 396 ASN A C 1
ATOM 2738 O O . ASN A 1 396 ? 92.271 102.609 166.465 1.00 21.52 396 ASN A O 1
ATOM 2743 N N . SER A 1 397 ? 90.825 102.047 164.842 1.00 18.99 397 SER A N 1
ATOM 2744 C CA . SER A 1 397 ? 91.322 103.063 163.927 1.00 18.99 397 SER A CA 1
ATOM 2745 C C . SER A 1 397 ? 90.993 104.453 164.467 1.00 18.99 397 SER A C 1
ATOM 2746 O O . SER A 1 397 ? 91.868 105.311 164.565 1.00 33.33 397 SER A O 1
ATOM 2749 N N . ILE A 1 398 ? 89.742 104.651 164.869 1.00 11.56 398 ILE A N 1
ATOM 2750 C CA . ILE A 1 398 ? 89.313 105.926 165.428 1.00 11.56 398 ILE A CA 1
ATOM 2751 C C . ILE A 1 398 ? 90.123 106.335 166.675 1.00 11.56 398 ILE A C 1
ATOM 2752 O O . ILE A 1 398 ? 90.571 107.478 166.771 1.00 14.13 398 ILE A O 1
ATOM 2757 N N . ARG A 1 399 ? 90.346 105.404 167.602 1.00 5.84 399 ARG A N 1
ATOM 2758 C CA . ARG A 1 399 ? 91.102 105.713 168.816 1.00 5.84 399 ARG A CA 1
ATOM 2759 C C . ARG A 1 399 ? 92.498 106.158 168.464 1.00 5.84 399 ARG A C 1
ATOM 2760 O O . ARG A 1 399 ? 92.964 107.211 168.905 1.00 26.43 399 ARG A O 1
ATOM 2768 N N . LEU A 1 400 ? 93.156 105.339 167.653 1.00 32.98 400 LEU A N 1
ATOM 2769 C CA . LEU A 1 400 ? 94.516 105.607 167.233 1.00 32.98 400 LEU A CA 1
ATOM 2770 C C . LEU A 1 400 ? 94.648 106.953 166.549 1.00 32.98 400 LEU A C 1
ATOM 2771 O O . LEU A 1 400 ? 95.534 107.736 166.901 1.00 3.07 400 LEU A O 1
ATOM 2776 N N . ILE A 1 401 ? 93.725 107.254 165.635 1.00 8.58 401 ILE A N 1
ATOM 2777 C CA . ILE A 1 401 ? 93.773 108.517 164.896 1.00 8.58 401 ILE A CA 1
ATOM 2778 C C . ILE A 1 401 ? 93.681 109.708 165.819 1.00 8.58 401 ILE A C 1
ATOM 2779 O O . ILE A 1 401 ? 94.498 110.620 165.748 1.00 31.53 401 ILE A O 1
ATOM 2784 N N . THR A 1 402 ? 92.692 109.680 166.700 1.00 18.65 402 THR A N 1
ATOM 2785 C CA . THR A 1 402 ? 92.477 110.771 167.634 1.00 18.65 402 THR A CA 1
ATOM 2786 C C . THR A 1 402 ? 93.694 111.014 168.512 1.00 18.65 402 THR A C 1
ATOM 2787 O O . THR A 1 402 ? 94.147 112.152 168.654 1.00 19.01 402 THR A O 1
ATOM 2791 N N . ASP A 1 403 ? 94.243 109.933 169.057 1.00 16.14 403 ASP A N 1
ATOM 2792 C CA . ASP A 1 403 ? 95.417 109.994 169.925 1.00 16.14 403 ASP A CA 1
ATOM 2793 C C . ASP A 1 403 ? 96.628 110.602 169.228 1.00 16.14 403 ASP A C 1
ATOM 2794 O O . ASP A 1 403 ? 97.291 111.485 169.777 1.00 23.00 403 ASP A O 1
ATOM 2799 N N . ALA A 1 404 ? 96.912 110.115 168.022 1.00 2.00 404 ALA A N 1
ATOM 2800 C CA . ALA A 1 404 ? 98.048 110.605 167.242 1.00 2.00 404 ALA A CA 1
ATOM 2801 C C . ALA A 1 404 ? 97.813 112.020 166.722 1.00 2.00 404 ALA A C 1
ATOM 2802 O O . ALA A 1 404 ? 98.751 112.819 166.638 1.00 13.76 404 ALA A O 1
ATOM 2804 N N . ALA A 1 405 ? 96.560 112.327 166.381 1.00 12.53 405 ALA A N 1
ATOM 2805 C CA . ALA A 1 405 ? 96.196 113.652 165.886 1.00 12.53 405 ALA A CA 1
ATOM 2806 C C . ALA A 1 405 ? 96.444 114.645 167.004 1.00 12.53 405 ALA A C 1
ATOM 2807 O O . ALA A 1 405 ? 96.943 115.746 166.773 1.00 24.59 405 ALA A O 1
ATOM 2809 N N . TYR A 1 406 ? 96.093 114.245 168.221 1.00 3.96 406 TYR A N 1
ATOM 2810 C CA . TYR A 1 406 ? 96.311 115.103 169.369 1.00 3.96 406 TYR A CA 1
ATOM 2811 C C . TYR A 1 406 ? 97.798 115.238 169.642 1.00 3.96 406 TYR A C 1
ATOM 2812 O O . TYR A 1 406 ? 98.336 116.338 169.692 1.00 19.14 406 TYR A O 1
ATOM 2821 N N . SER A 1 407 ? 98.435 114.096 169.859 1.00 16.50 407 SER A N 1
ATOM 2822 C CA . SER A 1 407 ? 99.853 114.031 170.156 1.00 16.50 407 SER A CA 1
ATOM 2823 C C . SER A 1 407 ? 100.686 114.842 169.165 1.00 16.50 407 SER A C 1
ATOM 2824 O O . SER A 1 407 ? 101.575 115.590 169.566 1.00 13.86 407 SER A O 1
ATOM 2827 N N . PHE A 1 408 ? 100.350 114.731 167.881 1.00 12.47 408 PHE A N 1
ATOM 2828 C CA . PHE A 1 408 ? 101.068 115.430 166.812 1.00 12.47 408 PHE A CA 1
ATOM 2829 C C . PHE A 1 408 ? 100.890 116.941 166.844 1.00 12.47 408 PHE A C 1
ATOM 2830 O O . PHE A 1 408 ? 101.833 117.690 166.578 1.00 5.99 408 PHE A O 1
ATOM 2838 N N . ARG A 1 409 ? 99.668 117.375 167.140 1.00 5.13 409 ARG A N 1
ATOM 2839 C CA . ARG A 1 409 ? 99.348 118.789 167.220 1.00 5.13 409 ARG A CA 1
ATOM 2840 C C . ARG A 1 409 ? 100.200 119.412 168.324 1.00 5.13 409 ARG A C 1
ATOM 2841 O O . ARG A 1 409 ? 101.145 120.157 168.061 1.00 14.17 409 ARG A O 1
ATOM 2849 N N . VAL A 1 410 ? 99.890 119.032 169.558 1.00 15.54 410 VAL A N 1
ATOM 2850 C CA . VAL A 1 410 ? 100.568 119.519 170.747 1.00 15.54 410 VAL A CA 1
ATOM 2851 C C . VAL A 1 410 ? 102.082 119.332 170.763 1.00 15.54 410 VAL A C 1
ATOM 2852 O O . VAL A 1 410 ? 102.821 120.279 171.030 1.00 13.09 410 VAL A O 1
ATOM 2856 N N . HIS A 1 411 ? 102.551 118.126 170.466 1.00 5.89 411 HIS A N 1
ATOM 2857 C CA . HIS A 1 411 ? 103.986 117.862 170.502 1.00 5.89 411 HIS A CA 1
ATOM 2858 C C . HIS A 1 411 ? 104.781 118.155 169.245 1.00 5.89 411 HIS A C 1
ATOM 2859 O O . HIS A 1 411 ? 105.979 117.887 169.199 1.00 17.27 411 HIS A O 1
ATOM 2866 N N . CYS A 1 412 ? 104.126 118.686 168.220 1.00 25.48 412 CYS A N 1
ATOM 2867 C CA . CYS A 1 412 ? 104.834 119.017 166.998 1.00 25.48 412 CYS A CA 1
ATOM 2868 C C . CYS A 1 412 ? 104.374 120.318 166.345 1.00 25.48 412 CYS A C 1
ATOM 2869 O O . CYS A 1 412 ? 105.008 121.361 166.531 1.00 15.30 412 CYS A O 1
ATOM 2872 N N . VAL A 1 413 ? 103.269 120.266 165.605 1.00 29.82 413 VAL A N 1
ATOM 2873 C CA . VAL A 1 413 ? 102.768 121.444 164.903 1.00 29.82 413 VAL A CA 1
ATOM 2874 C C . VAL A 1 413 ? 102.598 122.694 165.764 1.00 29.82 413 VAL A C 1
ATOM 2875 O O . VAL A 1 413 ? 102.911 123.798 165.314 1.00 17.95 413 VAL A O 1
ATOM 2879 N N . GLU A 1 414 ? 102.143 122.531 167.003 1.00 28.59 414 GLU A N 1
ATOM 2880 C CA . GLU A 1 414 ? 101.939 123.687 167.878 1.00 28.59 414 GLU A CA 1
ATOM 2881 C C . GLU A 1 414 ? 103.225 124.384 168.316 1.00 28.59 414 GLU A C 1
ATOM 2882 O O . GLU A 1 414 ? 103.190 125.272 169.168 1.00 29.14 414 GLU A O 1
ATOM 2888 N N . GLY A 1 415 ? 104.352 124.008 167.718 1.00 17.23 415 GLY A N 1
ATOM 2889 C CA . GLY A 1 415 ? 105.614 124.623 168.096 1.00 17.23 415 GLY A CA 1
ATOM 2890 C C . GLY A 1 415 ? 106.637 124.758 166.986 1.00 17.23 415 GLY A C 1
ATOM 2891 O O . GLY A 1 415 ? 107.785 125.127 167.228 1.00 14.77 415 GLY A O 1
ATOM 2892 N N . ILE A 1 416 ? 106.220 124.437 165.770 1.00 17.28 416 ILE A N 1
ATOM 2893 C CA . ILE A 1 416 ? 107.073 124.512 164.591 1.00 17.28 416 ILE A CA 1
ATOM 2894 C C . ILE A 1 416 ? 107.410 125.970 164.310 1.00 17.28 416 ILE A C 1
ATOM 2895 O O . ILE A 1 416 ? 106.569 126.851 164.501 1.00 21.63 416 ILE A O 1
ATOM 2900 N N . LYS A 1 417 ? 108.655 126.222 163.915 1.00 30.21 417 LYS A N 1
ATOM 2901 C CA . LYS A 1 417 ? 109.086 127.571 163.574 1.00 30.21 417 LYS A CA 1
ATOM 2902 C C . LYS A 1 417 ? 109.985 127.521 162.346 1.00 30.21 417 LYS A C 1
ATOM 2903 O O . LYS A 1 417 ? 110.749 126.570 162.165 1.00 27.02 417 LYS A O 1
ATOM 2909 N N . ALA A 1 418 ? 109.879 128.543 161.501 1.00 14.09 418 ALA A N 1
ATOM 2910 C CA . ALA A 1 418 ? 110.656 128.607 160.266 1.00 14.09 418 ALA A CA 1
ATOM 2911 C C . ALA A 1 418 ? 112.094 129.061 160.421 1.00 14.09 418 ALA A C 1
ATOM 2912 O O . ALA A 1 418 ? 112.409 129.910 161.260 1.00 15.14 418 ALA A O 1
ATOM 2914 N N . ASN A 1 419 ? 112.956 128.483 159.589 1.00 28.34 419 ASN A N 1
ATOM 2915 C CA . ASN A 1 419 ? 114.376 128.806 159.563 1.00 28.34 419 ASN A CA 1
ATOM 2916 C C . ASN A 1 419 ? 114.553 129.730 158.360 1.00 28.34 419 ASN A C 1
ATOM 2917 O O . ASN A 1 419 ? 115.060 129.324 157.313 1.00 20.24 419 ASN A O 1
ATOM 2922 N N . GLU A 1 420 ? 114.125 130.979 158.541 1.00 7.89 420 GLU A N 1
ATOM 2923 C CA . GLU A 1 420 ? 114.161 132.016 157.514 1.00 7.89 420 GLU A CA 1
ATOM 2924 C C . GLU A 1 420 ? 115.500 132.184 156.784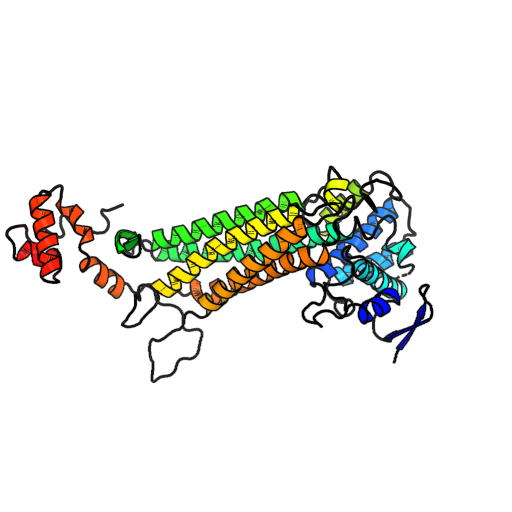 1.00 7.89 420 GLU A C 1
ATOM 2925 O O . GLU A 1 420 ? 115.520 132.368 155.568 1.00 38.05 420 GLU A O 1
ATOM 2931 N N . PRO A 1 421 ? 116.633 132.148 157.519 1.00 16.84 421 PRO A N 1
ATOM 2932 C CA . PRO A 1 421 ? 117.962 132.289 156.906 1.00 16.84 421 PRO A CA 1
ATOM 2933 C C . PRO A 1 421 ? 118.315 131.141 155.953 1.00 16.84 421 PRO A C 1
ATOM 2934 O O . PRO A 1 421 ? 119.004 131.356 154.955 1.00 22.00 421 PRO A O 1
ATOM 2938 N N . ARG A 1 422 ? 117.887 129.921 156.290 1.00 17.45 422 ARG A N 1
ATOM 2939 C CA . ARG A 1 422 ? 118.124 128.745 155.443 1.00 17.45 422 ARG A CA 1
ATOM 2940 C C . ARG A 1 422 ? 117.287 128.868 154.174 1.00 17.45 422 ARG A C 1
ATOM 2941 O O . ARG A 1 422 ? 117.794 128.702 153.070 1.00 35.96 422 ARG A O 1
ATOM 2949 N N . ILE A 1 423 ? 116.002 129.161 154.351 1.00 3.54 423 ILE A N 1
ATOM 2950 C CA . ILE A 1 423 ? 115.064 129.335 153.244 1.00 3.54 423 ILE A CA 1
ATOM 2951 C C . ILE A 1 423 ? 115.572 130.377 152.245 1.00 3.54 423 ILE A C 1
ATOM 2952 O O . ILE A 1 423 ? 115.618 130.116 151.045 1.00 25.10 423 ILE A O 1
ATOM 2957 N N . HIS A 1 424 ? 115.956 131.549 152.743 1.00 27.87 424 HIS A N 1
ATOM 2958 C CA . HIS A 1 424 ? 116.471 132.601 151.880 1.00 27.87 424 HIS A CA 1
ATOM 2959 C C . HIS A 1 424 ? 117.765 132.156 151.185 1.00 27.87 424 HIS A C 1
ATOM 2960 O O . HIS A 1 424 ? 117.989 132.473 150.010 1.00 30.65 424 HIS A O 1
ATOM 2967 N N . GLU A 1 425 ? 118.609 131.434 151.925 1.00 26.76 425 GLU A N 1
ATOM 2968 C CA . GLU A 1 425 ? 119.875 130.923 151.402 1.00 26.76 425 GLU A CA 1
ATOM 2969 C C . GLU A 1 425 ? 119.600 130.077 150.157 1.00 26.76 425 GLU A C 1
ATOM 2970 O O . GLU A 1 425 ? 120.162 130.310 149.091 1.00 33.27 425 GLU A O 1
ATOM 2976 N N . LEU A 1 426 ? 118.691 129.121 150.298 1.00 11.50 426 LEU A N 1
ATOM 2977 C CA . LEU A 1 426 ? 118.315 128.229 149.210 1.00 11.50 426 LEU A CA 1
ATOM 2978 C C . LEU A 1 426 ? 117.599 128.962 148.093 1.00 11.50 426 LEU A C 1
ATOM 2979 O O . LEU A 1 426 ? 117.657 128.565 146.936 1.00 18.44 426 LEU A O 1
ATOM 2984 N N . LEU A 1 427 ? 116.784 130.155 148.241 1.00 20.89 427 LEU A N 1
ATOM 2985 C CA . LEU A 1 427 ? 116.081 130.908 147.192 1.00 20.89 427 LEU A CA 1
ATOM 2986 C C . LEU A 1 427 ? 117.011 131.587 146.200 1.00 20.89 427 LEU A C 1
ATOM 2987 O O . LEU A 1 427 ? 116.735 131.645 144.996 1.00 53.31 427 LEU A O 1
ATOM 2992 N N . THR A 1 428 ? 118.010 132.110 146.882 1.00 17.86 428 THR A N 1
ATOM 2993 C CA . THR A 1 428 ? 118.852 132.829 145.943 1.00 17.86 428 THR A CA 1
ATOM 2994 C C . THR A 1 428 ? 119.787 131.895 145.154 1.00 17.86 428 THR A C 1
ATOM 2995 O O . THR A 1 428 ? 120.181 132.209 144.023 1.00 33.55 428 THR A O 1
ATOM 2999 N N . LYS A 1 429 ? 120.080 130.723 145.719 1.00 31.36 429 LYS A N 1
ATOM 3000 C CA . LYS A 1 429 ? 120.946 129.745 145.053 1.00 31.36 429 LYS A CA 1
ATOM 3001 C C . LYS A 1 429 ? 120.285 129.065 143.853 1.00 31.36 429 LYS A C 1
ATOM 3002 O O . LYS A 1 429 ? 120.983 128.567 142.965 1.00 43.24 429 LYS A O 1
ATOM 3008 N N . SER A 1 430 ? 118.953 129.020 143.833 1.00 21.14 430 SER A N 1
ATOM 3009 C CA . SER A 1 430 ? 118.231 128.383 142.727 1.00 21.14 430 SER A CA 1
ATOM 3010 C C . SER A 1 430 ? 118.197 129.200 141.429 1.00 21.14 430 SER A C 1
ATOM 3011 O O . SER A 1 430 ? 118.229 130.434 141.453 1.00 21.00 430 SER A O 1
ATOM 3014 N N . LEU A 1 431 ? 118.142 128.487 140.305 1.00 26.95 431 LEU A N 1
ATOM 3015 C CA . LEU A 1 431 ? 118.103 129.105 138.983 1.00 26.95 431 LEU A CA 1
ATOM 3016 C C . LEU A 1 431 ? 116.679 129.279 138.457 1.00 26.95 431 LEU A C 1
ATOM 3017 O O . LEU A 1 431 ? 116.494 129.768 137.345 1.00 29.92 431 LEU A O 1
ATOM 3022 N N . MET A 1 432 ? 115.676 128.879 139.236 1.00 38.96 432 MET A N 1
ATOM 3023 C CA . MET A 1 432 ? 114.280 128.971 138.789 1.00 38.96 432 MET A CA 1
ATOM 3024 C C . MET A 1 432 ? 113.710 130.379 138.670 1.00 38.96 432 MET A C 1
ATOM 3025 O O . MET A 1 432 ? 112.778 130.616 137.901 1.00 35.73 432 MET A O 1
ATOM 3030 N N . LEU A 1 433 ? 114.258 131.314 139.433 1.00 26.42 433 LEU A N 1
ATOM 3031 C CA . LEU A 1 433 ? 113.784 132.685 139.370 1.00 26.42 433 LEU A CA 1
ATOM 3032 C C . LEU A 1 433 ? 114.368 133.388 138.151 1.00 26.42 433 LEU A C 1
ATOM 3033 O O . LEU A 1 433 ? 114.546 134.604 138.154 1.00 37.68 433 LEU A O 1
ATOM 3038 N N . VAL A 1 434 ? 114.672 132.620 137.110 1.00 24.77 434 VAL A N 1
ATOM 3039 C CA . VAL A 1 434 ? 115.238 133.186 135.894 1.00 24.77 434 VAL A CA 1
ATOM 3040 C C . VAL A 1 434 ? 114.152 133.687 134.941 1.00 24.77 434 VAL A C 1
ATOM 3041 O O . VAL A 1 434 ? 114.412 134.538 134.088 1.00 34.83 434 VAL A O 1
ATOM 3045 N N . THR A 1 435 ? 112.928 133.191 135.117 1.00 48.20 435 THR A N 1
ATOM 3046 C CA . THR A 1 435 ? 111.806 133.588 134.263 1.00 48.20 435 THR A CA 1
ATOM 3047 C C . THR A 1 435 ? 111.309 135.014 134.555 1.00 48.20 435 THR A C 1
ATOM 3048 O O . THR A 1 435 ? 110.447 135.544 133.842 1.00 58.44 435 THR A O 1
ATOM 3052 N N . ALA A 1 436 ? 111.850 135.626 135.605 1.00 40.26 436 ALA A N 1
ATOM 3053 C CA . ALA A 1 436 ? 111.467 136.983 135.980 1.00 40.26 436 ALA A CA 1
ATOM 3054 C C . ALA A 1 436 ? 112.085 137.968 134.998 1.00 40.26 436 ALA A C 1
ATOM 3055 O O . ALA A 1 436 ? 111.481 138.987 134.654 1.00 55.69 436 ALA A O 1
ATOM 3057 N N . LEU A 1 437 ? 113.289 137.637 134.541 1.00 43.98 437 LEU A N 1
ATOM 3058 C CA . LEU A 1 437 ? 114.030 138.458 133.588 1.00 43.98 437 LEU A CA 1
ATOM 3059 C C . LEU A 1 437 ? 113.458 138.350 132.169 1.00 43.98 437 LEU A C 1
ATOM 3060 O O . LEU A 1 437 ? 113.369 139.350 131.456 1.00 56.61 437 LEU A O 1
ATOM 3065 N N . ASN A 1 438 ? 113.070 137.135 131.784 1.00 49.13 438 ASN A N 1
ATOM 3066 C CA . ASN A 1 438 ? 112.514 136.815 130.465 1.00 49.13 438 ASN A CA 1
ATOM 3067 C C . ASN A 1 438 ? 111.782 137.925 129.677 1.00 49.13 438 ASN A C 1
ATOM 3068 O O . ASN A 1 438 ? 112.139 138.203 128.525 1.00 77.69 438 ASN A O 1
ATOM 3073 N N . PRO A 1 439 ? 110.727 138.540 130.262 1.00 81.99 439 PRO A N 1
ATOM 3074 C CA . PRO A 1 439 ? 110.020 139.595 129.528 1.00 81.99 439 PRO A CA 1
ATOM 3075 C C . PRO A 1 439 ? 110.874 140.852 129.332 1.00 81.99 439 PRO A C 1
ATOM 3076 O O . PRO A 1 439 ? 110.837 141.480 128.265 1.00 75.33 439 PRO A O 1
ATOM 3080 N N . LYS A 1 440 ? 111.656 141.192 130.358 1.00 41.19 440 LYS A N 1
ATOM 3081 C CA . LYS A 1 440 ? 112.530 142.363 130.324 1.00 41.19 440 LYS A CA 1
ATOM 3082 C C . LYS A 1 440 ? 113.999 141.995 130.129 1.00 41.19 440 LYS A C 1
ATOM 3083 O O . LYS A 1 440 ? 114.864 142.386 130.922 1.00 50.56 440 LYS A O 1
ATOM 3089 N N . ILE A 1 441 ? 114.264 141.244 129.058 1.00 57.88 441 ILE A N 1
ATOM 3090 C CA . ILE A 1 441 ? 115.613 140.794 128.714 1.00 57.88 441 ILE A CA 1
ATOM 3091 C C . ILE A 1 441 ? 115.637 139.907 127.458 1.00 57.88 441 ILE A C 1
ATOM 3092 O O . ILE A 1 441 ? 116.421 140.155 126.542 1.00 50.73 441 ILE A O 1
ATOM 3097 N N . GLY A 1 442 ? 114.766 138.894 127.417 1.00 38.11 442 GLY A N 1
ATOM 3098 C CA . GLY A 1 442 ? 114.707 137.972 126.287 1.00 38.11 442 GLY A CA 1
ATOM 3099 C C . GLY A 1 442 ? 115.195 136.565 126.623 1.00 38.11 442 GLY A C 1
ATOM 3100 O O . GLY A 1 442 ? 116.202 136.417 127.314 1.00 53.70 442 GLY A O 1
ATOM 3101 N N . TYR A 1 443 ? 114.516 135.541 126.094 1.00 56.60 443 TYR A N 1
ATOM 3102 C CA . TYR A 1 443 ? 114.852 134.127 126.344 1.00 56.60 443 TYR A CA 1
ATOM 3103 C C . TYR A 1 443 ? 116.326 133.730 126.184 1.00 56.60 443 TYR A C 1
ATOM 3104 O O . TYR A 1 443 ? 116.834 132.914 126.960 1.00 74.77 443 TYR A O 1
ATOM 3113 N N . ASP A 1 444 ? 117.008 134.302 125.192 1.00 68.67 444 ASP A N 1
ATOM 3114 C CA . ASP A 1 444 ? 118.421 133.993 124.942 1.00 68.67 444 ASP A CA 1
ATOM 3115 C C . ASP A 1 444 ? 119.344 134.451 126.072 1.00 68.67 444 ASP A C 1
ATOM 3116 O O . ASP A 1 444 ? 120.187 133.686 126.546 1.00 91.70 444 ASP A O 1
ATOM 3121 N N . ALA A 1 445 ? 119.185 135.705 126.487 1.00 52.44 445 ALA A N 1
ATOM 3122 C CA . ALA A 1 445 ? 119.991 136.283 127.556 1.00 52.44 445 ALA A CA 1
ATOM 3123 C C . ALA A 1 445 ? 119.731 135.560 128.875 1.00 52.44 445 ALA A C 1
ATOM 3124 O O . ALA A 1 445 ? 120.675 135.162 129.568 1.00 35.71 445 ALA A O 1
ATOM 3126 N N . ALA A 1 446 ? 118.450 135.368 129.196 1.00 42.57 446 ALA A N 1
ATOM 3127 C CA . ALA A 1 446 ? 118.037 134.681 130.419 1.00 42.57 446 ALA A CA 1
ATOM 3128 C C . ALA A 1 446 ? 118.566 133.243 130.451 1.00 42.57 446 ALA A C 1
ATOM 3129 O O . ALA A 1 446 ? 118.927 132.742 131.515 1.00 45.09 446 ALA A O 1
ATOM 3131 N N . SER A 1 447 ? 118.703 132.581 129.412 1.00 28.82 447 SER A N 1
ATOM 3132 C CA . SER A 1 447 ? 119.198 131.205 129.435 1.00 28.82 447 SER A CA 1
ATOM 3133 C C . SER A 1 447 ? 120.718 131.196 129.530 1.00 28.82 447 SER A C 1
ATOM 3134 O O . SER A 1 447 ? 121.303 130.255 130.054 1.00 50.14 447 SER A O 1
ATOM 3137 N N . LYS A 1 448 ? 121.320 132.228 128.882 1.00 52.48 448 LYS A N 1
ATOM 3138 C CA . LYS A 1 448 ? 122.764 132.340 129.015 1.00 52.48 448 LYS A CA 1
ATOM 3139 C C . LYS A 1 448 ? 123.120 132.545 130.486 1.00 52.48 448 LYS A C 1
ATOM 3140 O O . LYS A 1 448 ? 124.128 132.020 130.965 1.00 43.27 448 LYS A O 1
ATOM 3146 N N . VAL A 1 449 ? 122.282 133.301 131.197 1.00 16.80 449 VAL A N 1
ATOM 3147 C CA . VAL A 1 449 ? 122.498 133.566 132.618 1.00 16.80 449 VAL A CA 1
ATOM 3148 C C . VAL A 1 449 ? 122.418 132.237 133.366 1.00 16.80 449 VAL A C 1
ATOM 3149 O O . VAL A 1 449 ? 123.343 131.858 134.086 1.00 33.23 449 VAL A O 1
ATOM 3153 N N . ALA A 1 450 ? 121.318 131.519 133.141 1.00 11.57 450 ALA A N 1
ATOM 3154 C CA . ALA A 1 450 ? 121.070 130.219 133.750 1.00 11.57 450 ALA A CA 1
ATOM 3155 C C . ALA A 1 450 ? 122.123 129.179 133.350 1.00 11.57 450 ALA A C 1
ATOM 3156 O O . ALA A 1 450 ? 122.627 128.455 134.208 1.00 48.34 450 ALA A O 1
ATOM 3158 N N . LYS A 1 451 ? 122.443 129.105 132.053 1.00 16.52 451 LYS A N 1
ATOM 3159 C CA . LYS A 1 451 ? 123.444 128.164 131.528 1.00 16.52 451 LYS A CA 1
ATOM 3160 C C . LYS A 1 451 ? 124.811 128.389 132.170 1.00 16.52 451 LYS A C 1
ATOM 3161 O O . LYS A 1 451 ? 125.487 127.435 132.568 1.00 37.05 451 LYS A O 1
ATOM 3167 N N . ASN A 1 452 ? 125.222 129.653 132.240 1.00 19.62 452 ASN A N 1
ATOM 3168 C CA . ASN A 1 452 ? 126.503 130.038 132.834 1.00 19.62 452 ASN A CA 1
ATOM 3169 C C . ASN A 1 452 ? 126.553 129.792 134.361 1.00 19.62 452 ASN A C 1
ATOM 3170 O O . ASN A 1 452 ? 127.485 129.156 134.866 1.00 33.28 452 ASN A O 1
ATOM 3175 N N . ALA A 1 453 ? 125.541 130.278 135.076 1.00 10.31 453 ALA A N 1
ATOM 3176 C CA . ALA A 1 453 ? 125.465 130.125 136.529 1.00 10.31 453 ALA A CA 1
ATOM 3177 C C . ALA A 1 453 ? 125.490 128.666 136.985 1.00 10.31 453 ALA A C 1
ATOM 3178 O O . ALA A 1 453 ? 126.006 128.350 138.058 1.00 41.15 453 ALA A O 1
ATOM 3180 N N . HIS A 1 454 ? 124.930 127.787 136.157 1.00 32.88 454 HIS A N 1
ATOM 3181 C CA . HIS A 1 454 ? 124.871 126.354 136.429 1.00 32.88 454 HIS A CA 1
ATOM 3182 C C . HIS A 1 454 ? 126.268 125.743 136.306 1.00 32.88 454 HIS A C 1
ATOM 3183 O O . HIS A 1 454 ? 126.740 125.054 137.220 1.00 37.94 454 HIS A O 1
ATOM 3190 N N . LYS A 1 455 ? 126.933 126.033 135.188 1.00 19.41 455 LYS A N 1
ATOM 3191 C CA . LYS A 1 455 ? 128.279 125.536 134.919 1.00 19.41 455 LYS A CA 1
ATOM 3192 C C . LYS A 1 455 ? 129.302 126.006 135.948 1.00 19.41 455 LYS A C 1
ATOM 3193 O O . LYS A 1 455 ? 130.225 125.265 136.300 1.00 50.31 455 LYS A O 1
ATOM 3199 N N . LYS A 1 456 ? 129.147 127.244 136.415 1.00 44.30 456 LYS A N 1
ATOM 3200 C CA . LYS A 1 456 ? 130.066 127.811 137.398 1.00 44.30 456 LYS A CA 1
ATOM 3201 C C . LYS A 1 456 ? 129.681 127.501 138.832 1.00 44.30 456 LYS A C 1
ATOM 3202 O O . LYS A 1 456 ? 130.542 127.465 139.707 1.00 24.10 456 LYS A O 1
ATOM 3208 N N . GLY A 1 457 ? 128.399 127.233 139.063 1.00 14.91 457 GLY A N 1
ATOM 3209 C CA . GLY A 1 457 ? 127.937 126.948 140.414 1.00 14.91 457 GLY A CA 1
ATOM 3210 C C . GLY A 1 457 ? 127.870 128.279 141.127 1.00 14.91 457 GLY A C 1
ATOM 3211 O O . GLY A 1 457 ? 128.272 128.429 142.282 1.00 71.29 457 GLY A O 1
ATOM 3212 N N . ILE A 1 458 ? 127.363 129.257 140.391 1.00 18.37 458 ILE A N 1
ATOM 3213 C CA . ILE A 1 458 ? 127.241 130.631 140.837 1.00 18.37 458 ILE A CA 1
ATOM 3214 C C . ILE A 1 458 ? 125.759 131.025 140.766 1.00 18.37 458 ILE A C 1
ATOM 3215 O O . ILE A 1 458 ? 124.971 130.340 140.112 1.00 56.52 458 ILE A O 1
ATOM 3220 N N . THR A 1 459 ? 125.368 132.091 141.467 1.00 32.58 459 THR A N 1
ATOM 3221 C CA . THR A 1 459 ? 123.971 132.530 141.453 1.00 32.58 459 THR A CA 1
ATOM 3222 C C . THR A 1 459 ? 123.616 133.347 140.207 1.00 32.58 459 THR A C 1
ATOM 3223 O O . THR A 1 459 ? 124.505 133.846 139.512 1.00 50.74 459 THR A O 1
ATOM 3227 N N . LEU A 1 460 ? 122.313 133.471 139.933 1.00 40.27 460 LEU A N 1
ATOM 3228 C CA . LEU A 1 460 ? 121.811 134.223 138.776 1.00 40.27 460 LEU A CA 1
ATOM 3229 C C . LEU A 1 460 ? 122.266 135.674 138.789 1.00 40.27 460 LEU A C 1
ATOM 3230 O O . LEU A 1 460 ? 122.504 136.258 137.730 1.00 29.77 460 LEU A O 1
ATOM 3235 N N . LYS A 1 461 ? 122.353 136.264 139.983 1.00 51.69 461 LYS A N 1
ATOM 3236 C CA . LYS A 1 461 ? 122.794 137.649 140.108 1.00 51.69 461 LYS A CA 1
ATOM 3237 C C . LYS A 1 461 ? 124.242 137.728 139.624 1.00 51.69 461 LYS A C 1
ATOM 3238 O O . LYS A 1 461 ? 124.533 138.390 138.626 1.00 35.24 461 LYS A O 1
ATOM 3244 N N . GLU A 1 462 ? 125.127 136.987 140.289 1.00 19.59 462 GLU A N 1
ATOM 3245 C CA . GLU A 1 462 ? 126.540 136.958 139.935 1.00 19.59 462 GLU A CA 1
ATOM 3246 C C . GLU A 1 462 ? 126.768 136.732 138.437 1.00 19.59 462 GLU A C 1
ATOM 3247 O O . GLU A 1 462 ? 127.578 137.432 137.819 1.00 37.72 462 GLU A O 1
ATOM 3253 N N . SER A 1 463 ? 126.025 135.784 137.859 1.00 27.81 463 SER A N 1
ATOM 3254 C CA . SER A 1 463 ? 126.135 135.446 136.435 1.00 27.81 463 SER A CA 1
ATOM 3255 C C . SER A 1 463 ? 125.755 136.601 135.508 1.00 27.81 463 SER A C 1
ATOM 3256 O O . SER A 1 463 ? 126.459 136.903 134.543 1.00 20.35 463 SER A O 1
ATOM 3259 N N . ALA A 1 464 ? 124.617 137.220 135.794 1.00 41.42 464 ALA A N 1
ATOM 3260 C CA . ALA A 1 464 ? 124.135 138.338 134.998 1.00 41.42 464 ALA A CA 1
ATOM 3261 C C . ALA A 1 464 ? 125.165 139.464 134.996 1.00 41.42 464 ALA A C 1
ATOM 3262 O O . ALA A 1 464 ? 125.403 140.104 133.972 1.00 39.35 464 ALA A O 1
ATOM 3264 N N . LEU A 1 465 ? 125.800 139.674 136.144 1.00 46.37 465 LEU A N 1
ATOM 3265 C CA . LEU A 1 465 ? 126.792 140.729 136.282 1.00 46.37 465 LEU A CA 1
ATOM 3266 C C . LEU A 1 465 ? 128.087 140.482 135.498 1.00 46.37 465 LEU A C 1
ATOM 3267 O O . LEU A 1 465 ? 128.488 141.326 134.700 1.00 61.81 465 LEU A O 1
ATOM 3272 N N . GLU A 1 466 ? 128.714 139.321 135.680 1.00 60.48 466 GLU A N 1
ATOM 3273 C CA . GLU A 1 466 ? 129.963 139.002 134.973 1.00 60.48 466 GLU A CA 1
ATOM 3274 C C . GLU A 1 466 ? 129.764 138.936 133.456 1.00 60.48 466 GLU A C 1
ATOM 3275 O O . GLU A 1 466 ? 130.725 138.982 132.678 1.00 58.59 466 GLU A O 1
ATOM 3281 N N . LEU A 1 467 ? 128.511 138.749 133.058 1.00 58.23 467 LEU A N 1
ATOM 3282 C CA . LEU A 1 467 ? 128.121 138.685 131.655 1.00 58.23 467 LEU A CA 1
ATOM 3283 C C . LEU A 1 467 ? 127.514 140.044 131.312 1.00 58.23 467 LEU A C 1
ATOM 3284 O O . LEU A 1 467 ? 127.213 140.832 132.211 1.00 42.28 467 LEU A O 1
ATOM 3289 N N . GLY A 1 468 ? 127.407 140.269 129.943 1.00 100.00 468 GLY A N 1
ATOM 3290 C CA . GLY A 1 468 ? 126.836 141.535 129.513 1.00 100.00 468 GLY A CA 1
ATOM 3291 C C . GLY A 1 468 ? 125.317 141.462 129.554 1.00 100.00 468 GLY A C 1
ATOM 3292 O O . GLY A 1 468 ? 124.687 141.193 128.527 1.00 100.00 468 GLY A O 1
ATOM 3293 N N . VAL A 1 469 ? 124.636 141.727 130.829 1.00 32.13 469 VAL A N 1
ATOM 3294 C CA . VAL A 1 469 ? 123.196 141.526 130.991 1.00 32.13 469 VAL A CA 1
ATOM 3295 C C . VAL A 1 469 ? 122.526 142.722 131.685 1.00 32.13 469 VAL A C 1
ATOM 3296 O O . VAL A 1 469 ? 121.831 143.493 131.030 1.00 58.32 469 VAL A O 1
ATOM 3300 N N . LEU A 1 470 ? 122.708 142.865 133.001 1.00 64.38 470 LEU A N 1
ATOM 3301 C CA . LEU A 1 470 ? 122.120 143.994 133.739 1.00 64.38 470 LEU A CA 1
ATOM 3302 C C . LEU A 1 470 ? 122.921 144.425 134.974 1.00 64.38 470 LEU A C 1
ATOM 3303 O O . LEU A 1 470 ? 124.078 144.033 135.128 1.00 74.05 470 LEU A O 1
ATOM 3308 N N . THR A 1 471 ? 122.335 145.280 135.814 1.00 57.01 471 THR A N 1
ATOM 3309 C CA . THR A 1 471 ? 123.016 145.759 137.020 1.00 57.01 471 THR A CA 1
ATOM 3310 C C . THR A 1 471 ? 122.423 145.236 138.325 1.00 57.01 471 THR A C 1
ATOM 3311 O O . THR A 1 471 ? 121.318 144.682 138.345 1.00 64.86 471 THR A O 1
ATOM 3315 N N . GLU A 1 472 ? 123.187 145.397 139.407 1.00 44.76 472 GLU A N 1
ATOM 3316 C CA . GLU A 1 472 ? 122.780 144.967 140.741 1.00 44.76 472 GLU A CA 1
ATOM 3317 C C . GLU A 1 472 ? 121.527 145.727 141.181 1.00 44.76 472 GLU A C 1
ATOM 3318 O O . GLU A 1 472 ? 120.510 145.115 141.509 1.00 46.64 472 GLU A O 1
ATOM 3324 N N . LYS A 1 473 ? 121.595 147.060 141.132 1.00 74.44 473 LYS A N 1
ATOM 3325 C CA . LYS A 1 473 ? 120.476 147.929 141.513 1.00 74.44 473 LYS A CA 1
ATOM 3326 C C . LYS A 1 473 ? 119.369 147.976 140.466 1.00 74.44 473 LYS A C 1
ATOM 3327 O O . LYS A 1 473 ? 118.605 148.945 140.388 1.00 53.35 473 LYS A O 1
ATOM 3333 N N . GLU A 1 474 ? 119.277 146.910 139.681 1.00 49.02 474 GLU A N 1
ATOM 3334 C CA . GLU A 1 474 ? 118.284 146.795 138.625 1.00 49.02 474 GLU A CA 1
ATOM 3335 C C . GLU A 1 474 ? 117.798 145.351 138.604 1.00 49.02 474 GLU A C 1
ATOM 3336 O O . GLU A 1 474 ? 116.656 145.063 138.233 1.00 51.89 474 GLU A O 1
ATOM 3342 N N . PHE A 1 475 ? 118.689 144.446 138.995 1.00 43.11 475 PHE A N 1
ATOM 3343 C CA . PHE A 1 475 ? 118.373 143.032 139.054 1.00 43.11 475 PHE A CA 1
ATOM 3344 C C . PHE A 1 475 ? 117.187 142.878 140.016 1.00 43.11 475 PHE A C 1
ATOM 3345 O O . PHE A 1 475 ? 116.210 142.198 139.698 1.00 42.63 475 PHE A O 1
ATOM 3353 N N . ASP A 1 476 ? 117.248 143.600 141.138 1.00 16.09 476 ASP A N 1
ATOM 3354 C CA . ASP A 1 476 ? 116.205 143.575 142.167 1.00 16.09 476 ASP A CA 1
ATOM 3355 C C . ASP A 1 476 ? 114.919 144.232 141.658 1.00 16.09 476 ASP A C 1
ATOM 3356 O O . ASP A 1 476 ? 113.806 143.844 142.036 1.00 39.34 476 ASP A O 1
ATOM 3361 N N . GLU A 1 477 ? 115.080 145.229 140.794 1.00 39.70 477 GLU A N 1
ATOM 3362 C CA . GLU A 1 477 ? 113.954 145.944 140.208 1.00 39.70 477 GLU A CA 1
ATOM 3363 C C . GLU A 1 477 ? 113.037 144.987 139.448 1.00 39.70 477 GLU A C 1
ATOM 3364 O O . GLU A 1 477 ? 111.839 145.235 139.313 1.00 73.46 477 GLU A O 1
ATOM 3370 N N . TRP A 1 478 ? 113.609 143.890 138.964 1.00 56.27 478 TRP A N 1
ATOM 3371 C CA . TRP A 1 478 ? 112.850 142.911 138.201 1.00 56.27 478 TRP A CA 1
ATOM 3372 C C . TRP A 1 478 ? 112.679 141.528 138.824 1.00 56.27 478 TRP A C 1
ATOM 3373 O O . TRP A 1 478 ? 111.671 140.866 138.573 1.00 62.40 478 TRP A O 1
ATOM 3384 N N . VAL A 1 479 ? 113.639 141.090 139.637 1.00 78.22 479 VAL A N 1
ATOM 3385 C CA . VAL A 1 479 ? 113.538 139.766 140.258 1.00 78.22 479 VAL A CA 1
ATOM 3386 C C . VAL A 1 479 ? 113.125 139.773 141.736 1.00 78.22 479 VAL A C 1
ATOM 3387 O O . VAL A 1 479 ? 113.925 139.484 142.637 1.00 50.30 479 VAL A O 1
ATOM 3391 N N . VAL A 1 480 ? 111.873 140.144 141.983 1.00 54.82 480 VAL A N 1
ATOM 3392 C CA . VAL A 1 480 ? 111.352 140.147 143.339 1.00 54.82 480 VAL A CA 1
ATOM 3393 C C . VAL A 1 480 ? 110.577 138.840 143.520 1.00 54.82 480 VAL A C 1
ATOM 3394 O O . VAL A 1 480 ? 109.660 138.534 142.756 1.00 23.43 480 VAL A O 1
ATOM 3398 N N . PRO A 1 481 ? 111.008 138.009 144.482 1.00 25.43 481 PRO A N 1
ATOM 3399 C CA . PRO A 1 481 ? 110.373 136.720 144.774 1.00 25.43 481 PRO A CA 1
ATOM 3400 C C . PRO A 1 481 ? 108.848 136.806 144.850 1.00 25.43 481 PRO A C 1
ATOM 3401 O O . PRO A 1 481 ? 108.142 136.072 144.146 1.00 38.06 481 PRO A O 1
ATOM 3405 N N . GLU A 1 482 ? 108.352 137.750 145.653 1.00 13.23 482 GLU A N 1
ATOM 3406 C CA . GLU A 1 482 ? 106.917 137.950 145.862 1.00 13.23 482 GLU A CA 1
ATOM 3407 C C . GLU A 1 482 ? 106.148 138.591 144.712 1.00 13.23 482 GLU A C 1
ATOM 3408 O O . GLU A 1 482 ? 105.128 139.259 144.917 1.00 41.59 482 GLU A O 1
ATOM 3414 N N . HIS A 1 483 ? 106.657 138.395 143.500 1.00 41.94 483 HIS A N 1
ATOM 3415 C CA . HIS A 1 483 ? 106.018 138.896 142.282 1.00 41.94 483 HIS A CA 1
ATOM 3416 C C . HIS A 1 483 ? 105.691 137.704 141.404 1.00 41.94 483 HIS A C 1
ATOM 3417 O O . HIS A 1 483 ? 105.574 137.842 140.188 1.00 44.05 483 HIS A O 1
ATOM 3424 N N . MET A 1 484 ? 105.537 136.543 142.038 1.00 42.69 484 MET A N 1
ATOM 3425 C CA . MET A 1 484 ? 105.233 135.299 141.347 1.00 42.69 484 MET A CA 1
ATOM 3426 C C . MET A 1 484 ? 104.091 134.571 142.075 1.00 42.69 484 MET A C 1
ATOM 3427 O O . MET A 1 484 ? 104.181 133.410 142.475 1.00 38.90 484 MET A O 1
ATOM 3432 N N . LEU A 1 485 ? 102.980 135.305 142.129 1.00 44.18 485 LEU A N 1
ATOM 3433 C CA . LEU A 1 485 ? 101.711 134.911 142.741 1.00 44.18 485 LEU A CA 1
ATOM 3434 C C . LEU A 1 485 ? 101.854 134.148 144.046 1.00 44.18 485 LEU A C 1
ATOM 3435 O O . LEU A 1 485 ? 101.138 133.132 144.127 1.00 19.40 485 LEU A O 1
#

Nearest PDB structures (foldseek):
  1yfm-assembly1_A  TM=1.002E+00  e=9.369E-69  Saccharomyces cerevisiae
  6ebt-assembly1_A  TM=9.873E-01  e=2.003E-49  Homo sapiens
  6vbe-assembly1_A  TM=9.888E-01  e=2.621E-49  Homo sapiens
  5d6b-assembly1_A  TM=9.866E-01  e=4.103E-49  Homo sapiens
  6nzc-assembly1_B-2  TM=9.851E-01  e=1.874E-45  Escherichia coli K-12

B-factor: mean 26.92, std 16.17, range [2.0, 100.0]

Sequence (450 aa):
SFRTETDAFGEIHVPADKYWGAQTQRSFQNFKIGGARERMPLPLVHAFGVLKKSAAIVNESLGGLDPKISKAIQQAADEVASGKLDDHFPLVVFQTGSGTQSNMNANEVISNRAIEIVHPNNHCNQSQSSNDTFPTVMHIAASLQIQNELIPELTNLKNALEAKSKEFDHIVKIGRTHLQDATPLTLGQEFSGYVQQVENGIQRVAHSLKTLSFLAQGGTAVGTGLNTKPGFDVKIAEQISKETGLKFQTAPNRFEALAAHDAIVECSGALNTLACSLFKIAQDIRYLGSGPRCGYHELMLPENEPGSSIMPGKVNPTQNEALTQVCVQVMGNNAAITFAGSQGQFELNVFKPVMIANLLNSIRLITDAAYSFRVHCVEGIKANEPRIHELLTKSLMLVTALNPKIGYDAASKVAKNAHKKGITLKESALELGVLTEKEFDEWVVPEHML

Solvent-accessible surface area: 21318 Å² total; per-residue (Å²): 127,128,79,85,45,104,59,87,186,16,144,27,104,0,30,48,108,58,57,13,2,1,67,1,13,50,11,60,100,102,71,125,93,49,37,89,207,33,73,4,18,61,38,0,3,52,1,3,0,13,0,1,35,0,4,5,47,3,6,64,79,55,63,46,16,81,83,167,39,1,117,17,2,37,71,0,0,52,34,0,28,78,29,161,13,23,100,18,4,20,6,11,9,87,20,51,17,7,0,45,28,4,0,20,1,0,0,7,0,0,0,37,41,4,94,110,79,86,78,36,75,91,38,2,16,40,21,16,22,15,26,0,0,0,3,0,0,0,16,0,1,0,3,41,31,0,70,83,81,0,26,54,22,0,48,58,2,39,73,14,0,63,52,26,9,146,89,4,78,127,13,18,2,11,10,73,82,172,142,115,89,17,68,15,54,29,0,0,80,34,0,51,30,1,16,104,49,0,48,58,0,13,101,109,0,30,97,0,29,128,48,0,14,79,0,3,0,4,0,9,51,64,6,56,48,125,120,30,129,125,29,0,24,83,97,0,3,104,32,0,22,157,54,25,72,30,166,12,79,30,4,116,76,41,99,94,17,0,25,27,5,73,16,0,41,68,0,4,26,14,0,37,52,1,3,67,14,8,68,95,2,0,39,39,0,63,120,13,12,40,41,41,211,132,21,67,29,2,0,81,18,41,97,63,92,132,54,69,110,148,102,105,54,104,46,84,26,42,26,1,66,45,3,10,127,26,3,81,97,2,66,40,14,14,40,43,1,55,125,8,13,82,91,31,108,185,97,32,0,60,71,0,4,42,0,0,5,25,0,4,65,3,0,149,62,7,15,64,11,1,105,32,5,32,50,81,3,0,85,30,1,123,21,24,87,103,55,4,113,81,35,12,68,122,9,53,58,13,26,68,19,0,63,103,118,56,30,170,104,28,6,30,132,0,23,143,27,1,134,183,117,65,61,30,6,73,85,0,0,73,93,53,93,45,22,78,86,160,60,17,66,126,85,19,46,36,115,138,49,203

GO terms:
  GO:0005634 nucleus (C, IDA)
  GO:0005739 mitochondrion (C, IDA)
  GO:0005759 mitochondrial matrix (C, IDA)
  GO:0005829 cytosol (C, IDA)
  GO:0004333 fumarate hydratase activity (F, IDA)
  GO:0005739 mitochondrion (C, HDA)
  GO:0006099 tricarboxylic acid cycle (P, IMP)
  GO:0006106 fumarate metabolic process (P, IMP)
  GO:0006106 fumarate metabolic process (P, IDA)
  GO:0006302 double-strand break repair (P, IDA)
  GO:0006974 DNA damage response (P, IDA)
  GO:0005737 cytoplasm (C, EXP)
  GO:0005759 mitochondrial matrix (C, EXP)
  GO:0004333 fumarate hydratase activity (F, EXP)
  GO:0005515 protein binding (F, IPI)

Secondary structure (DSSP, 8-state):
-EEEE-SSS--EEEESS----HHHHHHHTT--TTGGGGB--HHHHHHHHHHHHHHHHHHHHTT-S-HHHHHHHHHHHHHHHHTSSGGG---BSSS-TT-HHHHHHHHHHHHHHHHH---IIIIITTT--HHHHHHHHHHHHHHHHIIIIIHHHHHHHHHHHHHHHHHTTT-EEEEEETTEEEEEEEHHHHHHHHHHHHHHHHHHHHHHHHHHTEE-TT-TTTSS-TTS-TTHHHHHHHHHHHHHSS--EE-S-HHHHHH--HHHHHHHHHHHHHHHHHHHHHHHHHHHT--SSSS---EE----SPPPTTSTT----HHHHHHHHHHHHHHHHHHHHHHHHH--BTTB-S-HHHHHHHHHHHHHHHHHHHHHHHHHTGGG-EE-HHHHHHHHHH-SGGGTTTGGGT-HHHHHHHHHHHHHHT--HHHHHHHTTS--HHHHHHH--GGG--

CATH classification: 1.10.275.10 (+2 more: 1.20.200.10, 1.10.40.30)

Radius of gyration: 30.1 Å; Cα contacts (8 Å, |Δi|>4): 743; chains: 1; bounding box: 76×75×71 Å